Protein AF-A0A218ZB69-F1 (afdb_monomer_lite)

Sequence (460 aa):
MAMTISPAEQQTESPSGEPPEPMDVDQSSMSRVSSDCVSRDTAATQIHEEPPRRSVPDTFNLTKPTGLVDWSAVKIVPDKSSDENVPRPDPAFARYVDAYFTHFHHHWTVIHRPTFNEEENTLVVSSARMIGAWLLESFATYLFVAFALTDGLVRRARYTSGTASATAVGFFKPETAWIDEKSGYFLPMRLVRLGSRQRMASYLFKIDAYLSILRDQPAGLLPEELHFPIPRESRQKREPIYRSQKPISKLIDETVSSPKNETPLLIEDIQTGLCAVQSNIWKAGASSTCQMGLAVRRDTLKRQLGSLKARLDNMMNEFSEDVNSEQEKHLILRHYHGYEDPAQLGWQNAAVARVEGLFFATAMLYHLCSLQLSAELRTLTNLAKDRRLGPVEEASNAHQQAREERVTAMKVWGSSPAARWSLCHAADVLVAHQNIAGVPIILVPNRNLDQTTPDTDRPS

Secondary structure (DSSP, 8-state):
------------PPP--PPPPPP--------------------------PPPPPPPP-------------GGG----------S--PPPPHHHHHHHHHIIIIITTT-TTS-GGG--TTT-HHHHHHHHHHHHHHHS-HHHHHHHHHHHHHHHHS-TTHHHHHHHHHHTTTTSGGGGGTT--TT--HHHHHHHHHHHHHHHHHHHHHHHHHHHHHT---SS-GGG--SBPP--GGGSSS-THHHHSBHHHHHHHHHH-TT--S---HHHHHHHHHHHHHHHHHHHH----HHHHHHHHHHHHHHHHHHHHHHHHHHHHHHHHTT--SS--TTHHHH--S--TTSTTHHHHHHHHHHHHHHHHHHHHHHHHHHHHS-HHHHHHHHHHTT--HHHHT-HHHHHHHHHHHHHHHHHHHSHHHHHHHHHHHHHHHHHHHHHHS---------SS----------

Radius of gyration: 31.51 Å; chains: 1; bounding box: 96×96×98 Å

pLDDT: mean 71.57, std 20.07, range [32.72, 97.25]

Structure (mmCIF, N/CA/C/O backbone):
data_AF-A0A218ZB69-F1
#
_entry.id   AF-A0A218ZB69-F1
#
loop_
_atom_site.group_PDB
_atom_site.id
_atom_site.type_symbol
_atom_site.label_atom_id
_atom_site.label_alt_id
_atom_site.label_comp_id
_atom_site.label_asym_id
_atom_site.label_entity_id
_atom_site.label_seq_id
_atom_site.pdbx_PDB_ins_code
_atom_site.Cartn_x
_atom_site.Cartn_y
_atom_site.Cartn_z
_atom_site.occupancy
_atom_site.B_iso_or_equiv
_atom_site.auth_seq_id
_atom_site.auth_comp_id
_atom_site.auth_asym_id
_atom_site.auth_atom_id
_atom_site.pdbx_PDB_model_num
ATOM 1 N N . MET A 1 1 ? -30.271 35.062 -39.832 1.00 38.72 1 MET A N 1
ATOM 2 C CA . MET A 1 1 ? -30.765 36.089 -38.888 1.00 38.72 1 MET A CA 1
ATOM 3 C C . MET A 1 1 ? -30.195 35.733 -37.520 1.00 38.72 1 MET A C 1
ATOM 5 O O . MET A 1 1 ? -30.772 34.903 -36.846 1.00 38.72 1 MET A O 1
ATOM 9 N N . ALA A 1 2 ? -28.927 36.004 -37.210 1.00 35.91 2 ALA A N 1
ATOM 10 C CA . ALA A 1 2 ? -28.299 37.305 -36.963 1.00 35.91 2 ALA A CA 1
ATOM 11 C C . ALA A 1 2 ? -29.017 38.100 -35.860 1.00 35.91 2 ALA A C 1
ATOM 13 O O . ALA A 1 2 ? -29.986 38.785 -36.158 1.00 35.91 2 ALA A O 1
ATOM 14 N N . MET A 1 3 ? -28.511 38.011 -34.626 1.00 38.97 3 MET A N 1
ATOM 15 C CA . MET A 1 3 ? -28.378 39.158 -33.722 1.00 38.97 3 MET A CA 1
ATOM 16 C C . MET A 1 3 ? -27.323 38.861 -32.649 1.00 38.97 3 MET A C 1
ATOM 18 O O . MET A 1 3 ? -27.489 38.020 -31.772 1.00 38.97 3 MET A O 1
ATOM 22 N N . THR A 1 4 ? -26.208 39.558 -32.815 1.00 42.38 4 THR A N 1
ATOM 23 C CA . THR A 1 4 ? -25.046 39.705 -31.943 1.00 42.38 4 THR A CA 1
ATOM 24 C C . THR A 1 4 ? -25.385 40.700 -30.836 1.00 42.38 4 THR A C 1
ATOM 26 O O . THR A 1 4 ? -25.887 41.772 -31.164 1.00 42.38 4 THR A O 1
ATOM 29 N N . ILE A 1 5 ? -25.064 40.419 -29.569 1.00 46.06 5 ILE A N 1
ATOM 30 C CA . ILE A 1 5 ? -24.982 41.455 -28.524 1.00 46.06 5 ILE A CA 1
ATOM 31 C C . ILE A 1 5 ? -23.775 41.166 -27.625 1.00 46.06 5 ILE A C 1
ATOM 33 O O . ILE A 1 5 ? -23.728 40.160 -26.922 1.00 46.06 5 ILE A O 1
ATOM 37 N N . SER A 1 6 ? -22.808 42.080 -27.697 1.00 42.28 6 SER A N 1
ATOM 38 C CA . SER A 1 6 ? -21.753 42.333 -26.712 1.00 42.28 6 SER A CA 1
ATOM 39 C C . SER A 1 6 ? -22.290 43.322 -25.671 1.00 42.28 6 SER A C 1
ATOM 41 O O . SER A 1 6 ? -23.127 44.161 -26.016 1.00 42.28 6 SER A O 1
ATOM 43 N N . PRO A 1 7 ? -21.865 43.224 -24.408 1.00 54.69 7 PRO A N 1
ATOM 44 C CA . PRO A 1 7 ? -21.144 44.351 -23.793 1.00 54.69 7 PRO A CA 1
ATOM 45 C C . PRO A 1 7 ? -20.056 43.836 -22.823 1.00 54.69 7 PRO A C 1
ATOM 47 O O . PRO A 1 7 ? -20.015 42.654 -22.509 1.00 54.69 7 PRO A O 1
ATOM 50 N N . ALA A 1 8 ? -19.179 44.607 -22.196 1.00 40.25 8 ALA A N 1
ATOM 51 C CA . ALA A 1 8 ? -18.600 45.939 -22.331 1.00 40.25 8 ALA A CA 1
ATOM 52 C C . ALA A 1 8 ? -17.592 46.004 -21.165 1.00 40.25 8 ALA A C 1
ATOM 54 O O . ALA A 1 8 ? -17.857 45.468 -20.087 1.00 40.25 8 ALA A O 1
ATOM 55 N N . GLU A 1 9 ? -16.433 46.614 -21.386 1.00 43.47 9 GLU A N 1
ATOM 56 C CA . GLU A 1 9 ? -15.386 46.778 -20.379 1.00 43.47 9 GLU A CA 1
ATOM 57 C C . GLU A 1 9 ? -15.867 47.646 -19.205 1.00 43.47 9 GLU A C 1
ATOM 59 O O . GLU A 1 9 ? -16.435 48.719 -19.406 1.00 43.47 9 GLU A O 1
ATOM 64 N N . GLN A 1 10 ? -15.577 47.218 -17.974 1.00 41.06 10 GLN A N 1
ATOM 65 C CA . GLN A 1 10 ? -15.526 48.107 -16.815 1.00 41.06 10 GLN A CA 1
ATOM 66 C C . GLN A 1 10 ? -14.172 47.953 -16.129 1.00 41.06 10 GLN A C 1
ATOM 68 O O . GLN A 1 10 ? -13.850 46.924 -15.539 1.00 41.06 10 GLN A O 1
ATOM 73 N N . GLN A 1 11 ? -13.379 49.014 -16.266 1.00 42.00 11 GLN A N 1
ATOM 74 C CA . GLN A 1 11 ? -12.209 49.312 -15.459 1.00 42.00 11 GLN A CA 1
ATOM 75 C C . GLN A 1 11 ? -12.650 49.501 -14.003 1.00 42.00 11 GLN A C 1
ATOM 77 O O . GLN A 1 11 ? -13.516 50.326 -13.719 1.00 42.00 11 GLN A O 1
ATOM 82 N N . THR A 1 12 ? -12.032 48.765 -13.085 1.00 44.62 12 THR A N 1
ATOM 83 C CA . THR A 1 12 ? -12.071 49.061 -11.649 1.00 44.62 12 THR A CA 1
ATOM 84 C C . THR A 1 12 ? -10.664 49.387 -11.185 1.00 44.62 12 THR A C 1
ATOM 86 O O . THR A 1 12 ? -9.757 48.561 -11.277 1.00 44.62 12 THR A O 1
ATOM 89 N N . GLU A 1 13 ? -10.520 50.628 -10.733 1.00 40.78 13 GLU A N 1
ATOM 90 C CA . GLU A 1 13 ? -9.351 51.210 -10.090 1.00 40.78 13 GLU A CA 1
ATOM 91 C C . GLU A 1 13 ? -8.971 50.439 -8.817 1.00 40.78 13 GLU A C 1
ATOM 93 O O . GLU A 1 13 ? -9.818 50.105 -7.987 1.00 40.78 13 GLU A O 1
ATOM 98 N N . SER A 1 14 ? -7.674 50.185 -8.659 1.00 45.84 14 SER A N 1
ATOM 99 C CA . SER A 1 14 ? -7.069 49.638 -7.444 1.00 45.84 14 SER A CA 1
ATOM 100 C C . SER A 1 14 ? -6.715 50.772 -6.476 1.00 45.84 14 SER A C 1
ATOM 102 O O . SER A 1 14 ? -5.968 51.667 -6.877 1.00 45.84 14 SER A O 1
ATOM 104 N N . PRO A 1 15 ? -7.128 50.734 -5.197 1.00 55.94 15 PRO A N 1
ATOM 105 C CA . PRO A 1 15 ? -6.533 51.583 -4.179 1.00 55.94 15 PRO A CA 1
ATOM 106 C C . PRO A 1 15 ? -5.302 50.902 -3.566 1.00 55.94 15 PRO A C 1
ATOM 108 O O . PRO A 1 15 ? -5.350 49.776 -3.069 1.00 55.94 15 PRO A O 1
ATOM 111 N N . SER A 1 16 ? -4.187 51.625 -3.614 1.00 44.38 16 SER A N 1
ATOM 112 C CA . SER A 1 16 ? -2.939 51.364 -2.903 1.00 44.38 16 SER A CA 1
ATOM 113 C C . SER A 1 16 ? -3.164 51.375 -1.387 1.00 44.38 16 SER A C 1
ATOM 115 O O . SER A 1 16 ? -3.476 52.422 -0.821 1.00 44.38 16 SER A O 1
ATOM 117 N N . GLY A 1 17 ? -2.988 50.225 -0.737 1.00 44.44 17 GLY A N 1
ATOM 118 C CA . GLY A 1 17 ? -2.904 50.105 0.718 1.00 44.44 17 GLY A CA 1
ATOM 119 C C . GLY A 1 17 ? -1.467 49.815 1.139 1.00 44.44 17 GLY A C 1
ATOM 120 O O . GLY A 1 17 ? -0.901 48.800 0.734 1.00 44.44 17 GLY A O 1
ATOM 121 N N . GLU A 1 18 ? -0.886 50.723 1.922 1.00 52.28 18 GLU A N 1
ATOM 122 C CA . GLU A 1 18 ? 0.382 50.537 2.633 1.00 52.28 18 GLU A CA 1
ATOM 123 C C . GLU A 1 18 ? 0.318 49.335 3.597 1.00 52.28 18 GLU A C 1
ATOM 125 O O . GLU A 1 18 ? -0.737 49.064 4.181 1.00 52.28 18 GLU A O 1
ATOM 130 N N . PRO A 1 19 ? 1.433 48.611 3.801 1.00 58.62 19 PRO A N 1
ATOM 131 C CA . PRO A 1 19 ? 1.504 47.543 4.788 1.00 58.62 19 PRO A CA 1
ATOM 132 C C . PRO A 1 19 ? 1.688 48.115 6.208 1.00 58.62 19 PRO A C 1
ATOM 134 O O . PRO A 1 19 ? 2.506 49.015 6.393 1.00 58.62 19 PRO A O 1
ATOM 137 N N . PRO A 1 20 ? 0.989 47.588 7.230 1.00 55.47 20 PRO A N 1
ATOM 138 C CA . PRO A 1 20 ? 1.242 47.970 8.614 1.00 55.47 20 PRO A CA 1
ATOM 139 C C . PRO A 1 20 ? 2.560 47.370 9.126 1.00 55.47 20 PRO A C 1
ATOM 141 O O . PRO A 1 20 ? 2.877 46.205 8.869 1.00 55.47 20 PRO A O 1
ATOM 144 N N . GLU A 1 21 ? 3.307 48.190 9.866 1.00 57.59 21 GLU A N 1
ATOM 145 C CA . GLU A 1 21 ? 4.524 47.821 10.591 1.00 57.59 21 GLU A CA 1
ATOM 146 C C . GLU A 1 21 ? 4.298 46.637 11.553 1.00 57.59 21 GLU A C 1
ATOM 148 O O . GLU A 1 21 ? 3.224 46.506 12.153 1.00 57.59 21 GLU A O 1
ATOM 153 N N . PRO A 1 22 ? 5.309 45.770 11.741 1.00 54.88 22 PRO A N 1
ATOM 154 C CA . PRO A 1 22 ? 5.235 44.678 12.698 1.00 54.88 22 PRO A CA 1
ATOM 155 C C . PRO A 1 22 ? 5.346 45.214 14.132 1.00 54.88 22 PRO A C 1
ATOM 157 O O . PRO A 1 22 ? 6.339 45.831 14.505 1.00 54.88 22 PRO A O 1
ATOM 160 N N . MET A 1 23 ? 4.325 44.939 14.948 1.00 50.56 23 MET A N 1
ATOM 161 C CA . MET A 1 23 ? 4.384 45.144 16.395 1.00 50.56 23 MET A CA 1
ATOM 162 C C . MET A 1 23 ? 5.404 44.188 17.024 1.00 50.56 23 MET A C 1
ATOM 164 O O . MET A 1 23 ? 5.249 42.966 16.942 1.00 50.56 23 MET A O 1
ATOM 168 N N . ASP A 1 24 ? 6.403 44.760 17.692 1.00 41.84 24 ASP A N 1
ATOM 169 C CA . ASP A 1 24 ? 7.303 44.057 18.601 1.00 41.84 24 ASP A CA 1
ATOM 170 C C . ASP A 1 24 ? 6.506 43.460 19.769 1.00 41.84 24 ASP A C 1
ATOM 172 O O . ASP A 1 24 ? 5.901 44.167 20.578 1.00 41.84 24 ASP A O 1
ATOM 176 N N . VAL A 1 25 ? 6.491 42.128 19.845 1.00 52.09 25 VAL A N 1
ATOM 177 C CA . VAL A 1 25 ? 5.926 41.389 20.976 1.00 52.09 25 VAL A CA 1
ATOM 178 C C . VAL A 1 25 ? 7.023 41.184 22.012 1.00 52.09 25 VAL A C 1
ATOM 180 O O . VAL A 1 25 ? 7.959 40.407 21.822 1.00 52.09 25 VAL A O 1
ATOM 183 N N . ASP A 1 26 ? 6.855 41.895 23.119 1.00 38.09 26 ASP A N 1
ATOM 184 C CA . ASP A 1 26 ? 7.688 41.887 24.312 1.00 38.09 26 ASP A CA 1
ATOM 185 C C . ASP A 1 26 ? 7.743 40.474 24.937 1.00 38.09 26 ASP A C 1
ATOM 187 O O . ASP A 1 26 ? 6.754 39.948 25.458 1.00 38.09 26 ASP A O 1
ATOM 191 N N . GLN A 1 27 ? 8.906 39.818 24.861 1.00 42.91 27 GLN A N 1
ATOM 192 C CA . GLN A 1 27 ? 9.171 38.534 25.518 1.00 42.91 27 GLN A CA 1
ATOM 193 C C . GLN A 1 27 ? 9.649 38.773 26.952 1.00 42.91 27 GLN A C 1
ATOM 195 O O . GLN A 1 27 ? 10.833 38.670 27.265 1.00 42.91 27 GLN A O 1
ATOM 200 N N . SER A 1 28 ? 8.715 39.053 27.856 1.00 43.22 28 SER A N 1
ATOM 201 C CA . SER A 1 28 ? 8.983 39.025 29.293 1.00 43.22 28 SER A CA 1
ATOM 202 C C . SER A 1 28 ? 7.731 38.601 30.039 1.00 43.22 28 SER A C 1
ATOM 204 O O . SER A 1 28 ? 6.893 39.431 30.375 1.00 43.22 28 SER A O 1
ATOM 206 N N . SER A 1 29 ? 7.581 37.290 30.256 1.00 40.94 29 SER A N 1
ATOM 207 C CA . SER A 1 29 ? 6.883 36.685 31.404 1.00 40.94 29 SER A CA 1
ATOM 208 C C . SER A 1 29 ? 6.728 35.180 31.188 1.00 40.94 29 SER A C 1
ATOM 210 O O . SER A 1 29 ? 5.723 34.713 30.658 1.00 40.94 29 SER A O 1
ATOM 212 N N . MET A 1 30 ? 7.697 34.392 31.654 1.00 34.53 30 MET A N 1
ATOM 213 C CA . MET A 1 30 ? 7.387 33.042 32.120 1.00 34.53 30 MET A CA 1
ATOM 214 C C . MET A 1 30 ? 7.845 32.888 33.561 1.00 34.53 30 MET A C 1
ATOM 216 O O . MET A 1 30 ? 9.025 32.921 33.908 1.00 34.53 30 MET A O 1
ATOM 220 N N . SER A 1 31 ? 6.818 32.800 34.392 1.00 36.78 31 SER A N 1
ATOM 221 C CA . SER A 1 31 ? 6.812 32.539 35.810 1.00 36.78 31 SER A CA 1
ATOM 222 C C . SER A 1 31 ? 7.473 31.203 36.135 1.00 36.78 31 SER A C 1
ATOM 224 O O . SER A 1 31 ? 7.261 30.174 35.495 1.00 36.78 31 SER A O 1
ATOM 226 N N . ARG A 1 32 ? 8.265 31.254 37.205 1.00 39.97 32 ARG A N 1
ATOM 227 C CA . ARG A 1 32 ? 8.793 30.116 37.948 1.00 39.97 32 ARG A CA 1
ATOM 228 C C . ARG A 1 32 ? 7.636 29.225 38.401 1.00 39.97 32 ARG A C 1
ATOM 230 O O . ARG A 1 32 ? 6.775 29.681 39.150 1.00 39.97 32 ARG A O 1
ATOM 237 N N . VAL A 1 33 ? 7.660 27.958 38.003 1.00 36.88 33 VAL A N 1
ATOM 238 C CA . VAL A 1 33 ? 6.907 26.894 38.671 1.00 36.88 33 VAL A CA 1
ATOM 239 C C . VAL A 1 33 ? 7.919 26.008 39.383 1.00 36.88 33 VAL A C 1
ATOM 241 O O . VAL A 1 33 ? 8.770 25.379 38.755 1.00 36.88 33 VAL A O 1
ATOM 244 N N . SER A 1 34 ? 7.842 26.040 40.711 1.00 35.75 34 SER A N 1
ATOM 245 C CA . SER A 1 34 ? 8.575 25.181 41.632 1.00 35.75 34 SER A CA 1
ATOM 246 C C . SER A 1 34 ? 8.246 23.713 41.379 1.00 35.75 34 SER A C 1
ATOM 248 O O . SER A 1 34 ? 7.077 23.337 41.316 1.00 35.75 34 SER A O 1
ATOM 250 N N . SER A 1 35 ? 9.284 22.887 41.288 1.00 34.59 35 SER A N 1
ATOM 251 C CA . SER A 1 35 ? 9.185 21.434 41.373 1.00 34.59 35 SER A CA 1
ATOM 252 C C . SER A 1 35 ? 9.855 21.000 42.671 1.00 34.59 35 SER A C 1
ATOM 254 O O . SER A 1 35 ? 11.065 20.784 42.707 1.00 34.59 35 SER A O 1
ATOM 256 N N . ASP A 1 36 ? 9.059 20.890 43.732 1.00 32.94 36 ASP A N 1
ATOM 257 C CA . ASP A 1 36 ? 9.438 20.181 44.949 1.00 32.94 36 ASP A CA 1
ATOM 258 C C . ASP A 1 36 ? 9.309 18.677 44.692 1.00 32.94 36 ASP A C 1
ATOM 260 O O . ASP A 1 36 ? 8.205 18.140 44.599 1.00 32.94 36 ASP A O 1
ATOM 264 N N . CYS A 1 37 ? 10.445 17.987 44.586 1.00 34.97 37 CYS A N 1
ATOM 265 C CA . CYS A 1 37 ? 10.505 16.530 44.599 1.00 34.97 37 CYS A CA 1
ATOM 266 C C . CYS A 1 37 ? 11.442 16.076 45.721 1.00 34.97 37 CYS A C 1
ATOM 268 O O . CYS A 1 37 ? 12.662 16.152 45.628 1.00 34.97 37 CYS A O 1
ATOM 270 N N . VAL A 1 38 ? 10.779 15.630 46.783 1.00 37.88 38 VAL A N 1
ATOM 271 C CA . VAL A 1 38 ? 11.208 14.879 47.964 1.00 37.88 38 VAL A CA 1
ATOM 272 C C . VAL A 1 38 ? 12.491 14.055 47.785 1.00 37.88 38 VAL A C 1
ATOM 274 O O . VAL A 1 38 ? 12.549 13.108 47.000 1.00 37.88 38 VAL A O 1
ATOM 277 N N . SER A 1 39 ? 13.476 14.371 48.629 1.00 35.06 39 SER A N 1
ATOM 278 C CA . SER A 1 39 ? 14.657 13.564 48.931 1.00 35.06 39 SER A CA 1
ATOM 279 C C . SER A 1 39 ? 14.280 12.207 49.528 1.00 35.06 39 SER A C 1
ATOM 281 O O . SER A 1 39 ? 13.475 12.125 50.459 1.00 35.06 39 SER A O 1
ATOM 283 N N . ARG A 1 40 ? 14.928 11.139 49.058 1.00 36.69 40 ARG A N 1
ATOM 284 C CA . ARG A 1 40 ? 15.000 9.868 49.785 1.00 36.69 40 ARG A CA 1
ATOM 285 C C . ARG A 1 40 ? 16.428 9.345 49.732 1.00 36.69 40 ARG A C 1
ATOM 287 O O . ARG A 1 40 ? 16.902 8.907 48.688 1.00 36.69 40 ARG A O 1
ATOM 294 N N . ASP A 1 41 ? 17.085 9.447 50.877 1.00 32.88 41 ASP A N 1
ATOM 295 C CA . ASP A 1 41 ? 18.438 8.975 51.125 1.00 32.88 41 ASP A CA 1
ATOM 296 C C . ASP A 1 41 ? 18.490 7.474 51.449 1.00 32.88 41 ASP A C 1
ATOM 298 O O . ASP A 1 41 ? 17.604 6.918 52.100 1.00 32.88 41 ASP A O 1
ATOM 302 N N . THR A 1 42 ? 19.657 6.911 51.123 1.00 35.38 42 THR A N 1
ATOM 303 C CA . THR A 1 42 ? 20.343 5.735 51.701 1.00 35.38 42 THR A CA 1
ATOM 304 C C . THR A 1 42 ? 19.809 4.320 51.444 1.00 35.38 42 THR A C 1
ATOM 306 O O . THR A 1 42 ? 18.834 3.883 52.042 1.00 35.38 42 THR A O 1
ATOM 309 N N . ALA A 1 43 ? 20.601 3.527 50.711 1.00 32.72 43 ALA A N 1
ATOM 310 C CA . ALA A 1 43 ? 21.415 2.459 51.313 1.00 32.72 43 ALA A CA 1
ATOM 311 C C . ALA A 1 43 ? 22.421 1.902 50.286 1.00 32.72 43 ALA A C 1
ATOM 313 O O . ALA A 1 43 ? 22.050 1.379 49.238 1.00 32.72 43 ALA A O 1
ATOM 314 N N . ALA A 1 44 ? 23.708 2.031 50.607 1.00 35.81 44 ALA A N 1
ATOM 315 C CA . ALA A 1 44 ? 24.817 1.437 49.877 1.00 35.81 44 ALA A CA 1
ATOM 316 C C . ALA A 1 44 ? 24.981 -0.044 50.255 1.00 35.81 44 ALA A C 1
ATOM 318 O O . ALA A 1 44 ? 24.897 -0.411 51.426 1.00 35.81 44 ALA A O 1
ATOM 319 N N . THR A 1 45 ? 25.288 -0.898 49.281 1.00 36.06 45 THR A N 1
ATOM 320 C CA . THR A 1 45 ? 25.919 -2.201 49.526 1.00 36.06 45 THR A CA 1
ATOM 321 C C . THR A 1 45 ? 26.968 -2.416 48.443 1.00 36.06 45 THR A C 1
ATOM 323 O O . THR A 1 45 ? 26.649 -2.589 47.270 1.00 36.06 45 THR A O 1
ATOM 326 N N . GLN A 1 46 ? 28.231 -2.313 48.854 1.00 38.88 46 GLN A N 1
ATOM 327 C CA . GLN A 1 46 ? 29.409 -2.649 48.066 1.00 38.88 46 GLN A CA 1
ATOM 328 C C . GLN A 1 46 ? 29.562 -4.173 48.029 1.00 38.88 46 GLN A C 1
ATOM 330 O O . GLN A 1 46 ? 29.633 -4.801 49.082 1.00 38.88 46 GLN A O 1
ATOM 335 N N . ILE A 1 47 ? 29.673 -4.752 46.833 1.00 41.91 47 ILE A N 1
ATOM 336 C CA . ILE A 1 47 ? 30.318 -6.051 46.625 1.00 41.91 47 ILE A CA 1
ATOM 337 C C . ILE A 1 47 ? 31.357 -5.851 45.524 1.00 41.91 47 ILE A C 1
ATOM 339 O O . ILE A 1 47 ? 31.064 -5.347 44.441 1.00 41.91 47 ILE A O 1
ATOM 343 N N . HIS A 1 48 ? 32.589 -6.177 45.888 1.00 36.59 48 HIS A N 1
ATOM 344 C CA . HIS A 1 48 ? 33.824 -5.994 45.149 1.00 36.59 48 HIS A CA 1
ATOM 345 C C . HIS A 1 48 ? 34.231 -7.374 44.618 1.00 36.59 48 HIS A C 1
ATOM 347 O O . HIS A 1 48 ? 34.553 -8.243 45.420 1.00 36.59 48 HIS A O 1
ATOM 353 N N . GLU A 1 49 ? 34.236 -7.587 43.301 1.00 41.34 49 GLU A N 1
ATOM 354 C CA . GLU A 1 49 ? 34.912 -8.735 42.676 1.00 41.34 49 GLU A CA 1
ATOM 355 C C . GLU A 1 49 ? 35.688 -8.263 41.437 1.00 41.34 49 GLU A C 1
ATOM 357 O O . GLU A 1 49 ? 35.122 -7.758 40.467 1.00 41.34 49 GLU A O 1
ATOM 362 N N . GLU A 1 50 ? 37.018 -8.381 41.516 1.00 36.12 50 GLU A N 1
ATOM 363 C CA . GLU A 1 50 ? 37.975 -8.150 40.429 1.00 36.12 50 GLU A CA 1
ATOM 364 C C . GLU A 1 50 ? 37.966 -9.324 39.431 1.00 36.12 50 GLU A C 1
ATOM 366 O O . GLU A 1 50 ? 38.045 -10.479 39.856 1.00 36.12 50 GLU A O 1
ATOM 371 N N . PRO A 1 51 ? 38.000 -9.073 38.109 1.00 48.38 51 PRO A N 1
ATOM 372 C CA . PRO A 1 51 ? 38.354 -10.086 37.122 1.00 48.38 51 PRO A CA 1
ATOM 373 C C . PRO A 1 51 ? 39.871 -10.093 36.818 1.00 48.38 51 PRO A C 1
ATOM 375 O O . PRO A 1 51 ? 40.544 -9.062 36.922 1.00 48.38 51 PRO A O 1
ATOM 378 N N . PRO A 1 52 ? 40.437 -11.241 36.396 1.00 43.44 52 PRO A N 1
ATOM 379 C CA . PRO A 1 52 ? 41.877 -11.422 36.248 1.00 43.44 52 PRO A CA 1
ATOM 380 C C . PRO A 1 52 ? 42.462 -10.642 35.063 1.00 43.44 52 PRO A C 1
ATOM 382 O O . PRO A 1 52 ? 41.924 -10.620 33.952 1.00 43.44 52 PRO A O 1
ATOM 385 N N . ARG A 1 53 ? 43.629 -10.043 35.322 1.00 37.25 53 ARG A N 1
ATOM 386 C CA . ARG A 1 53 ? 44.475 -9.297 34.383 1.00 37.25 53 ARG A CA 1
ATOM 387 C C . ARG A 1 53 ? 44.843 -10.153 33.165 1.00 37.25 53 ARG A C 1
ATOM 389 O O . ARG A 1 53 ? 45.512 -11.174 33.299 1.00 37.25 53 ARG A O 1
ATOM 396 N N . ARG A 1 54 ? 44.457 -9.698 31.969 1.00 35.75 54 ARG A N 1
ATOM 397 C CA . ARG A 1 54 ? 44.994 -10.184 30.689 1.00 35.75 54 ARG A CA 1
ATOM 398 C C . ARG A 1 54 ? 46.297 -9.454 30.363 1.00 35.75 54 ARG A C 1
ATOM 400 O O . ARG A 1 54 ? 46.387 -8.239 30.519 1.00 35.75 54 ARG A O 1
ATOM 407 N N . SER A 1 55 ? 47.289 -10.223 29.929 1.00 42.38 55 SER A N 1
ATOM 408 C CA . SER A 1 55 ? 48.617 -9.779 29.516 1.00 42.38 55 SER A CA 1
ATOM 409 C C . SER A 1 55 ? 48.563 -8.869 28.287 1.00 42.38 55 SER A C 1
ATOM 411 O O . SER A 1 55 ? 47.881 -9.155 27.303 1.00 42.38 55 SER A O 1
ATOM 413 N N . VAL A 1 56 ? 49.305 -7.768 28.371 1.00 41.69 56 VAL A N 1
ATOM 414 C CA . VAL A 1 56 ? 49.521 -6.785 27.305 1.00 41.69 56 VAL A CA 1
ATOM 415 C C . VAL A 1 56 ? 50.499 -7.379 26.280 1.00 41.69 56 VAL A C 1
ATOM 417 O O . VAL A 1 56 ? 51.549 -7.862 26.703 1.00 41.69 56 VAL A O 1
ATOM 420 N N . PRO A 1 57 ? 50.208 -7.367 24.965 1.00 40.25 57 PRO A N 1
ATOM 421 C CA . PRO A 1 57 ? 51.207 -7.661 23.946 1.00 40.25 57 PRO A CA 1
ATOM 422 C C . PRO A 1 57 ? 52.132 -6.460 23.738 1.00 40.25 57 PRO A C 1
ATOM 424 O O . PRO A 1 57 ? 51.695 -5.309 23.775 1.00 40.25 57 PRO A O 1
ATOM 427 N N . ASP A 1 58 ? 53.399 -6.773 23.499 1.00 37.66 58 ASP A N 1
ATOM 428 C CA . ASP A 1 58 ? 54.530 -5.863 23.394 1.00 37.66 58 ASP A CA 1
ATOM 429 C C . ASP A 1 58 ? 54.281 -4.594 22.566 1.00 37.66 58 ASP A C 1
ATOM 431 O O . ASP A 1 58 ? 53.930 -4.607 21.385 1.00 37.66 58 ASP A O 1
ATOM 435 N N . THR A 1 59 ? 54.562 -3.470 23.217 1.00 35.03 59 THR A N 1
ATOM 436 C CA . THR A 1 59 ? 54.815 -2.160 22.621 1.00 35.03 59 THR A CA 1
ATOM 437 C C . THR A 1 59 ? 55.888 -2.253 21.532 1.00 35.03 59 THR A C 1
ATOM 439 O O . THR A 1 59 ? 57.067 -2.471 21.815 1.00 35.03 59 THR A O 1
ATOM 442 N N . PHE A 1 60 ? 55.485 -2.018 20.282 1.00 35.66 60 PHE A N 1
ATOM 443 C CA . PHE A 1 60 ? 56.389 -1.750 19.166 1.00 35.66 60 PHE A CA 1
ATOM 444 C C . PHE A 1 60 ? 57.118 -0.419 19.397 1.00 35.66 60 PHE A C 1
ATOM 446 O O . PHE A 1 60 ? 56.559 0.661 19.209 1.00 35.66 60 PHE A O 1
ATOM 453 N N . ASN A 1 61 ? 58.387 -0.498 19.792 1.00 36.78 61 ASN A N 1
ATOM 454 C CA . ASN A 1 61 ? 59.297 0.641 19.806 1.00 36.78 61 ASN A CA 1
ATOM 455 C C . ASN A 1 61 ? 59.829 0.889 18.389 1.00 36.78 61 ASN A C 1
ATOM 457 O O . ASN A 1 61 ? 60.708 0.171 17.916 1.00 36.78 61 ASN A O 1
ATOM 461 N N . LEU A 1 62 ? 59.323 1.926 17.723 1.00 38.81 62 LEU A N 1
ATOM 462 C CA . LEU A 1 62 ? 59.898 2.467 16.490 1.00 38.81 62 LEU A CA 1
ATOM 463 C C . LEU A 1 62 ? 60.756 3.686 16.831 1.00 38.81 62 LEU A C 1
ATOM 465 O O . LEU A 1 62 ? 60.275 4.814 16.919 1.00 38.81 62 LEU A O 1
ATOM 469 N N . THR A 1 63 ? 62.051 3.455 17.028 1.00 37.59 63 THR A N 1
ATOM 470 C CA . THR A 1 63 ? 63.057 4.516 17.077 1.00 37.59 63 THR A CA 1
ATOM 471 C C . THR A 1 63 ? 63.756 4.648 15.721 1.00 37.59 63 THR A C 1
ATOM 473 O O . THR A 1 63 ? 64.563 3.811 15.335 1.00 37.59 63 THR A O 1
ATOM 476 N N . LYS A 1 64 ? 63.500 5.804 15.089 1.00 40.28 64 LYS A N 1
ATOM 477 C CA . LYS A 1 64 ? 64.239 6.496 14.009 1.00 40.28 64 LYS A CA 1
ATOM 478 C C . LYS A 1 64 ? 63.827 6.262 12.540 1.00 40.28 64 LYS A C 1
ATOM 480 O O . LYS A 1 64 ? 63.299 5.209 12.201 1.00 40.28 64 LYS A O 1
ATOM 485 N N . PRO A 1 65 ? 64.039 7.285 11.675 1.00 55.12 65 PRO A N 1
ATOM 486 C CA . PRO A 1 65 ? 63.383 7.421 10.380 1.00 55.12 65 PRO A CA 1
ATOM 487 C C . PRO A 1 65 ? 64.359 7.199 9.221 1.00 55.12 65 PRO A C 1
ATOM 489 O O . PRO A 1 65 ? 65.267 8.005 9.034 1.00 55.12 65 PRO A O 1
ATOM 492 N N . THR A 1 66 ? 64.149 6.179 8.391 1.00 44.09 66 THR A N 1
ATOM 493 C CA . THR A 1 66 ? 64.816 6.117 7.082 1.00 44.09 66 THR A CA 1
ATOM 494 C C . THR A 1 66 ? 64.230 5.032 6.192 1.00 44.09 66 THR A C 1
ATOM 496 O O . THR A 1 66 ? 64.025 3.908 6.636 1.00 44.09 66 THR A O 1
ATOM 499 N N . GLY A 1 67 ? 64.087 5.351 4.905 1.00 40.09 67 GLY A N 1
ATOM 500 C CA . GLY A 1 67 ? 64.173 4.354 3.839 1.00 40.09 67 GLY A CA 1
ATOM 501 C C . GLY A 1 67 ? 62.920 4.219 2.990 1.00 40.09 67 GLY A C 1
ATOM 502 O O . GLY A 1 67 ? 61.982 3.521 3.349 1.00 40.09 67 GLY A O 1
ATOM 503 N N . LEU A 1 68 ? 62.960 4.876 1.834 1.00 45.31 68 LEU A N 1
ATOM 504 C CA . LEU A 1 68 ? 62.139 4.624 0.654 1.00 45.31 68 LEU A CA 1
ATOM 505 C C . LEU A 1 68 ? 61.921 3.110 0.442 1.00 45.31 68 LEU A C 1
ATOM 507 O O . LEU A 1 68 ? 62.886 2.365 0.282 1.00 45.31 68 LEU A O 1
ATOM 511 N N . VAL A 1 69 ? 60.660 2.669 0.465 1.00 53.72 69 VAL A N 1
ATOM 512 C CA . VAL A 1 69 ? 60.272 1.266 0.251 1.00 53.72 69 VAL A CA 1
ATOM 513 C C . VAL A 1 69 ? 60.516 0.896 -1.212 1.00 53.72 69 VAL A C 1
ATOM 515 O O . VAL A 1 69 ? 59.934 1.502 -2.113 1.00 53.72 69 VAL A O 1
ATOM 518 N N . ASP A 1 70 ? 61.370 -0.099 -1.446 1.00 53.53 70 ASP A N 1
ATOM 519 C CA . ASP A 1 70 ? 61.584 -0.686 -2.767 1.00 53.53 70 ASP A CA 1
ATOM 520 C C . ASP A 1 70 ? 60.419 -1.624 -3.124 1.00 53.53 70 ASP A C 1
ATOM 522 O O . ASP A 1 70 ? 60.359 -2.784 -2.711 1.00 53.53 70 ASP A O 1
ATOM 526 N N . TRP A 1 71 ? 59.471 -1.101 -3.901 1.00 61.72 71 TRP A N 1
ATOM 527 C CA . TRP A 1 71 ? 58.307 -1.846 -4.386 1.00 61.72 71 TRP A CA 1
ATOM 528 C C . TRP A 1 71 ? 58.653 -2.920 -5.425 1.00 61.72 71 TRP A C 1
ATOM 530 O O . TRP A 1 71 ? 57.815 -3.776 -5.701 1.00 61.72 71 TRP A O 1
ATOM 540 N N . SER A 1 72 ? 59.870 -2.926 -5.982 1.00 53.03 72 SER A N 1
ATOM 541 C CA . SER A 1 72 ? 60.276 -3.929 -6.976 1.00 53.03 72 SER A CA 1
ATOM 542 C C . SER A 1 72 ? 60.573 -5.305 -6.361 1.00 53.03 72 SER A C 1
ATOM 544 O O . SER A 1 72 ? 60.539 -6.316 -7.062 1.00 53.03 72 SER A O 1
ATOM 546 N N . ALA A 1 73 ? 60.779 -5.365 -5.040 1.00 47.31 73 ALA A N 1
ATOM 547 C CA . ALA A 1 73 ? 61.012 -6.601 -4.294 1.00 47.31 73 ALA A CA 1
ATOM 548 C C . ALA A 1 73 ? 59.728 -7.237 -3.716 1.00 47.31 73 ALA A C 1
ATOM 550 O O . ALA A 1 73 ? 59.771 -8.358 -3.200 1.00 47.31 73 ALA A O 1
ATOM 551 N N . VAL A 1 74 ? 58.573 -6.565 -3.812 1.00 46.16 74 VAL A N 1
ATOM 552 C CA . VAL A 1 74 ? 57.291 -7.099 -3.331 1.00 46.16 74 VAL A CA 1
ATOM 553 C C . VAL A 1 74 ? 56.753 -8.108 -4.347 1.00 46.16 74 VAL A C 1
ATOM 555 O O . VAL A 1 74 ? 56.017 -7.770 -5.272 1.00 46.16 74 VAL A O 1
ATOM 558 N N . LYS A 1 75 ? 57.101 -9.387 -4.173 1.00 48.41 75 LYS A N 1
ATOM 559 C CA . LYS A 1 75 ? 56.363 -10.478 -4.819 1.00 48.41 75 LYS A CA 1
ATOM 560 C C . LYS A 1 75 ? 54.999 -10.592 -4.150 1.00 48.41 75 LYS A C 1
ATOM 562 O O . LYS A 1 75 ? 54.898 -11.083 -3.029 1.00 48.41 75 LYS A O 1
ATOM 567 N N . ILE A 1 76 ? 53.957 -10.157 -4.855 1.00 46.28 76 ILE A N 1
ATOM 568 C CA . ILE A 1 76 ? 52.574 -10.494 -4.520 1.00 46.28 76 ILE A CA 1
ATOM 569 C C . ILE A 1 76 ? 52.467 -12.013 -4.659 1.00 46.28 76 ILE A C 1
ATOM 571 O O . ILE A 1 76 ? 52.449 -12.546 -5.767 1.00 46.28 76 ILE A O 1
ATOM 575 N N . VAL A 1 77 ? 52.489 -12.717 -3.531 1.00 43.59 77 VAL A N 1
ATOM 576 C CA . VAL A 1 77 ? 52.135 -14.132 -3.481 1.00 43.59 77 VAL A CA 1
ATOM 577 C C . VAL A 1 77 ? 50.611 -14.163 -3.588 1.00 43.59 77 VAL A C 1
ATOM 579 O O . VAL A 1 77 ? 49.962 -13.650 -2.679 1.00 43.59 77 VAL A O 1
ATOM 582 N N . PRO A 1 78 ? 50.018 -14.669 -4.686 1.00 45.12 78 PRO A N 1
ATOM 583 C CA . PRO A 1 78 ? 48.578 -14.866 -4.723 1.00 45.12 78 PRO A CA 1
ATOM 584 C C . PRO A 1 78 ? 48.215 -15.833 -3.597 1.00 45.12 78 PRO A C 1
ATOM 586 O O . PRO A 1 78 ? 48.875 -16.866 -3.435 1.00 45.12 78 PRO A O 1
ATOM 589 N N . ASP A 1 79 ? 47.206 -15.475 -2.803 1.00 38.72 79 ASP A N 1
ATOM 590 C CA . ASP A 1 79 ? 46.666 -16.372 -1.789 1.00 38.72 79 ASP A CA 1
ATOM 591 C C . ASP A 1 79 ? 46.378 -17.727 -2.444 1.00 38.72 79 ASP A C 1
ATOM 593 O O . ASP A 1 79 ? 45.708 -17.808 -3.476 1.00 38.72 79 ASP A O 1
ATOM 597 N N . LYS A 1 80 ? 46.941 -18.799 -1.874 1.00 41.69 80 LYS A N 1
ATOM 598 C CA . LYS A 1 80 ? 46.632 -20.166 -2.298 1.00 41.69 80 LYS A CA 1
ATOM 599 C C . LYS A 1 80 ? 45.125 -20.361 -2.138 1.00 41.69 80 LYS A C 1
ATOM 601 O O . LYS A 1 80 ? 44.635 -20.369 -1.008 1.00 41.69 80 LYS A O 1
ATOM 606 N N . SER A 1 81 ? 44.408 -20.527 -3.249 1.00 46.34 81 SER A N 1
ATOM 607 C CA . SER A 1 81 ? 42.992 -20.878 -3.232 1.00 46.34 81 SER A CA 1
ATOM 608 C C . SER A 1 81 ? 42.828 -22.207 -2.494 1.00 46.34 81 SER A C 1
ATOM 610 O O . SER A 1 81 ? 43.370 -23.244 -2.876 1.00 46.34 81 SER A O 1
ATOM 612 N N . SER A 1 82 ? 42.119 -22.166 -1.371 1.00 50.16 82 SER A N 1
ATOM 613 C CA . SER A 1 82 ? 41.677 -23.357 -0.648 1.00 50.16 82 SER A CA 1
ATOM 614 C C . SER A 1 82 ? 40.440 -23.906 -1.361 1.00 50.16 82 SER A C 1
ATOM 616 O O . SER A 1 82 ? 39.315 -23.733 -0.912 1.00 50.16 82 SER A O 1
ATOM 618 N N . ASP A 1 83 ? 40.659 -24.507 -2.530 1.00 52.03 83 ASP A N 1
ATOM 619 C CA . ASP A 1 83 ? 39.615 -24.736 -3.540 1.00 52.03 83 ASP A CA 1
ATOM 620 C C . ASP A 1 83 ? 38.986 -26.144 -3.526 1.00 52.03 83 ASP A C 1
ATOM 622 O O . ASP A 1 83 ? 38.363 -26.562 -4.494 1.00 52.03 83 ASP A O 1
ATOM 626 N N . GLU A 1 84 ? 39.119 -26.916 -2.442 1.00 49.72 84 GLU A N 1
ATOM 627 C CA . GLU A 1 84 ? 38.605 -28.302 -2.419 1.00 49.72 84 GLU A CA 1
ATOM 628 C C . GLU A 1 84 ? 37.268 -28.507 -1.688 1.00 49.72 84 GLU A C 1
ATOM 630 O O . GLU A 1 84 ? 36.782 -29.631 -1.629 1.00 49.72 84 GLU A O 1
ATOM 635 N N . ASN A 1 85 ? 36.615 -27.461 -1.167 1.00 54.06 85 ASN A N 1
ATOM 636 C CA . ASN A 1 85 ? 35.320 -27.618 -0.478 1.00 54.06 85 ASN A CA 1
ATOM 637 C C . ASN A 1 85 ? 34.291 -26.519 -0.781 1.00 54.06 85 ASN A C 1
ATOM 639 O O . ASN A 1 85 ? 33.402 -26.281 0.037 1.00 54.06 85 ASN A O 1
ATOM 643 N N . VAL A 1 86 ? 34.364 -25.844 -1.934 1.00 58.47 86 VAL A N 1
ATOM 644 C CA . VAL A 1 86 ? 33.255 -24.972 -2.354 1.00 58.47 86 VAL A CA 1
ATOM 645 C C . VAL A 1 86 ? 32.088 -25.875 -2.775 1.00 58.47 86 VAL A C 1
ATOM 647 O O . VAL A 1 86 ? 32.233 -26.637 -3.736 1.00 58.47 86 VAL A O 1
ATOM 650 N N . PRO A 1 87 ? 30.938 -25.855 -2.071 1.00 60.41 87 PRO A N 1
ATOM 651 C CA . PRO A 1 87 ? 29.793 -26.666 -2.452 1.00 60.41 87 PRO A CA 1
ATOM 652 C C . PRO A 1 87 ? 29.386 -26.303 -3.876 1.00 60.41 87 PRO A C 1
ATOM 654 O O . PRO A 1 87 ? 29.164 -25.129 -4.180 1.00 60.41 87 PRO A O 1
ATOM 657 N N . ARG A 1 88 ? 29.300 -27.309 -4.752 1.00 65.88 88 ARG A N 1
ATOM 658 C CA . ARG A 1 88 ? 28.826 -27.122 -6.126 1.00 65.88 88 ARG A CA 1
ATOM 659 C C . ARG A 1 88 ? 27.471 -26.397 -6.064 1.00 65.88 88 ARG A C 1
ATOM 661 O O . ARG A 1 88 ? 26.604 -26.869 -5.325 1.00 65.88 88 ARG A O 1
ATOM 668 N N . PRO A 1 89 ? 27.282 -25.266 -6.770 1.00 66.88 89 PRO A N 1
ATOM 669 C CA . PRO A 1 89 ? 26.036 -24.516 -6.694 1.00 66.88 89 PRO A CA 1
ATOM 670 C C . PRO A 1 89 ? 24.876 -25.423 -7.107 1.00 66.88 89 PRO A C 1
ATOM 672 O O . PRO A 1 89 ? 24.896 -26.014 -8.188 1.00 66.88 89 PRO A O 1
ATOM 675 N N . ASP A 1 90 ? 23.898 -25.576 -6.212 1.00 76.44 90 ASP A N 1
ATOM 676 C CA . ASP A 1 90 ? 22.708 -26.384 -6.459 1.00 76.44 90 ASP A CA 1
ATOM 677 C C . ASP A 1 90 ? 21.984 -25.826 -7.700 1.00 76.44 90 ASP A C 1
ATOM 679 O O . ASP A 1 90 ? 21.643 -24.637 -7.716 1.00 76.44 90 ASP A O 1
ATOM 683 N N . PRO A 1 91 ? 21.738 -26.631 -8.751 1.00 77.25 91 PRO A N 1
ATOM 684 C CA . PRO A 1 91 ? 21.018 -26.180 -9.941 1.00 77.25 91 PRO A CA 1
ATOM 685 C C . PRO A 1 91 ? 19.613 -25.634 -9.629 1.00 77.25 91 PRO A C 1
ATOM 687 O O . PRO A 1 91 ? 19.088 -24.823 -10.397 1.00 77.25 91 PRO A O 1
ATOM 690 N N . ALA A 1 92 ? 19.006 -25.999 -8.492 1.00 76.62 92 ALA A N 1
ATOM 691 C CA . ALA A 1 92 ? 17.766 -25.384 -8.022 1.00 76.62 92 ALA A CA 1
ATOM 692 C C . ALA A 1 92 ? 17.934 -23.885 -7.704 1.00 76.62 92 ALA A C 1
ATOM 694 O O . ALA A 1 92 ? 17.022 -23.092 -7.945 1.00 76.62 92 ALA A O 1
ATOM 695 N N . PHE A 1 93 ? 19.111 -23.453 -7.239 1.00 82.62 93 PHE A N 1
ATOM 696 C CA . PHE A 1 93 ? 19.360 -22.056 -6.874 1.00 82.62 93 PHE A CA 1
ATOM 697 C C . PHE A 1 93 ? 19.344 -21.116 -8.073 1.00 82.62 93 PHE A C 1
ATOM 699 O O . PHE A 1 93 ? 18.770 -20.030 -7.973 1.00 82.62 93 PHE A O 1
ATOM 706 N N . ALA A 1 94 ? 19.908 -21.537 -9.207 1.00 85.38 94 ALA A N 1
ATOM 707 C CA . ALA A 1 94 ? 19.859 -20.757 -10.441 1.00 85.38 94 ALA A CA 1
ATOM 708 C C . ALA A 1 94 ? 18.406 -20.551 -10.903 1.00 85.38 94 ALA A C 1
ATOM 710 O O . ALA A 1 94 ? 18.026 -19.446 -11.289 1.00 85.38 94 ALA A O 1
ATOM 711 N N . ARG A 1 95 ? 17.560 -21.585 -10.769 1.00 85.12 95 ARG A N 1
ATOM 712 C CA . ARG A 1 95 ? 16.125 -21.501 -11.085 1.00 85.12 95 ARG A CA 1
ATOM 713 C C . ARG A 1 95 ? 15.388 -20.523 -10.175 1.00 85.12 95 ARG A C 1
ATOM 715 O O . ARG A 1 95 ? 14.537 -19.784 -10.656 1.00 85.12 95 ARG A O 1
ATOM 722 N N . TYR A 1 96 ? 15.720 -20.474 -8.884 1.00 86.75 96 TYR A N 1
ATOM 723 C CA . TYR A 1 96 ? 15.117 -19.508 -7.964 1.00 86.75 96 TYR A CA 1
ATOM 724 C C . TYR A 1 96 ? 15.536 -18.073 -8.275 1.00 86.75 96 TYR A C 1
ATOM 726 O O . TYR A 1 96 ? 14.690 -17.186 -8.335 1.00 86.75 96 TYR A O 1
ATOM 734 N N . VAL A 1 97 ? 16.823 -17.826 -8.516 1.00 86.25 97 VAL A N 1
ATOM 735 C CA . VAL A 1 97 ? 17.290 -16.497 -8.939 1.00 86.25 97 VAL A CA 1
ATOM 736 C C . VAL A 1 97 ? 16.579 -16.068 -10.224 1.00 86.25 97 VAL A C 1
ATOM 738 O O . VAL A 1 97 ? 16.094 -14.938 -10.315 1.00 86.25 97 VAL A O 1
ATOM 741 N N . ASP A 1 98 ? 16.460 -16.971 -11.197 1.00 86.12 98 ASP A N 1
ATOM 742 C CA . ASP A 1 98 ? 15.774 -16.678 -12.450 1.00 86.12 98 ASP A CA 1
ATOM 743 C C . ASP A 1 98 ? 14.279 -16.407 -12.242 1.00 86.12 98 ASP A C 1
ATOM 745 O O . ASP A 1 98 ? 13.756 -15.427 -12.772 1.00 86.12 98 ASP A O 1
ATOM 749 N N . ALA A 1 99 ? 13.603 -17.179 -11.390 1.00 81.81 99 ALA A N 1
ATOM 750 C CA . ALA A 1 99 ? 12.216 -16.927 -11.016 1.00 81.81 99 ALA A CA 1
ATOM 751 C C . ALA A 1 99 ? 12.028 -15.598 -10.283 1.00 81.81 99 ALA A C 1
ATOM 753 O O . ALA A 1 99 ? 11.061 -14.892 -10.558 1.00 81.81 99 ALA A O 1
ATOM 754 N N . TYR A 1 100 ? 12.955 -15.201 -9.407 1.00 85.56 100 TYR A N 1
ATOM 755 C CA . TYR A 1 100 ? 12.938 -13.868 -8.808 1.00 85.56 100 TYR A CA 1
ATOM 756 C C . TYR A 1 100 ? 13.002 -12.795 -9.894 1.00 85.56 100 TYR A C 1
ATOM 758 O O . TYR A 1 100 ? 12.143 -11.917 -9.931 1.00 85.56 100 TYR A O 1
ATOM 766 N N . PHE A 1 101 ? 13.968 -12.870 -10.813 1.00 84.50 101 PHE A N 1
ATOM 767 C CA . PHE A 1 101 ? 14.109 -11.861 -11.864 1.00 84.50 101 PHE A CA 1
ATOM 768 C C . PHE A 1 101 ? 12.953 -11.847 -12.864 1.00 84.50 101 PHE A C 1
ATOM 770 O O . PHE A 1 101 ? 12.591 -10.781 -13.368 1.00 84.50 101 PHE A O 1
ATOM 777 N N . THR A 1 102 ? 12.365 -13.010 -13.117 1.00 78.31 102 THR A N 1
ATOM 778 C CA . THR A 1 102 ? 11.255 -13.184 -14.052 1.00 78.31 102 THR A CA 1
ATOM 779 C C . THR A 1 102 ? 9.939 -12.718 -13.435 1.00 78.31 102 THR A C 1
ATOM 781 O O . THR A 1 102 ? 9.224 -11.925 -14.045 1.00 78.31 102 THR A O 1
ATOM 784 N N . HIS A 1 103 ? 9.643 -13.138 -12.203 1.00 72.94 103 HIS A N 1
ATOM 785 C CA . HIS A 1 103 ? 8.310 -13.034 -11.602 1.00 72.94 103 HIS A CA 1
ATOM 786 C C . HIS A 1 103 ? 8.174 -11.998 -10.478 1.00 72.94 103 HIS A C 1
ATOM 788 O O . HIS A 1 103 ? 7.058 -11.599 -10.179 1.00 72.94 103 HIS A O 1
ATOM 794 N N . PHE A 1 104 ? 9.260 -11.545 -9.843 1.00 75.44 104 PHE A N 1
ATOM 795 C CA . PHE A 1 104 ? 9.160 -10.643 -8.682 1.00 75.44 104 PHE A CA 1
ATOM 796 C C . PHE A 1 104 ? 9.958 -9.355 -8.814 1.00 75.44 104 PHE A C 1
ATOM 798 O O . PHE A 1 104 ? 9.511 -8.298 -8.378 1.00 75.44 104 PHE A O 1
ATOM 805 N N . HIS A 1 105 ? 11.130 -9.405 -9.437 1.00 79.25 105 HIS A N 1
ATOM 806 C CA . HIS A 1 105 ? 12.021 -8.261 -9.595 1.00 79.25 105 HIS A CA 1
ATOM 807 C C . HIS A 1 105 ? 11.315 -7.067 -10.236 1.00 79.25 105 HIS A C 1
ATOM 809 O O . HIS A 1 105 ? 11.637 -5.922 -9.953 1.00 79.25 105 HIS A O 1
ATOM 815 N N . HIS A 1 106 ? 10.316 -7.303 -11.083 1.00 66.06 106 HIS A N 1
ATOM 816 C CA . HIS A 1 106 ? 9.549 -6.219 -11.673 1.00 66.06 106 HIS A CA 1
ATOM 817 C C . HIS A 1 106 ? 8.641 -5.472 -10.690 1.00 66.06 106 HIS A C 1
ATOM 819 O O . HIS A 1 106 ? 8.367 -4.302 -10.934 1.00 66.06 106 HIS A O 1
ATOM 825 N N . HIS A 1 107 ? 8.243 -6.103 -9.588 1.00 61.81 107 HIS A N 1
ATOM 826 C CA . HIS A 1 107 ? 7.586 -5.456 -8.454 1.00 61.81 107 HIS A CA 1
ATOM 827 C C . HIS A 1 107 ? 8.603 -4.873 -7.455 1.00 61.81 107 HIS A C 1
ATOM 829 O O . HIS A 1 107 ? 8.261 -3.998 -6.657 1.00 61.81 107 HIS A O 1
ATOM 835 N N . TRP A 1 108 ? 9.859 -5.336 -7.507 1.00 66.38 108 TRP A N 1
ATOM 836 C CA . TRP A 1 108 ? 10.916 -4.983 -6.562 1.00 66.38 108 TRP A CA 1
ATOM 837 C C . TRP A 1 108 ? 12.314 -4.946 -7.214 1.00 66.38 108 TRP A C 1
ATOM 839 O O . TRP A 1 108 ? 13.116 -5.872 -7.079 1.00 66.38 108 TRP A O 1
ATOM 849 N N . THR A 1 109 ? 12.653 -3.837 -7.869 1.00 60.00 109 THR A N 1
ATOM 850 C CA . THR A 1 109 ? 13.895 -3.613 -8.629 1.00 60.00 109 THR A CA 1
ATOM 851 C C . THR A 1 109 ? 15.075 -3.154 -7.758 1.00 60.00 109 THR A C 1
ATOM 853 O O . THR A 1 109 ? 15.944 -2.395 -8.187 1.00 60.00 109 THR A O 1
ATOM 856 N N . VAL A 1 110 ? 15.166 -3.595 -6.495 1.00 64.25 110 VAL A N 1
ATOM 857 C CA . VAL A 1 110 ? 16.337 -3.257 -5.646 1.00 64.25 110 VAL A CA 1
ATOM 858 C C . VAL A 1 110 ? 17.632 -3.741 -6.295 1.00 64.25 110 VAL A C 1
ATOM 860 O O . VAL A 1 110 ? 18.643 -3.036 -6.265 1.00 64.25 110 VAL A O 1
ATOM 863 N N . ILE A 1 111 ? 17.577 -4.915 -6.918 1.00 70.50 111 ILE A N 1
ATOM 864 C CA . ILE A 1 111 ? 18.718 -5.619 -7.484 1.00 70.50 111 ILE A CA 1
ATOM 865 C C . ILE A 1 111 ? 18.623 -5.555 -9.002 1.00 70.50 111 ILE A C 1
ATOM 867 O O . ILE A 1 111 ? 17.785 -6.230 -9.570 1.00 70.50 111 ILE A O 1
ATOM 871 N N . HIS A 1 112 ? 19.490 -4.818 -9.686 1.00 71.44 112 HIS A N 1
ATOM 872 C CA . HIS A 1 112 ? 19.482 -4.829 -11.150 1.00 71.44 112 HIS A CA 1
ATOM 873 C C . HIS A 1 112 ? 20.193 -6.094 -11.667 1.00 71.44 112 HIS A C 1
ATOM 875 O O . HIS A 1 112 ? 21.325 -6.366 -11.262 1.00 71.44 112 HIS A O 1
ATOM 881 N N . ARG A 1 113 ? 19.548 -6.862 -12.561 1.00 76.25 113 ARG A N 1
ATOM 882 C CA . ARG A 1 113 ? 20.037 -8.181 -13.026 1.00 76.25 113 ARG A CA 1
ATOM 883 C C . ARG A 1 113 ? 21.481 -8.143 -13.568 1.00 76.25 113 ARG A C 1
ATOM 885 O O . ARG A 1 113 ? 22.289 -8.923 -13.086 1.00 76.25 113 ARG A O 1
ATOM 892 N N . PRO A 1 114 ? 21.869 -7.198 -14.450 1.00 72.12 114 PRO A N 1
ATOM 893 C CA . PRO A 1 114 ? 23.267 -7.037 -14.880 1.00 72.12 114 PRO A CA 1
ATOM 894 C C . PRO A 1 114 ? 24.297 -6.739 -13.783 1.00 72.12 114 PRO A C 1
ATOM 896 O O . PRO A 1 114 ? 25.484 -6.939 -14.000 1.00 72.12 114 PRO A O 1
ATOM 899 N N . THR A 1 115 ? 23.873 -6.209 -12.635 1.00 65.94 115 THR A N 1
ATOM 900 C CA . THR A 1 115 ? 24.767 -5.912 -11.499 1.00 65.94 115 THR A CA 1
ATOM 901 C C . THR A 1 115 ? 24.674 -6.965 -10.398 1.00 65.94 115 THR A C 1
ATOM 903 O O . THR A 1 115 ? 25.280 -6.805 -9.342 1.00 65.94 115 THR A O 1
ATOM 906 N N . PHE A 1 116 ? 23.863 -8.004 -10.600 1.00 77.50 116 PHE A N 1
ATOM 907 C CA . PHE A 1 116 ? 23.691 -9.072 -9.636 1.00 77.50 116 PHE A CA 1
ATOM 908 C C . PHE A 1 116 ? 24.851 -10.052 -9.763 1.00 77.50 116 PHE A C 1
ATOM 910 O O . PHE A 1 116 ? 24.910 -10.840 -10.702 1.00 77.50 116 PHE A O 1
ATOM 917 N N . ASN A 1 117 ? 25.773 -9.971 -8.810 1.00 77.19 117 ASN A N 1
ATOM 918 C CA . ASN A 1 117 ? 26.843 -10.938 -8.648 1.00 77.19 117 ASN A CA 1
ATOM 919 C C . ASN A 1 117 ? 26.442 -11.946 -7.562 1.00 77.19 117 ASN A C 1
ATOM 921 O O . ASN A 1 117 ? 26.185 -11.553 -6.419 1.00 77.19 117 ASN A O 1
ATOM 925 N N . GLU A 1 118 ? 26.373 -13.231 -7.917 1.00 75.31 118 GLU A N 1
ATOM 926 C CA . GLU A 1 118 ? 26.001 -14.302 -6.986 1.00 75.31 118 GLU A CA 1
ATOM 927 C C . GLU A 1 118 ? 27.029 -14.513 -5.865 1.00 75.31 118 GLU A C 1
ATOM 929 O O . GLU A 1 118 ? 26.672 -15.021 -4.801 1.00 75.31 118 GLU A O 1
ATOM 934 N N . GLU A 1 119 ? 28.275 -14.083 -6.072 1.00 73.44 119 GLU A N 1
ATOM 935 C CA . GLU A 1 119 ? 29.395 -14.353 -5.167 1.00 73.44 119 GLU A CA 1
ATOM 936 C C . GLU A 1 119 ? 29.592 -13.264 -4.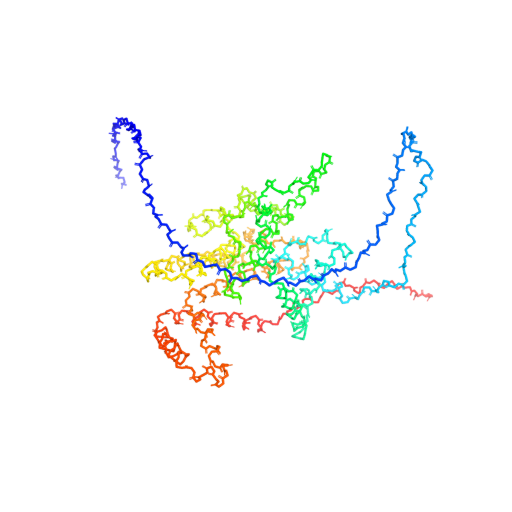095 1.00 73.44 119 GLU A C 1
ATOM 938 O O . GLU A 1 119 ? 30.039 -13.556 -2.988 1.00 73.44 119 GLU A O 1
ATOM 943 N N . GLU A 1 120 ? 29.215 -12.009 -4.366 1.00 63.53 120 GLU A N 1
ATOM 944 C CA . GLU A 1 120 ? 29.586 -10.865 -3.510 1.00 63.53 120 GLU A CA 1
ATOM 945 C C . GLU A 1 120 ? 28.558 -10.495 -2.428 1.00 63.53 120 GLU A C 1
ATOM 947 O O . GLU A 1 120 ? 28.918 -9.898 -1.415 1.00 63.53 120 GLU A O 1
ATOM 952 N N . ASN A 1 121 ? 27.271 -10.813 -2.607 1.00 63.06 121 ASN A N 1
ATOM 953 C CA . ASN A 1 121 ? 26.210 -10.340 -1.706 1.00 63.06 121 ASN A CA 1
ATOM 954 C C . ASN A 1 121 ? 25.321 -11.476 -1.198 1.00 63.06 121 ASN A C 1
ATOM 956 O O . ASN A 1 121 ? 24.142 -11.571 -1.546 1.00 63.06 121 ASN A O 1
ATOM 960 N N . THR A 1 122 ? 25.867 -12.303 -0.305 1.00 69.12 122 THR A N 1
ATOM 961 C CA . THR A 1 122 ? 25.195 -13.493 0.250 1.00 69.12 122 THR A CA 1
ATOM 962 C C . THR A 1 122 ? 23.780 -13.218 0.759 1.00 69.12 122 THR A C 1
ATOM 964 O O . THR A 1 122 ? 22.886 -14.010 0.480 1.00 69.12 122 THR A O 1
ATOM 967 N N . LEU A 1 123 ? 23.518 -12.090 1.430 1.00 67.44 123 LEU A N 1
ATOM 968 C CA . LEU A 1 123 ? 22.175 -11.758 1.931 1.00 67.44 123 LEU A CA 1
ATOM 969 C C . LEU A 1 123 ? 21.186 -11.419 0.808 1.00 67.44 123 LEU A C 1
ATOM 971 O O . LEU A 1 123 ? 20.041 -11.867 0.830 1.00 67.44 123 LEU A O 1
ATOM 975 N N . VAL A 1 124 ? 21.621 -10.626 -0.170 1.00 69.25 124 VAL A N 1
ATOM 976 C CA . VAL A 1 124 ? 20.793 -10.181 -1.300 1.00 69.25 124 VAL A CA 1
ATOM 977 C C . VAL A 1 124 ? 20.485 -11.364 -2.214 1.00 69.25 124 VAL A C 1
ATOM 979 O O . VAL A 1 124 ? 19.334 -11.578 -2.583 1.00 69.25 124 VAL A O 1
ATOM 982 N N . VAL A 1 125 ? 21.501 -12.179 -2.498 1.00 77.44 125 VAL A N 1
ATOM 983 C CA . VAL A 1 125 ? 21.395 -13.420 -3.268 1.00 77.44 125 VAL A CA 1
ATOM 984 C C . VAL A 1 125 ? 20.500 -14.424 -2.546 1.00 77.44 125 VAL A C 1
ATOM 986 O O . VAL A 1 125 ? 19.599 -14.986 -3.162 1.00 77.44 125 VAL A O 1
ATOM 989 N N . SER A 1 126 ? 20.665 -14.595 -1.231 1.00 73.88 126 SER A N 1
ATOM 990 C CA . SER A 1 126 ? 19.788 -15.464 -0.433 1.00 73.88 126 SER A CA 1
ATOM 991 C C . SER A 1 126 ? 18.348 -14.961 -0.417 1.00 73.88 126 SER A C 1
ATOM 993 O O . SER A 1 126 ? 17.431 -15.764 -0.527 1.00 73.88 126 SER A O 1
ATOM 995 N N . SER A 1 127 ? 18.132 -13.646 -0.343 1.00 75.31 127 SER A N 1
ATOM 996 C CA . SER A 1 127 ? 16.788 -13.053 -0.385 1.00 75.31 127 SER A CA 1
ATOM 997 C C . SER A 1 127 ? 16.131 -13.254 -1.751 1.00 75.31 127 SER A C 1
ATOM 999 O O . SER A 1 127 ? 14.973 -13.657 -1.816 1.00 75.31 127 SER A O 1
ATOM 1001 N N . ALA A 1 128 ? 16.872 -13.036 -2.842 1.00 80.25 128 ALA A N 1
ATOM 1002 C CA . ALA A 1 128 ? 16.395 -13.297 -4.197 1.00 80.25 128 ALA A CA 1
ATOM 1003 C C . ALA A 1 128 ? 16.061 -14.784 -4.390 1.00 80.25 128 ALA A C 1
ATOM 1005 O O . ALA A 1 128 ? 14.970 -15.105 -4.849 1.00 80.25 128 ALA A O 1
ATOM 1006 N N . ARG A 1 129 ? 16.940 -15.697 -3.953 1.00 81.50 129 ARG A N 1
ATOM 1007 C CA . ARG A 1 129 ? 16.697 -17.151 -3.979 1.00 81.50 129 ARG A CA 1
ATOM 1008 C C . ARG A 1 129 ? 15.475 -17.541 -3.151 1.00 81.50 129 ARG A C 1
ATOM 1010 O O . ARG A 1 129 ? 14.654 -18.319 -3.607 1.00 81.50 129 ARG A O 1
ATOM 1017 N N . MET A 1 130 ? 15.319 -16.976 -1.961 1.00 76.12 130 MET A N 1
ATOM 1018 C CA . MET A 1 130 ? 14.188 -17.240 -1.073 1.00 76.12 130 MET A CA 1
ATOM 1019 C C . MET A 1 130 ? 12.857 -16.803 -1.700 1.00 76.12 130 MET A C 1
ATOM 1021 O O . MET A 1 130 ? 11.886 -17.554 -1.679 1.00 76.12 130 MET A O 1
ATOM 1025 N N . ILE A 1 131 ? 12.816 -15.607 -2.290 1.00 76.12 131 ILE A N 1
ATOM 1026 C CA . ILE A 1 131 ? 11.629 -15.103 -2.989 1.00 76.12 131 ILE A CA 1
ATOM 1027 C C . ILE A 1 131 ? 11.363 -15.925 -4.256 1.00 76.12 131 ILE A C 1
ATOM 1029 O O . ILE A 1 131 ? 10.226 -16.290 -4.526 1.00 76.12 131 ILE A O 1
ATOM 1033 N N . GLY A 1 132 ? 12.402 -16.264 -5.015 1.00 79.31 132 GLY A N 1
ATOM 1034 C CA . GLY A 1 132 ? 12.290 -17.120 -6.191 1.00 79.31 132 GLY A CA 1
ATOM 1035 C C . GLY A 1 132 ? 11.771 -18.522 -5.881 1.00 79.31 132 GLY A C 1
ATOM 1036 O O . GLY A 1 132 ? 10.912 -19.030 -6.593 1.00 79.31 132 GLY A O 1
ATOM 1037 N N . ALA A 1 133 ? 12.237 -19.119 -4.784 1.00 76.56 133 ALA A N 1
ATOM 1038 C CA . ALA A 1 133 ? 11.728 -20.387 -4.274 1.00 76.56 133 ALA A CA 1
ATOM 1039 C C . ALA A 1 133 ? 10.260 -20.271 -3.848 1.00 76.56 133 ALA A C 1
ATOM 1041 O O . ALA A 1 133 ? 9.466 -21.152 -4.160 1.00 76.56 133 ALA A O 1
ATOM 1042 N N . TRP A 1 134 ? 9.873 -19.156 -3.213 1.00 72.12 134 TRP A N 1
ATOM 1043 C CA . TRP A 1 134 ? 8.473 -18.885 -2.867 1.00 72.12 134 TRP A CA 1
ATOM 1044 C C . TRP A 1 134 ? 7.562 -18.820 -4.103 1.00 72.12 134 TRP A C 1
ATOM 1046 O O . TRP A 1 134 ? 6.431 -19.291 -4.056 1.00 72.12 134 TRP A O 1
ATOM 1056 N N . LEU A 1 135 ? 8.049 -18.282 -5.221 1.00 72.81 135 LEU A N 1
ATOM 1057 C CA . LEU A 1 135 ? 7.275 -18.205 -6.463 1.00 72.81 135 LEU A CA 1
ATOM 1058 C C . LEU A 1 135 ? 7.163 -19.550 -7.194 1.00 72.81 135 LEU A C 1
ATOM 1060 O O . LEU A 1 135 ? 6.199 -19.753 -7.927 1.00 72.81 135 LEU A O 1
ATOM 1064 N N . LEU A 1 136 ? 8.148 -20.440 -7.033 1.00 76.12 136 LEU A N 1
ATOM 1065 C CA . LEU A 1 136 ? 8.230 -21.706 -7.769 1.00 76.12 136 LEU A CA 1
ATOM 1066 C C . LEU A 1 136 ? 7.688 -22.927 -7.009 1.00 76.12 136 LEU A C 1
ATOM 1068 O O . LEU A 1 136 ? 7.353 -23.914 -7.663 1.00 76.12 136 LEU A O 1
ATOM 1072 N N . GLU A 1 137 ? 7.601 -22.902 -5.674 1.00 70.62 137 GLU A N 1
ATOM 1073 C CA . GLU A 1 137 ? 7.275 -24.090 -4.869 1.00 70.62 137 GLU A CA 1
ATOM 1074 C C . GLU A 1 137 ? 6.069 -23.951 -3.916 1.00 70.62 137 GLU A C 1
ATOM 1076 O O . GLU A 1 137 ? 5.682 -22.874 -3.469 1.00 70.62 137 GLU A O 1
ATOM 1081 N N . SER A 1 138 ? 5.479 -25.113 -3.602 1.00 60.47 138 SER A N 1
ATOM 1082 C CA . SER A 1 138 ? 4.305 -25.346 -2.746 1.00 60.47 138 SER A CA 1
ATOM 1083 C C . SER A 1 138 ? 4.529 -25.004 -1.257 1.00 60.47 138 SER A C 1
ATOM 1085 O O . SER A 1 138 ? 5.656 -24.938 -0.773 1.00 60.47 138 SER A O 1
ATOM 1087 N N . PHE A 1 139 ? 3.420 -24.854 -0.516 1.00 45.09 139 PHE A N 1
ATOM 1088 C CA . PHE A 1 139 ? 3.227 -24.521 0.914 1.00 45.09 139 PHE A CA 1
ATOM 1089 C C . PHE A 1 139 ? 4.287 -24.998 1.941 1.00 45.09 139 PHE A C 1
ATOM 1091 O O . PHE A 1 139 ? 4.380 -24.424 3.025 1.00 45.09 139 PHE A O 1
ATOM 1098 N N . ALA A 1 140 ? 5.084 -26.030 1.657 1.00 42.59 140 ALA A N 1
ATOM 1099 C CA . ALA A 1 140 ? 6.147 -26.512 2.544 1.00 42.59 140 ALA A CA 1
ATOM 1100 C C . ALA A 1 140 ? 7.341 -25.537 2.626 1.00 42.59 140 ALA A C 1
ATOM 1102 O O . ALA A 1 140 ? 7.876 -25.298 3.711 1.00 42.59 140 ALA A O 1
ATOM 1103 N N . THR A 1 141 ? 7.700 -24.894 1.512 1.00 48.72 141 THR A N 1
ATOM 1104 C CA . THR A 1 141 ? 8.780 -23.893 1.438 1.00 48.72 141 THR A CA 1
ATOM 1105 C C . THR A 1 141 ? 8.348 -22.576 2.106 1.00 48.72 141 THR A C 1
ATOM 1107 O O . THR A 1 141 ? 9.159 -21.881 2.719 1.00 48.72 141 THR A O 1
ATOM 1110 N N . TYR A 1 142 ? 7.037 -22.293 2.117 1.00 45.00 142 TYR A N 1
ATOM 1111 C CA . TYR A 1 142 ? 6.417 -21.162 2.819 1.00 45.00 142 TYR A CA 1
ATOM 1112 C C . TYR A 1 142 ? 6.660 -21.197 4.332 1.00 45.00 142 TYR A C 1
ATOM 1114 O O . TYR A 1 142 ? 6.964 -20.163 4.917 1.00 45.00 142 TYR A O 1
ATOM 1122 N N . LEU A 1 143 ? 6.590 -22.370 4.975 1.00 45.34 143 LEU A N 1
ATOM 1123 C CA . LEU A 1 143 ? 6.866 -22.494 6.411 1.00 45.34 143 LEU A CA 1
ATOM 1124 C C . LEU A 1 143 ? 8.340 -22.238 6.725 1.00 45.34 143 LEU A C 1
ATOM 1126 O O . LEU A 1 143 ? 8.625 -21.520 7.673 1.00 45.34 143 LEU A O 1
ATOM 1130 N N . PHE A 1 144 ? 9.271 -22.746 5.915 1.00 43.25 144 PHE A N 1
ATOM 1131 C CA . PHE A 1 144 ? 10.704 -22.529 6.130 1.00 43.25 144 PHE A CA 1
ATOM 1132 C C . PHE A 1 144 ? 11.109 -21.061 5.910 1.00 43.25 144 PHE A C 1
ATOM 1134 O O . PHE A 1 144 ? 11.863 -20.497 6.698 1.00 43.25 144 PHE A O 1
ATOM 1141 N N . VAL A 1 145 ? 10.545 -20.408 4.889 1.00 46.81 145 VAL A N 1
ATOM 1142 C CA . VAL A 1 145 ? 10.788 -18.994 4.561 1.00 46.81 145 VAL A CA 1
ATOM 1143 C C . VAL A 1 145 ? 10.084 -18.044 5.529 1.00 46.81 145 VAL A C 1
ATOM 1145 O O . VAL A 1 145 ? 10.693 -17.078 5.986 1.00 46.81 145 VAL A O 1
ATOM 1148 N N . ALA A 1 146 ? 8.835 -18.320 5.908 1.00 44.53 146 ALA A N 1
ATOM 1149 C CA . ALA A 1 146 ? 8.138 -17.567 6.943 1.00 44.53 146 ALA A CA 1
ATOM 1150 C C . ALA A 1 146 ? 8.839 -17.732 8.291 1.00 44.53 146 ALA A C 1
ATOM 1152 O O . ALA A 1 146 ? 8.949 -16.747 9.011 1.00 44.53 146 ALA A O 1
ATOM 1153 N N . PHE A 1 147 ? 9.376 -18.912 8.621 1.00 45.12 147 PHE A N 1
ATOM 1154 C CA . PHE A 1 147 ? 10.200 -19.109 9.813 1.00 45.12 147 PHE A CA 1
ATOM 1155 C C . PHE A 1 147 ? 11.547 -18.388 9.684 1.00 45.12 147 PHE A C 1
ATOM 1157 O O . PHE A 1 147 ? 11.942 -17.728 10.622 1.00 45.12 147 PHE A O 1
ATOM 1164 N N . ALA A 1 148 ? 12.223 -18.372 8.534 1.00 46.72 148 ALA A N 1
ATOM 1165 C CA . ALA A 1 148 ? 13.473 -17.619 8.366 1.00 46.72 148 ALA A CA 1
ATOM 1166 C C . ALA A 1 148 ? 13.271 -16.089 8.413 1.00 46.72 148 ALA A C 1
ATOM 1168 O O . ALA A 1 148 ? 14.074 -15.369 9.008 1.00 46.72 148 ALA A O 1
ATOM 1169 N N . LEU A 1 149 ? 12.177 -15.580 7.838 1.00 47.50 149 LEU A N 1
ATOM 1170 C CA . LEU A 1 149 ? 11.802 -14.165 7.885 1.00 47.50 149 LEU A CA 1
ATOM 1171 C C . LEU A 1 149 ? 11.273 -13.768 9.257 1.00 47.50 149 LEU A C 1
ATOM 1173 O O . LEU A 1 149 ? 11.655 -12.722 9.768 1.00 47.50 149 LEU A O 1
ATOM 1177 N N . THR A 1 150 ? 10.425 -14.581 9.887 1.00 48.75 150 THR A N 1
ATOM 1178 C CA . THR A 1 150 ? 9.967 -14.289 11.245 1.00 48.75 150 THR A CA 1
ATOM 1179 C C . THR A 1 150 ? 11.109 -14.489 12.225 1.00 48.75 150 THR A C 1
ATOM 1181 O O . THR A 1 150 ? 11.488 -13.552 12.884 1.00 48.75 150 THR A O 1
ATOM 1184 N N . ASP A 1 151 ? 11.797 -15.608 12.276 1.00 42.88 151 ASP A N 1
ATOM 1185 C CA . ASP A 1 151 ? 12.863 -15.844 13.248 1.00 42.88 151 ASP A CA 1
ATOM 1186 C C . ASP A 1 151 ? 14.117 -14.963 13.006 1.00 42.88 151 ASP A C 1
ATOM 1188 O O . ASP A 1 151 ? 14.765 -14.534 13.960 1.00 42.88 151 ASP A O 1
ATOM 1192 N N . GLY A 1 152 ? 14.415 -14.580 11.756 1.00 42.22 152 GLY A N 1
ATOM 1193 C CA . GLY A 1 152 ? 15.512 -13.669 11.394 1.00 42.22 152 GLY A CA 1
ATOM 1194 C C . GLY A 1 152 ? 15.199 -12.171 11.542 1.00 42.22 152 GLY A C 1
ATOM 1195 O O . GLY A 1 152 ? 16.044 -11.420 12.041 1.00 42.22 152 GLY A O 1
ATOM 1196 N N . LEU A 1 153 ? 13.994 -11.716 11.160 1.00 42.78 153 LEU A N 1
ATOM 1197 C CA . LEU A 1 153 ? 13.567 -10.312 11.323 1.00 42.78 153 LEU A CA 1
ATOM 1198 C C . LEU A 1 153 ? 12.879 -10.048 12.674 1.00 42.78 153 LEU A C 1
ATOM 1200 O O . LEU A 1 153 ? 12.949 -8.928 13.158 1.00 42.78 153 LEU A O 1
ATOM 1204 N N . VAL A 1 154 ? 12.255 -11.043 13.317 1.00 44.91 154 VAL A N 1
ATOM 1205 C CA . VAL A 1 154 ? 11.556 -10.930 14.624 1.00 44.91 154 VAL A CA 1
ATOM 1206 C C . VAL A 1 154 ? 12.504 -11.133 15.803 1.00 44.91 154 VAL A C 1
ATOM 1208 O O . VAL A 1 154 ? 12.332 -10.441 16.803 1.00 44.91 154 VAL A O 1
ATOM 1211 N N . ARG A 1 155 ? 13.574 -11.949 15.713 1.00 41.19 155 ARG A N 1
ATOM 1212 C CA . ARG A 1 155 ? 14.618 -11.946 16.774 1.00 41.19 155 ARG A CA 1
ATOM 1213 C C . ARG A 1 155 ? 15.450 -10.675 16.811 1.00 41.19 155 ARG A C 1
ATOM 1215 O O . ARG A 1 155 ? 16.244 -10.464 17.727 1.00 41.19 155 ARG A O 1
ATOM 1222 N N . ARG A 1 156 ? 15.262 -9.787 15.843 1.00 41.47 156 ARG A N 1
ATOM 1223 C CA . ARG A 1 156 ? 15.729 -8.420 15.941 1.00 41.47 156 ARG A CA 1
ATOM 1224 C C . ARG A 1 156 ? 14.521 -7.508 16.035 1.00 41.47 156 ARG A C 1
ATOM 1226 O O . ARG A 1 156 ? 14.008 -7.032 15.032 1.00 41.47 156 ARG A O 1
ATOM 1233 N N . ALA A 1 157 ? 14.275 -7.039 17.248 1.00 40.31 157 ALA A N 1
ATOM 1234 C CA . ALA A 1 157 ? 13.822 -5.676 17.522 1.00 40.31 157 ALA A CA 1
ATOM 1235 C C . ALA A 1 157 ? 14.720 -4.576 16.869 1.00 40.31 157 ALA A C 1
ATOM 1237 O O . ALA A 1 157 ? 14.834 -3.473 17.388 1.00 40.31 157 ALA A O 1
ATOM 1238 N N . ARG A 1 158 ? 15.403 -4.867 15.743 1.00 48.44 158 ARG A N 1
ATOM 1239 C CA . ARG A 1 158 ? 16.299 -3.992 14.992 1.00 48.44 158 ARG A CA 1
ATOM 1240 C C . ARG A 1 158 ? 15.796 -3.616 13.599 1.00 48.44 158 ARG A C 1
ATOM 1242 O O . ARG A 1 158 ? 16.547 -2.943 12.915 1.00 48.44 158 ARG A O 1
ATOM 1249 N N . TYR A 1 159 ? 14.599 -4.005 13.143 1.00 49.94 159 TYR A N 1
ATOM 1250 C CA . TYR A 1 159 ? 14.072 -3.399 11.906 1.00 49.94 159 TYR A CA 1
ATOM 1251 C C . TYR A 1 159 ? 13.553 -1.983 12.176 1.00 49.94 159 TYR A C 1
ATOM 1253 O O . TYR A 1 159 ? 13.964 -1.063 11.484 1.00 49.94 159 TYR A O 1
ATOM 1261 N N . THR A 1 160 ? 12.810 -1.777 13.271 1.00 49.25 160 THR A N 1
ATOM 1262 C CA . THR A 1 160 ? 12.516 -0.432 13.802 1.00 49.25 160 THR A CA 1
ATOM 1263 C C . THR A 1 160 ? 13.793 0.305 14.202 1.00 49.25 160 THR A C 1
ATOM 1265 O O . THR A 1 160 ? 13.936 1.478 13.891 1.00 49.25 160 THR A O 1
ATOM 1268 N N . SER A 1 161 ? 14.776 -0.376 14.812 1.00 53.12 161 SER A N 1
ATOM 1269 C CA . SER A 1 161 ? 16.101 0.229 15.033 1.00 53.12 161 SER A CA 1
ATOM 1270 C C . SER A 1 161 ? 16.842 0.508 13.728 1.00 53.12 161 SER A C 1
ATOM 1272 O O . SER A 1 161 ? 17.697 1.376 13.719 1.00 53.12 161 SER A O 1
ATOM 1274 N N . GLY A 1 162 ? 16.572 -0.240 12.659 1.00 56.44 162 GLY A N 1
ATOM 1275 C CA . GLY A 1 162 ? 17.238 -0.161 11.365 1.00 56.44 162 GLY A CA 1
ATOM 1276 C C . GLY A 1 162 ? 16.723 1.026 10.570 1.00 56.44 162 GLY A C 1
ATOM 1277 O O . GLY A 1 162 ? 17.524 1.852 10.147 1.00 56.44 162 GLY A O 1
ATOM 1278 N N . THR A 1 163 ? 15.401 1.172 10.465 1.00 59.38 163 THR A N 1
ATOM 1279 C CA . THR A 1 163 ? 14.755 2.370 9.918 1.00 59.38 163 THR A CA 1
ATOM 1280 C C . THR A 1 163 ? 15.082 3.593 10.768 1.00 59.38 163 THR A C 1
ATOM 1282 O O . THR A 1 163 ? 15.576 4.570 10.220 1.00 59.38 163 THR A O 1
ATOM 1285 N N . ALA A 1 164 ? 14.977 3.510 12.100 1.00 60.44 164 ALA A N 1
ATOM 1286 C CA . ALA A 1 164 ? 15.385 4.600 12.989 1.00 60.44 164 ALA A CA 1
ATOM 1287 C C . ALA A 1 164 ? 16.882 4.937 12.868 1.00 60.44 164 ALA A C 1
ATOM 1289 O O . ALA A 1 164 ? 17.242 6.109 12.877 1.00 60.44 164 ALA A O 1
ATOM 1290 N N . SER A 1 165 ? 17.765 3.943 12.705 1.00 63.97 165 SER A N 1
ATOM 1291 C CA . SER A 1 165 ? 19.199 4.184 12.484 1.00 63.97 165 SER A CA 1
ATOM 1292 C C . SER A 1 165 ? 19.472 4.805 11.117 1.00 63.97 165 SER A C 1
ATOM 1294 O O . SER A 1 165 ? 20.285 5.717 11.019 1.00 63.97 165 SER A O 1
ATOM 1296 N N . ALA A 1 166 ? 18.762 4.371 10.072 1.00 66.25 166 ALA A N 1
ATOM 1297 C CA . ALA A 1 166 ? 18.859 4.954 8.743 1.00 66.25 166 ALA A CA 1
ATOM 1298 C C . ALA A 1 166 ? 18.405 6.418 8.782 1.00 66.25 166 ALA A C 1
ATOM 1300 O O . ALA A 1 166 ? 19.120 7.287 8.292 1.00 66.25 166 ALA A O 1
ATOM 1301 N N . THR A 1 167 ? 17.287 6.717 9.444 1.00 69.44 167 THR A N 1
ATOM 1302 C CA . THR A 1 167 ? 16.824 8.088 9.683 1.00 69.44 167 THR A CA 1
ATOM 1303 C C . THR A 1 167 ? 17.842 8.897 10.490 1.00 69.44 167 THR A C 1
ATOM 1305 O O . THR A 1 167 ? 18.175 10.012 10.094 1.00 69.44 167 THR A O 1
ATOM 1308 N N . ALA A 1 168 ? 18.407 8.335 11.563 1.00 67.69 168 ALA A N 1
ATOM 1309 C CA . ALA A 1 168 ? 19.391 9.011 12.413 1.00 67.69 168 ALA A CA 1
ATOM 1310 C C . ALA A 1 168 ? 20.688 9.366 11.666 1.00 67.69 168 ALA A C 1
ATOM 1312 O O . ALA A 1 168 ? 21.252 10.435 11.880 1.00 67.69 168 ALA A O 1
ATOM 1313 N N . VAL A 1 169 ? 21.134 8.508 10.745 1.00 75.69 169 VAL A N 1
ATOM 1314 C CA . VAL A 1 169 ? 22.291 8.763 9.864 1.00 75.69 169 VAL A CA 1
ATOM 1315 C C . VAL A 1 169 ? 21.904 9.667 8.676 1.00 75.69 169 VAL A C 1
ATOM 1317 O O . VAL A 1 169 ? 22.726 10.018 7.831 1.00 75.69 169 VAL A O 1
ATOM 1320 N N . GLY A 1 170 ? 20.637 10.079 8.592 1.00 78.88 170 GLY A N 1
ATOM 1321 C CA . GLY A 1 170 ? 20.113 10.901 7.512 1.00 78.88 170 GLY A CA 1
ATOM 1322 C C . GLY A 1 170 ? 20.076 10.164 6.179 1.00 78.88 170 GLY A C 1
ATOM 1323 O O . GLY A 1 170 ? 20.168 10.815 5.148 1.00 78.88 170 GLY A O 1
ATOM 1324 N N . PHE A 1 171 ? 19.953 8.833 6.162 1.00 82.12 171 PHE A N 1
ATOM 1325 C CA . PHE A 1 171 ? 20.017 7.988 4.965 1.00 82.12 171 PHE A CA 1
ATOM 1326 C C . PHE A 1 171 ? 19.120 8.485 3.825 1.00 82.12 171 PHE A C 1
ATOM 1328 O O . PHE A 1 171 ? 19.509 8.397 2.666 1.00 82.12 171 PHE A O 1
ATOM 1335 N N . PHE A 1 172 ? 17.955 9.048 4.139 1.00 84.31 172 PHE A N 1
ATOM 1336 C CA . PHE A 1 172 ? 16.960 9.508 3.165 1.00 84.31 172 PHE A CA 1
ATOM 1337 C C . PHE A 1 172 ? 17.215 10.917 2.604 1.00 84.31 172 PHE A C 1
ATOM 1339 O O . PHE A 1 172 ? 16.472 11.382 1.741 1.00 84.31 172 PHE A O 1
ATOM 1346 N N . LYS A 1 173 ? 18.280 11.582 3.064 1.00 85.25 173 LYS A N 1
ATOM 1347 C CA . LYS A 1 173 ? 18.735 12.888 2.587 1.00 85.25 173 LYS A CA 1
ATOM 1348 C C . LYS A 1 173 ? 19.770 12.719 1.465 1.00 85.25 173 LYS A C 1
ATOM 1350 O O . LYS A 1 173 ? 20.739 11.974 1.650 1.00 85.25 173 LYS A O 1
ATOM 1355 N N . PRO A 1 174 ? 19.615 13.386 0.308 1.00 82.50 174 PRO A N 1
ATOM 1356 C CA . PRO A 1 174 ? 20.607 13.354 -0.765 1.00 82.50 174 PRO A CA 1
ATOM 1357 C C . PRO A 1 174 ? 21.996 13.838 -0.338 1.00 82.50 174 PRO A C 1
ATOM 1359 O O . PRO A 1 174 ? 23.000 13.356 -0.858 1.00 82.50 174 PRO A O 1
ATOM 1362 N N . GLU A 1 175 ? 22.066 14.751 0.628 1.00 82.19 175 GLU A N 1
ATOM 1363 C CA . GLU A 1 175 ? 23.305 15.381 1.091 1.00 82.19 175 GLU A CA 1
ATOM 1364 C C . GLU A 1 175 ? 24.212 14.390 1.832 1.00 82.19 175 GLU A C 1
ATOM 1366 O O . GLU A 1 175 ? 25.434 14.477 1.762 1.00 82.19 175 GLU A O 1
ATOM 1371 N N . THR A 1 176 ? 23.625 13.393 2.496 1.00 79.69 176 THR A N 1
ATOM 1372 C CA . THR A 1 176 ? 24.357 12.358 3.243 1.00 79.69 176 THR A CA 1
ATOM 1373 C C . THR A 1 176 ? 24.687 11.142 2.369 1.00 79.69 176 THR A C 1
ATOM 1375 O O . THR A 1 176 ? 25.160 10.113 2.861 1.00 79.69 176 THR A O 1
ATOM 1378 N N . ALA A 1 177 ? 24.416 11.214 1.060 1.00 70.44 177 ALA A N 1
ATOM 1379 C CA . ALA A 1 177 ? 24.743 10.149 0.116 1.00 70.44 177 ALA A CA 1
ATOM 1380 C C . ALA A 1 177 ? 26.253 9.882 0.004 1.00 70.44 177 ALA A C 1
ATOM 1382 O O . ALA A 1 177 ? 26.643 8.771 -0.351 1.00 70.44 177 ALA A O 1
ATOM 1383 N N . TRP A 1 178 ? 27.081 10.873 0.353 1.00 71.06 178 TRP A N 1
ATOM 1384 C CA . TRP A 1 178 ? 28.486 10.944 -0.057 1.00 71.06 178 TRP A CA 1
ATOM 1385 C C . TRP A 1 178 ? 29.466 11.297 1.070 1.00 71.06 178 TRP A C 1
ATOM 1387 O O . TRP A 1 178 ? 30.536 11.823 0.789 1.00 71.06 178 TRP A O 1
ATOM 1397 N N . ILE A 1 179 ? 29.135 11.013 2.335 1.00 62.53 179 ILE A N 1
ATOM 1398 C CA . ILE A 1 179 ? 29.984 11.386 3.489 1.00 62.53 179 ILE A CA 1
ATOM 1399 C C . ILE A 1 179 ? 31.416 10.808 3.371 1.00 62.53 179 ILE A C 1
ATOM 1401 O O . ILE A 1 179 ? 32.366 11.444 3.815 1.00 62.53 179 ILE A O 1
ATOM 1405 N N . ASP A 1 180 ? 31.583 9.676 2.676 1.00 62.84 180 ASP A N 1
ATOM 1406 C CA . ASP A 1 180 ? 32.872 8.993 2.478 1.00 62.84 180 ASP A CA 1
ATOM 1407 C C . ASP A 1 180 ? 33.489 9.184 1.069 1.00 62.84 180 ASP A C 1
ATOM 1409 O O . ASP A 1 180 ? 34.384 8.430 0.663 1.00 62.84 180 ASP A O 1
ATOM 1413 N N . GLU A 1 181 ? 33.000 10.137 0.262 1.00 62.66 181 GLU A N 1
ATOM 1414 C CA . GLU A 1 181 ? 33.488 10.342 -1.110 1.00 62.66 181 GLU A CA 1
ATOM 1415 C C . GLU A 1 181 ? 34.907 10.947 -1.103 1.00 62.66 181 GLU A C 1
ATOM 1417 O O . GLU A 1 181 ? 35.119 12.130 -0.845 1.00 62.66 181 GLU A O 1
ATOM 1422 N N . LYS A 1 182 ? 35.913 10.111 -1.386 1.00 67.50 182 LYS A N 1
ATOM 1423 C CA . LYS A 1 182 ? 37.300 10.550 -1.608 1.00 67.50 182 LYS A CA 1
ATOM 1424 C C . LYS A 1 182 ? 37.420 11.276 -2.957 1.00 67.50 182 LYS A C 1
ATOM 1426 O O . LYS A 1 182 ? 36.749 10.913 -3.922 1.00 67.50 182 LYS A O 1
ATOM 1431 N N . SER A 1 183 ? 38.317 12.258 -3.057 1.00 60.31 183 SER A N 1
ATOM 1432 C CA . SER A 1 183 ? 38.642 12.899 -4.343 1.00 60.31 183 SER A CA 1
ATOM 1433 C C . SER A 1 183 ? 39.065 11.840 -5.375 1.00 60.31 183 SER A C 1
ATOM 1435 O O . SER A 1 183 ? 39.925 11.010 -5.078 1.00 60.31 183 SER A O 1
ATOM 1437 N N . GLY A 1 184 ? 38.438 11.839 -6.559 1.00 72.12 184 GLY A N 1
ATOM 1438 C CA . GLY A 1 184 ? 38.711 10.879 -7.641 1.00 72.12 184 GLY A CA 1
ATOM 1439 C C . GLY A 1 184 ? 37.662 9.778 -7.861 1.00 72.12 184 GLY A C 1
ATOM 1440 O O . GLY A 1 184 ? 37.911 8.861 -8.642 1.00 72.12 184 GLY A O 1
ATOM 1441 N N . TYR A 1 185 ? 36.491 9.836 -7.216 1.00 70.00 185 TYR A N 1
ATOM 1442 C CA . TYR A 1 185 ? 35.417 8.867 -7.469 1.00 70.00 185 TYR A CA 1
ATOM 1443 C C . TYR A 1 185 ? 34.920 8.907 -8.927 1.00 70.00 185 TYR A C 1
ATOM 1445 O O . TYR A 1 185 ? 34.596 9.957 -9.482 1.00 70.00 185 TYR A O 1
ATOM 1453 N N . PHE A 1 186 ? 34.827 7.729 -9.548 1.00 77.56 186 PHE A N 1
ATOM 1454 C CA . PHE A 1 186 ? 34.339 7.558 -10.915 1.00 77.56 186 PHE A CA 1
ATOM 1455 C C . PHE A 1 186 ? 32.851 7.938 -11.019 1.00 77.56 186 PHE A C 1
ATOM 1457 O O . PHE A 1 186 ? 31.992 7.290 -10.415 1.00 77.56 186 PHE A O 1
ATOM 1464 N N . LEU A 1 187 ? 32.533 8.976 -11.799 1.00 76.62 187 LEU A N 1
ATOM 1465 C CA . LEU A 1 187 ? 31.189 9.567 -11.880 1.00 76.62 187 LEU A CA 1
ATOM 1466 C C . LEU A 1 187 ? 30.064 8.552 -12.202 1.00 76.62 187 LEU A C 1
ATOM 1468 O O . LEU A 1 187 ? 29.021 8.609 -11.549 1.00 76.6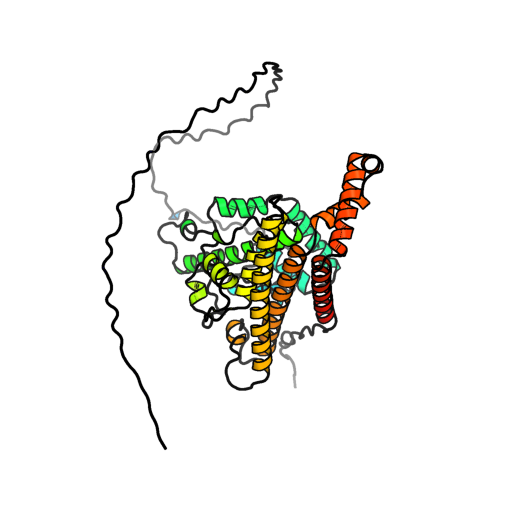2 187 LEU A O 1
ATOM 1472 N N . PRO A 1 188 ? 30.237 7.575 -13.115 1.00 76.38 188 PRO A N 1
ATOM 1473 C CA . PRO A 1 188 ? 29.221 6.542 -13.332 1.00 76.38 188 PRO A CA 1
ATOM 1474 C C . PRO A 1 188 ? 28.930 5.689 -12.091 1.00 76.38 188 PRO A C 1
ATOM 1476 O O . PRO A 1 188 ? 27.772 5.374 -11.825 1.00 76.38 188 PRO A O 1
ATOM 1479 N N . MET A 1 189 ? 29.945 5.374 -11.279 1.00 69.56 189 MET A N 1
ATOM 1480 C CA . MET A 1 189 ? 29.750 4.635 -10.026 1.00 69.56 189 MET A CA 1
ATOM 1481 C C . MET A 1 189 ? 28.905 5.442 -9.033 1.00 69.56 189 MET A C 1
ATOM 1483 O O . MET A 1 189 ? 28.052 4.888 -8.335 1.00 69.56 189 MET A O 1
ATOM 1487 N N . ARG A 1 190 ? 29.094 6.766 -9.007 1.00 74.50 190 ARG A N 1
ATOM 1488 C CA . ARG A 1 190 ? 28.280 7.683 -8.204 1.00 74.50 190 ARG A CA 1
ATOM 1489 C C . ARG A 1 190 ? 26.809 7.634 -8.622 1.00 74.50 190 ARG A C 1
ATOM 1491 O O . ARG A 1 190 ? 25.937 7.469 -7.776 1.00 74.50 190 ARG A O 1
ATOM 1498 N N . LEU A 1 191 ? 26.520 7.698 -9.920 1.00 77.88 191 LEU A N 1
ATOM 1499 C CA . LEU A 1 191 ? 25.142 7.619 -10.421 1.00 77.88 191 LEU A CA 1
ATOM 1500 C C . LEU A 1 191 ? 24.475 6.278 -10.081 1.00 77.88 191 LEU A C 1
ATOM 1502 O O . LEU A 1 191 ? 23.326 6.260 -9.638 1.00 77.88 191 LEU A O 1
ATOM 1506 N N . VAL A 1 192 ? 25.205 5.165 -10.209 1.00 71.94 192 VAL A N 1
ATOM 1507 C CA . VAL A 1 192 ? 24.701 3.829 -9.848 1.00 71.94 192 VAL A CA 1
ATOM 1508 C C . VAL A 1 192 ? 24.379 3.746 -8.355 1.00 71.94 192 VAL A C 1
ATOM 1510 O O . VAL A 1 192 ? 23.283 3.318 -7.988 1.00 71.94 192 VAL A O 1
ATOM 1513 N N . ARG A 1 193 ? 25.291 4.197 -7.482 1.00 74.12 193 ARG A N 1
ATOM 1514 C CA . ARG A 1 193 ? 25.077 4.197 -6.024 1.00 74.12 193 ARG A CA 1
ATOM 1515 C C . ARG A 1 193 ? 23.908 5.085 -5.611 1.00 74.12 193 ARG A C 1
ATOM 1517 O O . ARG A 1 193 ? 23.117 4.677 -4.761 1.00 74.12 193 ARG A O 1
ATOM 1524 N N . LEU A 1 194 ? 23.766 6.255 -6.236 1.00 81.00 194 LEU A N 1
ATOM 1525 C CA . LEU A 1 194 ? 22.635 7.148 -5.997 1.00 81.00 194 LEU A CA 1
ATOM 1526 C C . LEU A 1 194 ? 21.316 6.466 -6.353 1.00 81.00 194 LEU A C 1
ATOM 1528 O O . LEU A 1 194 ? 20.414 6.416 -5.522 1.00 81.00 194 LEU A O 1
ATOM 1532 N N . GLY A 1 195 ? 21.230 5.890 -7.555 1.00 78.06 195 GLY A N 1
ATOM 1533 C CA . GLY A 1 195 ? 20.038 5.177 -8.006 1.00 78.06 195 GLY A CA 1
ATOM 1534 C C . GLY A 1 195 ? 19.675 4.021 -7.074 1.00 78.06 195 GLY A C 1
ATOM 1535 O O . GLY A 1 195 ? 18.517 3.879 -6.688 1.00 78.06 195 GLY A O 1
ATOM 1536 N N . SER A 1 196 ? 20.661 3.232 -6.637 1.00 76.44 196 SER A N 1
ATOM 1537 C CA . SER A 1 196 ? 20.444 2.153 -5.664 1.00 76.44 196 SER A CA 1
ATOM 1538 C C . SER A 1 196 ? 19.911 2.664 -4.326 1.00 76.44 196 SER A C 1
ATOM 1540 O O . SER A 1 196 ? 18.992 2.068 -3.765 1.00 76.44 196 SER A O 1
ATOM 1542 N N . ARG A 1 197 ? 20.431 3.790 -3.827 1.00 80.38 197 ARG A N 1
ATOM 1543 C CA . ARG A 1 197 ? 19.968 4.404 -2.577 1.00 80.38 197 ARG A CA 1
ATOM 1544 C C . ARG A 1 197 ? 18.547 4.956 -2.693 1.00 80.38 197 ARG A C 1
ATOM 1546 O O . ARG A 1 197 ? 17.743 4.732 -1.795 1.00 80.38 197 ARG A O 1
ATOM 1553 N N . GLN A 1 198 ? 18.217 5.597 -3.813 1.00 83.62 198 GLN A N 1
ATOM 1554 C CA . GLN A 1 198 ? 16.864 6.074 -4.117 1.00 83.62 198 GLN A CA 1
ATOM 1555 C C . GLN A 1 198 ? 15.851 4.917 -4.158 1.00 83.62 198 GLN A C 1
ATOM 1557 O O . GLN A 1 198 ? 14.785 5.009 -3.547 1.00 83.62 198 GLN A O 1
ATOM 1562 N N . ARG A 1 199 ? 16.199 3.792 -4.806 1.00 81.19 199 ARG A N 1
ATOM 1563 C CA . ARG A 1 199 ? 15.350 2.584 -4.824 1.00 81.19 199 ARG A CA 1
ATOM 1564 C C . ARG A 1 199 ? 15.153 2.050 -3.420 1.00 81.19 199 ARG A C 1
ATOM 1566 O O . ARG A 1 199 ? 14.022 1.843 -2.993 1.00 81.19 199 ARG A O 1
ATOM 1573 N N . MET A 1 200 ? 16.252 1.882 -2.689 1.00 79.75 200 MET A N 1
ATOM 1574 C CA . MET A 1 200 ? 16.214 1.395 -1.317 1.00 79.75 200 MET A CA 1
ATOM 1575 C C . MET A 1 200 ? 15.311 2.266 -0.440 1.00 79.75 200 MET A C 1
ATOM 1577 O O . MET A 1 200 ? 14.494 1.726 0.293 1.00 79.75 200 MET A O 1
ATOM 1581 N N . ALA A 1 201 ? 15.394 3.594 -0.556 1.00 83.31 201 ALA A N 1
ATOM 1582 C CA . ALA A 1 201 ? 14.533 4.511 0.183 1.00 83.31 201 ALA A CA 1
ATOM 1583 C C . ALA A 1 201 ? 13.038 4.276 -0.097 1.00 83.31 201 ALA A C 1
ATOM 1585 O O . ALA A 1 201 ? 12.256 4.128 0.841 1.00 83.31 201 ALA A O 1
ATOM 1586 N N . SER A 1 202 ? 12.649 4.175 -1.374 1.00 86.75 202 SER A N 1
ATOM 1587 C CA . SER A 1 202 ? 11.258 3.904 -1.766 1.00 86.75 202 SER A CA 1
ATOM 1588 C C . SER A 1 202 ? 10.767 2.539 -1.267 1.00 86.75 202 SER A C 1
ATOM 1590 O O . SER A 1 202 ? 9.663 2.433 -0.730 1.00 86.75 202 SER A O 1
ATOM 1592 N N . TYR A 1 203 ? 11.592 1.495 -1.385 1.00 83.38 203 TYR A N 1
ATOM 1593 C CA . TYR A 1 203 ? 11.221 0.156 -0.930 1.00 83.38 203 TYR A CA 1
ATOM 1594 C C . TYR A 1 203 ? 11.145 0.050 0.587 1.00 83.38 203 TYR A C 1
ATOM 1596 O O . TYR A 1 203 ? 10.171 -0.500 1.089 1.00 83.38 203 TYR A O 1
ATOM 1604 N N . LEU A 1 204 ? 12.110 0.607 1.323 1.00 82.88 204 LEU A N 1
ATOM 1605 C CA . LEU A 1 204 ? 12.076 0.633 2.786 1.00 82.88 204 LEU A CA 1
ATOM 1606 C C . LEU A 1 204 ? 10.808 1.313 3.296 1.00 82.88 204 LEU A C 1
ATOM 1608 O O . LEU A 1 204 ? 10.172 0.785 4.201 1.00 82.88 204 LEU A O 1
ATOM 1612 N N . PHE A 1 205 ? 10.396 2.416 2.671 1.00 89.12 205 PHE A N 1
ATOM 1613 C CA . PHE A 1 205 ? 9.139 3.076 3.003 1.00 89.12 205 PHE A CA 1
ATOM 1614 C C . PHE A 1 205 ? 7.918 2.170 2.789 1.00 89.12 205 PHE A C 1
ATOM 1616 O O . PHE A 1 205 ? 7.085 2.028 3.684 1.00 89.12 205 PHE A O 1
ATOM 1623 N N . LYS A 1 206 ? 7.821 1.502 1.631 1.00 89.38 206 LYS A N 1
ATOM 1624 C CA . LYS A 1 206 ? 6.718 0.567 1.356 1.00 89.38 206 LYS A CA 1
ATOM 1625 C C . LYS A 1 206 ? 6.716 -0.609 2.336 1.00 89.38 206 LYS A C 1
ATOM 1627 O O . LYS A 1 206 ? 5.665 -0.948 2.870 1.00 89.38 206 LYS A O 1
ATOM 1632 N N . ILE A 1 207 ? 7.875 -1.219 2.594 1.00 84.81 207 ILE A N 1
ATOM 1633 C CA . ILE A 1 207 ? 8.025 -2.338 3.539 1.00 84.81 207 ILE A CA 1
ATOM 1634 C C . ILE A 1 207 ? 7.598 -1.919 4.938 1.00 84.81 207 ILE A C 1
ATOM 1636 O O . ILE A 1 207 ? 6.855 -2.650 5.582 1.00 84.81 207 ILE A O 1
ATOM 1640 N N . ASP A 1 208 ? 8.049 -0.757 5.401 1.00 84.50 208 ASP A N 1
ATOM 1641 C CA . ASP A 1 208 ? 7.707 -0.234 6.719 1.00 84.50 208 ASP A CA 1
ATOM 1642 C C . ASP A 1 208 ? 6.192 -0.001 6.849 1.00 84.50 208 ASP A C 1
ATOM 1644 O O . ASP A 1 208 ? 5.589 -0.414 7.840 1.00 84.50 208 ASP A O 1
ATOM 1648 N N . ALA A 1 209 ? 5.537 0.510 5.800 1.00 90.12 209 ALA A N 1
ATOM 1649 C CA . ALA A 1 209 ? 4.078 0.603 5.743 1.00 90.12 209 ALA A CA 1
ATOM 1650 C C . ALA A 1 209 ? 3.387 -0.778 5.771 1.00 90.12 209 ALA A C 1
ATOM 1652 O O . ALA A 1 209 ? 2.426 -0.969 6.517 1.00 90.12 209 ALA A O 1
ATOM 1653 N N . TYR A 1 210 ? 3.877 -1.772 5.020 1.00 88.06 210 TYR A N 1
ATOM 1654 C CA . TYR A 1 210 ? 3.335 -3.138 5.072 1.00 88.06 210 TYR A CA 1
ATOM 1655 C C . TYR A 1 210 ? 3.533 -3.789 6.446 1.00 88.06 210 TYR A C 1
ATOM 1657 O O . TYR A 1 210 ? 2.625 -4.441 6.961 1.00 88.06 210 TYR A O 1
ATOM 1665 N N . LEU A 1 211 ? 4.695 -3.604 7.074 1.00 84.62 211 LEU A N 1
ATOM 1666 C CA . LEU A 1 211 ? 4.965 -4.104 8.420 1.00 84.62 211 LEU A CA 1
ATOM 1667 C C . LEU A 1 211 ? 4.082 -3.410 9.457 1.00 84.62 211 LEU A C 1
ATOM 1669 O O . LEU A 1 211 ? 3.581 -4.086 10.354 1.00 84.62 211 LEU A O 1
ATOM 1673 N N . SER A 1 212 ? 3.834 -2.107 9.302 1.00 87.06 212 SER A N 1
ATOM 1674 C CA . SER A 1 212 ? 2.871 -1.361 10.114 1.00 87.06 212 SER A CA 1
ATOM 1675 C C . SER A 1 212 ? 1.481 -2.000 10.048 1.00 87.06 212 SER A C 1
ATOM 1677 O O . SER A 1 212 ? 0.878 -2.247 11.095 1.00 87.06 212 SER A O 1
ATOM 1679 N N . ILE A 1 213 ? 1.015 -2.369 8.846 1.00 88.31 213 ILE A N 1
ATOM 1680 C CA . ILE A 1 213 ? -0.260 -3.079 8.655 1.00 88.31 213 ILE A CA 1
ATOM 1681 C C . ILE A 1 213 ? -0.234 -4.435 9.373 1.00 88.31 213 ILE A C 1
ATOM 1683 O O . ILE A 1 213 ? -1.099 -4.719 10.199 1.00 88.31 213 ILE A O 1
ATOM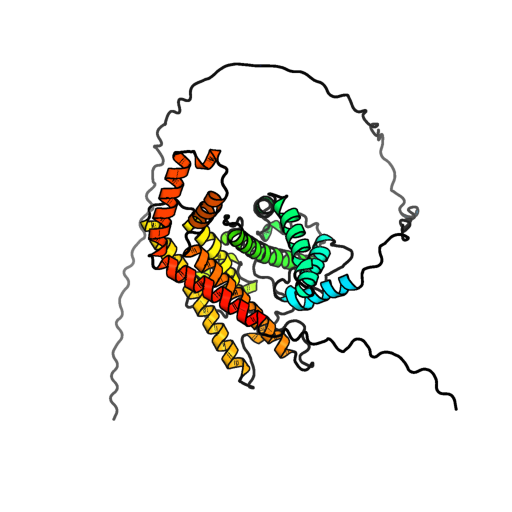 1687 N N . LEU A 1 214 ? 0.772 -5.265 9.084 1.00 84.75 214 LEU A N 1
ATOM 1688 C CA . LEU A 1 214 ? 0.854 -6.645 9.577 1.00 84.75 214 LEU A CA 1
ATOM 1689 C C . LEU A 1 214 ? 1.042 -6.745 11.095 1.00 84.75 214 LEU A C 1
ATOM 1691 O O . LEU A 1 214 ? 0.649 -7.742 11.701 1.00 84.75 214 LEU A O 1
ATOM 1695 N N . ARG A 1 215 ? 1.688 -5.752 11.711 1.00 83.75 215 ARG A N 1
ATOM 1696 C CA . ARG A 1 215 ? 2.030 -5.756 13.140 1.00 83.75 215 ARG A CA 1
ATOM 1697 C C . ARG A 1 215 ? 1.127 -4.872 13.992 1.00 83.75 215 ARG A C 1
ATOM 1699 O O . ARG A 1 215 ? 1.285 -4.901 15.209 1.00 83.75 215 ARG A O 1
ATOM 1706 N N . ASP A 1 216 ? 0.220 -4.105 13.384 1.00 85.50 216 ASP A N 1
ATOM 1707 C CA . ASP A 1 216 ? -0.541 -3.037 14.053 1.00 85.50 216 ASP A CA 1
ATOM 1708 C C . ASP A 1 216 ? 0.379 -2.077 14.842 1.00 85.50 216 ASP A C 1
ATOM 1710 O O . ASP A 1 216 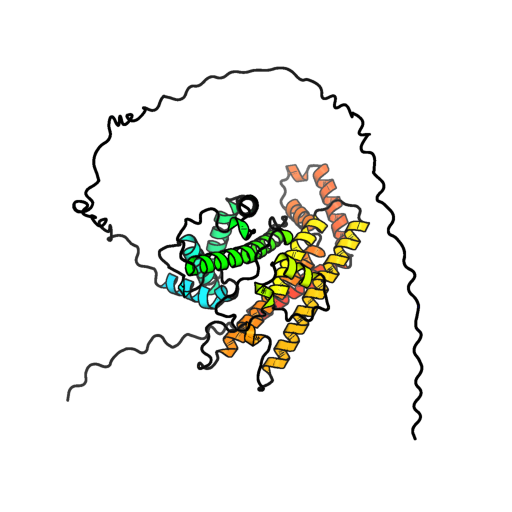? 0.105 -1.660 15.970 1.00 85.50 216 ASP A O 1
ATOM 1714 N N . GLN A 1 217 ? 1.520 -1.731 14.245 1.00 86.44 217 GLN A N 1
ATOM 1715 C CA . GLN A 1 217 ? 2.547 -0.858 14.824 1.00 86.44 217 GLN A CA 1
ATOM 1716 C C . GLN A 1 217 ? 2.703 0.420 13.994 1.00 86.44 217 GLN A C 1
ATOM 1718 O O . GLN A 1 217 ? 2.363 0.406 12.809 1.00 86.44 217 GLN A O 1
ATOM 1723 N N . PRO A 1 218 ? 3.199 1.530 14.572 1.00 86.81 218 PRO A N 1
ATOM 1724 C CA . PRO A 1 218 ? 3.451 2.728 13.784 1.00 86.81 218 PRO A CA 1
ATOM 1725 C C . PRO A 1 218 ? 4.520 2.440 12.731 1.00 86.81 218 PRO A C 1
ATOM 1727 O O . PRO A 1 218 ? 5.524 1.794 13.034 1.00 86.81 218 PRO A O 1
ATOM 1730 N N . ALA A 1 219 ? 4.315 2.957 11.521 1.00 88.75 219 ALA A N 1
ATOM 1731 C CA . ALA A 1 219 ? 5.389 3.079 10.544 1.00 88.75 219 ALA A CA 1
ATOM 1732 C C . ALA A 1 219 ? 6.496 3.964 11.143 1.00 88.75 219 ALA A C 1
ATOM 1734 O O . ALA A 1 219 ? 6.209 5.044 11.671 1.00 88.75 219 ALA A O 1
ATOM 1735 N N . GLY A 1 220 ? 7.736 3.478 11.114 1.00 86.62 220 GLY A N 1
ATOM 1736 C CA . GLY A 1 220 ? 8.903 4.218 11.578 1.00 86.62 220 GLY A CA 1
ATOM 1737 C C . GLY A 1 220 ? 9.370 5.281 10.585 1.00 86.62 220 GLY A C 1
ATOM 1738 O O . GLY A 1 220 ? 9.969 6.261 11.013 1.00 86.62 220 GLY A O 1
ATOM 1739 N N . LEU A 1 221 ? 9.088 5.101 9.291 1.00 89.25 221 LEU A N 1
ATOM 1740 C CA . LEU A 1 221 ? 9.429 6.045 8.232 1.00 89.25 221 LEU A CA 1
ATOM 1741 C C . LEU A 1 221 ? 8.243 6.939 7.898 1.00 89.25 221 LEU A C 1
ATOM 1743 O O . LEU A 1 221 ? 7.137 6.475 7.600 1.00 89.25 221 LEU A O 1
ATOM 1747 N N . LEU A 1 222 ? 8.497 8.240 7.913 1.00 91.12 222 LEU A N 1
ATOM 1748 C CA . LEU A 1 222 ? 7.506 9.242 7.567 1.00 91.12 222 LEU A CA 1
ATOM 1749 C C . LEU A 1 222 ? 7.660 9.676 6.100 1.00 91.12 222 LEU A C 1
ATOM 1751 O O . LEU A 1 222 ? 8.787 9.774 5.606 1.00 91.12 222 LEU A O 1
ATOM 1755 N N . PRO A 1 223 ? 6.555 9.962 5.384 1.00 92.81 223 PRO A N 1
ATOM 1756 C CA . PRO A 1 223 ? 6.618 10.466 4.012 1.00 92.81 223 PRO A CA 1
ATOM 1757 C C . PRO A 1 223 ? 7.530 11.688 3.863 1.00 92.81 223 PRO A C 1
ATOM 1759 O O . PRO A 1 223 ? 8.247 11.801 2.872 1.00 92.81 223 PRO A O 1
ATOM 1762 N N . GLU A 1 224 ? 7.540 12.572 4.861 1.00 93.56 224 GLU A N 1
ATOM 1763 C CA . GLU A 1 224 ? 8.305 13.818 4.880 1.00 93.56 224 GLU A CA 1
ATOM 1764 C C . GLU A 1 224 ? 9.825 13.587 4.885 1.00 93.56 224 GLU A C 1
ATOM 1766 O O . GLU A 1 224 ? 10.574 14.457 4.444 1.00 93.56 224 GLU A O 1
ATOM 1771 N N . GLU A 1 225 ? 10.283 12.413 5.329 1.00 90.31 225 GLU A N 1
ATOM 1772 C CA . GLU A 1 225 ? 11.703 12.045 5.385 1.00 90.31 225 GLU A CA 1
ATOM 1773 C C . GLU A 1 225 ? 12.248 11.611 4.014 1.00 90.31 225 GLU A C 1
ATOM 1775 O O . GLU A 1 225 ? 13.462 11.530 3.822 1.00 90.31 225 GLU A O 1
ATOM 1780 N N . LEU A 1 226 ? 11.377 11.346 3.033 1.00 91.81 226 LEU A N 1
ATOM 1781 C CA . LEU A 1 226 ? 11.745 10.828 1.714 1.00 91.81 226 LEU A CA 1
ATOM 1782 C C . LEU A 1 226 ? 12.132 11.953 0.744 1.00 91.81 226 LEU A C 1
ATOM 1784 O O . LEU A 1 226 ? 11.398 12.292 -0.188 1.00 91.81 226 LEU A O 1
ATOM 1788 N N . HIS A 1 227 ? 13.325 12.510 0.942 1.00 92.69 227 HIS A N 1
ATOM 1789 C CA . HIS A 1 227 ? 13.850 13.614 0.129 1.00 92.69 227 HIS A CA 1
ATOM 1790 C C . HIS A 1 227 ? 14.450 13.177 -1.216 1.00 92.69 227 HIS A C 1
ATOM 1792 O O . HIS A 1 227 ? 14.801 14.014 -2.048 1.00 92.69 227 HIS A O 1
ATOM 1798 N N . PHE A 1 228 ? 14.569 11.873 -1.460 1.00 89.38 228 PHE A N 1
ATOM 1799 C CA . PHE A 1 228 ? 15.006 11.365 -2.754 1.00 89.38 228 PHE A CA 1
ATOM 1800 C C . PHE A 1 228 ? 13.898 11.440 -3.804 1.00 89.38 228 PHE A C 1
ATOM 1802 O O . PHE A 1 228 ? 12.746 11.150 -3.482 1.00 89.38 228 PHE A O 1
ATOM 1809 N N . PRO A 1 229 ? 14.226 11.757 -5.068 1.00 89.75 229 PRO A N 1
ATOM 1810 C CA . PRO A 1 229 ? 13.315 11.523 -6.175 1.00 89.75 229 PRO A CA 1
ATOM 1811 C C . PRO A 1 229 ? 13.218 10.030 -6.495 1.00 89.75 229 PRO A C 1
ATOM 1813 O O . PRO A 1 229 ? 14.073 9.230 -6.094 1.00 89.75 229 PRO A O 1
ATOM 1816 N N . ILE A 1 230 ? 12.187 9.656 -7.252 1.00 83.94 230 ILE A N 1
ATOM 1817 C CA . ILE A 1 230 ? 12.048 8.283 -7.733 1.00 83.94 230 ILE A CA 1
ATOM 1818 C C . ILE A 1 230 ? 13.130 8.052 -8.806 1.00 83.94 230 ILE A C 1
ATOM 1820 O O . ILE A 1 230 ? 13.248 8.847 -9.746 1.00 83.94 230 ILE A O 1
ATOM 1824 N N . PRO A 1 231 ? 13.966 7.009 -8.653 1.00 71.38 231 PRO A N 1
ATOM 1825 C CA . PRO A 1 231 ? 15.126 6.788 -9.508 1.00 71.38 231 PRO A CA 1
ATOM 1826 C C . PRO A 1 231 ? 14.716 6.493 -10.941 1.00 71.38 231 PRO A C 1
ATOM 1828 O O . PRO A 1 231 ? 13.699 5.828 -11.163 1.00 71.38 231 PRO A O 1
ATOM 1831 N N . ARG A 1 232 ? 15.566 6.918 -11.896 1.00 69.38 232 ARG A N 1
ATOM 1832 C CA . ARG A 1 232 ? 15.389 6.550 -13.299 1.00 69.38 232 ARG A CA 1
ATOM 1833 C C . ARG A 1 232 ? 16.084 5.257 -13.708 1.00 69.38 232 ARG A C 1
ATOM 1835 O O . ARG A 1 232 ? 17.307 5.212 -13.740 1.00 69.38 232 ARG A O 1
ATOM 1842 N N . GLU A 1 233 ? 15.328 4.212 -14.026 1.00 62.62 233 GLU A N 1
ATOM 1843 C CA . GLU A 1 233 ? 15.844 2.924 -14.511 1.00 62.62 233 GLU A CA 1
ATOM 1844 C C . GLU A 1 233 ? 15.898 2.788 -16.046 1.00 62.62 233 GLU A C 1
ATOM 1846 O O . GLU A 1 233 ? 15.398 3.609 -16.809 1.00 62.62 233 GLU A O 1
ATOM 1851 N N . SER A 1 234 ? 16.504 1.701 -16.526 1.00 53.06 234 SER A N 1
ATOM 1852 C CA . SER A 1 234 ? 16.629 1.355 -17.949 1.00 53.06 234 SER A CA 1
ATOM 1853 C C . SER A 1 234 ? 15.283 1.144 -18.662 1.00 53.06 234 SER A C 1
ATOM 1855 O O . SER A 1 234 ? 15.194 1.411 -19.860 1.00 53.06 234 SER A O 1
ATOM 1857 N N . ARG A 1 235 ? 14.214 0.795 -17.928 1.00 57.38 235 ARG A N 1
ATOM 1858 C CA . ARG A 1 235 ? 12.819 0.748 -18.422 1.00 57.38 235 ARG A CA 1
ATOM 1859 C C . ARG A 1 235 ? 12.261 2.130 -18.826 1.00 57.38 235 ARG A C 1
ATOM 1861 O O . ARG A 1 235 ? 11.202 2.228 -19.433 1.00 57.38 235 ARG A O 1
ATOM 1868 N N . GLN A 1 236 ? 12.981 3.219 -18.533 1.00 56.12 236 GLN A N 1
ATOM 1869 C CA . GLN A 1 236 ? 12.389 4.544 -18.349 1.00 56.12 236 GLN A CA 1
ATOM 1870 C C . GLN A 1 236 ? 12.731 5.642 -19.352 1.00 56.12 236 GLN A C 1
ATOM 1872 O O . GLN A 1 236 ? 12.517 6.828 -19.068 1.00 56.12 236 GLN A O 1
ATOM 1877 N N . LYS A 1 237 ? 13.184 5.322 -20.566 1.00 61.72 237 LYS A N 1
ATOM 1878 C CA . LYS A 1 237 ? 13.220 6.379 -21.600 1.00 61.72 237 LYS A CA 1
ATOM 1879 C C . LYS A 1 237 ? 11.840 7.030 -21.806 1.00 61.72 237 LYS A C 1
ATOM 1881 O O . LYS A 1 237 ? 11.773 8.145 -22.310 1.00 61.72 237 LYS A O 1
ATOM 1886 N N . ARG A 1 238 ? 10.762 6.345 -21.400 1.00 69.31 238 ARG A N 1
ATOM 1887 C CA . ARG A 1 238 ? 9.370 6.770 -21.563 1.00 69.31 238 ARG A CA 1
ATOM 1888 C C . ARG A 1 238 ? 8.654 7.172 -20.268 1.00 69.31 238 ARG A C 1
ATOM 1890 O O . ARG A 1 238 ? 7.559 7.713 -20.379 1.00 69.31 238 ARG A O 1
ATOM 1897 N N . GLU A 1 239 ? 9.248 6.977 -19.082 1.00 77.19 239 GLU A N 1
ATOM 1898 C CA . GLU A 1 239 ? 8.583 7.369 -17.828 1.00 77.19 239 GLU A CA 1
ATOM 1899 C C . GLU A 1 239 ? 8.420 8.894 -17.715 1.00 77.19 239 GLU A C 1
ATOM 1901 O O . GLU A 1 239 ? 9.265 9.652 -18.219 1.00 77.19 239 GLU A O 1
ATOM 1906 N N . PRO A 1 240 ? 7.382 9.363 -16.994 1.00 82.19 240 PRO A N 1
ATOM 1907 C CA . PRO A 1 240 ? 7.172 10.782 -16.764 1.00 82.19 240 PRO A CA 1
ATOM 1908 C C . PRO A 1 240 ? 8.382 11.457 -16.103 1.00 82.19 240 PRO A C 1
ATOM 1910 O O . PRO A 1 240 ? 8.831 11.080 -15.020 1.00 82.19 240 PRO A O 1
ATOM 1913 N N . ILE A 1 241 ? 8.889 12.513 -16.744 1.00 83.81 241 ILE A N 1
ATOM 1914 C CA . ILE A 1 241 ? 10.127 13.203 -16.340 1.00 83.81 241 ILE A CA 1
ATOM 1915 C C . ILE A 1 241 ? 10.039 13.733 -14.898 1.00 83.81 241 ILE A C 1
ATOM 1917 O O . ILE A 1 241 ? 11.033 13.701 -14.165 1.00 83.81 241 ILE A O 1
ATOM 1921 N N . TYR A 1 242 ? 8.848 14.160 -14.468 1.00 84.81 242 TYR A N 1
ATOM 1922 C CA . TYR A 1 242 ? 8.619 14.758 -13.152 1.00 84.81 242 TYR A CA 1
ATOM 1923 C C . TYR A 1 242 ? 9.024 13.846 -11.979 1.00 84.81 242 TYR A C 1
ATOM 1925 O O . TYR A 1 242 ? 9.445 14.361 -10.942 1.00 84.81 242 TYR A O 1
ATOM 1933 N N . ARG A 1 243 ? 8.954 12.511 -12.131 1.00 85.69 243 ARG A N 1
ATOM 1934 C CA . ARG A 1 243 ? 9.278 11.540 -11.062 1.00 85.69 243 ARG A CA 1
ATOM 1935 C C . ARG A 1 243 ? 10.735 11.632 -10.610 1.00 85.69 243 ARG A C 1
ATOM 1937 O O . ARG A 1 243 ? 11.044 11.421 -9.443 1.00 85.69 243 ARG A O 1
ATOM 1944 N N . SER A 1 244 ? 11.611 12.014 -11.537 1.00 85.94 244 SER A N 1
ATOM 1945 C CA . SER A 1 244 ? 13.044 12.200 -11.290 1.00 85.94 244 SER A CA 1
ATOM 1946 C C . SER A 1 244 ? 13.414 13.588 -10.765 1.00 85.94 244 SER A C 1
ATOM 1948 O O . SER A 1 244 ? 14.526 13.790 -10.288 1.00 85.94 244 SER A O 1
ATOM 1950 N N . GLN A 1 245 ? 12.490 14.547 -10.866 1.00 88.31 245 GLN A N 1
ATOM 1951 C CA . GLN A 1 245 ? 12.716 15.951 -10.519 1.00 88.31 245 GLN A CA 1
ATOM 1952 C C . GLN A 1 245 ? 12.185 16.317 -9.134 1.00 88.31 245 GLN A C 1
ATOM 1954 O O . GLN A 1 245 ? 12.671 17.266 -8.524 1.00 88.31 245 GLN A O 1
ATOM 1959 N N . LYS A 1 246 ? 11.166 15.602 -8.649 1.00 91.69 246 LYS A N 1
ATOM 1960 C CA . LYS A 1 246 ? 10.513 15.886 -7.370 1.00 91.69 246 LYS A CA 1
ATOM 1961 C C . LYS A 1 246 ? 10.873 14.820 -6.334 1.00 91.69 246 LYS A C 1
ATOM 1963 O O . LYS A 1 246 ? 10.935 13.647 -6.697 1.00 91.69 246 LYS A O 1
ATOM 1968 N N . PRO A 1 247 ? 11.065 15.198 -5.058 1.00 93.25 247 PRO A N 1
ATOM 1969 C CA . PRO A 1 247 ? 11.222 14.223 -3.988 1.00 93.25 247 PRO A CA 1
ATOM 1970 C C . PRO A 1 247 ? 9.942 13.392 -3.832 1.00 93.25 247 PRO A C 1
ATOM 1972 O O . PRO A 1 247 ? 8.841 13.880 -4.105 1.00 93.25 247 PRO A O 1
ATOM 1975 N N . ILE A 1 248 ? 10.085 12.151 -3.362 1.00 93.06 248 ILE A N 1
ATOM 1976 C CA . ILE A 1 248 ? 8.968 11.226 -3.126 1.00 93.06 248 ILE A CA 1
ATOM 1977 C C . ILE A 1 248 ? 7.927 11.851 -2.190 1.00 93.06 248 ILE A C 1
ATOM 1979 O O . ILE A 1 248 ? 6.736 11.720 -2.459 1.00 93.06 248 ILE A O 1
ATOM 1983 N N . SER A 1 249 ? 8.351 12.584 -1.155 1.00 94.81 249 SER A N 1
ATOM 1984 C CA . SER A 1 249 ? 7.447 13.299 -0.241 1.00 94.81 249 SER A CA 1
ATOM 1985 C C . SER A 1 249 ? 6.460 14.212 -0.980 1.00 94.81 249 SER A C 1
ATOM 1987 O O . SER A 1 249 ? 5.248 14.093 -0.829 1.00 94.81 249 SER A O 1
ATOM 1989 N N . LYS A 1 250 ? 6.966 15.048 -1.891 1.00 94.25 250 LYS A N 1
ATOM 1990 C CA . LYS A 1 250 ? 6.144 15.956 -2.700 1.00 94.25 250 LYS A CA 1
ATOM 1991 C C . LYS A 1 250 ? 5.228 15.206 -3.670 1.00 94.25 250 LYS A C 1
ATOM 1993 O O . LYS A 1 250 ? 4.101 15.633 -3.900 1.00 94.25 250 LYS A O 1
ATOM 1998 N N . LEU A 1 251 ? 5.697 14.093 -4.240 1.00 92.94 251 LEU A N 1
ATOM 1999 C CA . LEU A 1 251 ? 4.872 13.244 -5.110 1.00 92.94 251 LEU A CA 1
ATOM 2000 C C . LEU A 1 251 ? 3.710 12.606 -4.347 1.00 92.94 251 LEU A C 1
ATOM 2002 O O . LEU A 1 251 ? 2.604 12.518 -4.883 1.00 92.94 251 LEU A O 1
ATOM 2006 N N . ILE A 1 252 ? 3.953 12.182 -3.105 1.00 94.44 252 ILE A N 1
ATOM 2007 C CA . ILE A 1 252 ? 2.928 11.666 -2.196 1.00 94.44 252 ILE A CA 1
ATOM 2008 C C . ILE A 1 252 ? 1.898 12.758 -1.907 1.00 94.44 252 ILE A C 1
ATOM 2010 O O . ILE A 1 252 ? 0.707 12.519 -2.099 1.00 94.44 252 ILE A O 1
ATOM 2014 N N . ASP A 1 253 ? 2.339 13.954 -1.515 1.00 93.25 253 ASP A N 1
ATOM 2015 C CA . ASP A 1 253 ? 1.440 15.063 -1.182 1.00 93.25 253 ASP A CA 1
ATOM 2016 C C . ASP A 1 253 ? 0.538 15.433 -2.361 1.00 93.25 253 ASP A C 1
ATOM 2018 O O . ASP A 1 253 ? -0.680 15.556 -2.208 1.00 93.25 253 ASP A O 1
ATOM 2022 N N . GLU A 1 254 ? 1.122 15.542 -3.555 1.00 92.56 254 GLU A N 1
ATOM 2023 C CA . GLU A 1 254 ? 0.404 15.802 -4.802 1.00 92.56 254 GLU A CA 1
ATOM 2024 C C . GLU A 1 254 ? -0.592 14.674 -5.126 1.00 92.56 254 GLU A C 1
ATOM 2026 O O . GLU A 1 254 ? -1.726 14.940 -5.524 1.00 92.56 254 GLU A O 1
ATOM 2031 N N . THR A 1 255 ? -0.196 13.417 -4.917 1.00 93.12 255 THR A N 1
ATOM 2032 C CA . THR A 1 255 ? -1.018 12.227 -5.186 1.00 93.12 255 THR A CA 1
ATOM 2033 C C . THR A 1 255 ? -2.206 12.100 -4.240 1.00 93.12 255 THR A C 1
ATOM 2035 O O . THR A 1 255 ? -3.304 11.762 -4.681 1.00 93.12 255 THR A O 1
ATOM 2038 N N . VAL A 1 256 ? -2.001 12.370 -2.952 1.00 93.06 256 VAL A N 1
ATOM 2039 C CA . VAL A 1 256 ? -3.017 12.197 -1.908 1.00 93.06 256 VAL A CA 1
ATOM 2040 C C . VAL A 1 256 ? -3.945 13.413 -1.816 1.00 93.06 256 VAL A C 1
ATOM 2042 O O . VAL A 1 256 ? -5.138 13.251 -1.552 1.00 93.06 256 VAL A O 1
ATOM 2045 N N . SER A 1 257 ? -3.424 14.625 -2.032 1.00 89.06 257 SER A N 1
ATOM 2046 C CA . SER A 1 257 ? -4.167 15.868 -1.775 1.00 89.06 257 SER A CA 1
ATOM 2047 C C . SER A 1 257 ? -4.919 16.406 -2.990 1.00 89.06 257 SER A C 1
ATOM 2049 O O . SER A 1 257 ? -5.942 17.067 -2.814 1.00 89.06 257 SER A O 1
ATOM 2051 N N . SER A 1 258 ? -4.442 16.152 -4.214 1.00 80.44 258 SER A N 1
ATOM 2052 C CA . SER A 1 258 ? -5.003 16.774 -5.418 1.00 80.44 258 SER A CA 1
ATOM 2053 C C . SER A 1 258 ? -5.739 15.770 -6.313 1.00 80.44 258 SER A C 1
ATOM 2055 O O . SER A 1 258 ? -5.109 14.941 -6.977 1.00 80.44 258 SER A O 1
ATOM 2057 N N . PRO A 1 259 ? -7.079 15.862 -6.410 1.00 67.19 259 PRO A N 1
ATOM 2058 C CA . PRO A 1 259 ? -7.859 15.019 -7.311 1.00 67.19 259 PRO A CA 1
ATOM 2059 C C . PRO A 1 259 ? -7.751 15.442 -8.786 1.00 67.19 259 PRO A C 1
ATOM 2061 O O . PRO A 1 259 ? -8.196 14.697 -9.650 1.00 67.19 259 PRO A O 1
ATOM 2064 N N . LYS A 1 260 ? -7.188 16.623 -9.090 1.00 68.50 260 LYS A N 1
ATOM 2065 C CA . LYS A 1 260 ? -7.186 17.228 -10.438 1.00 68.50 260 LYS A CA 1
ATOM 2066 C C . LYS A 1 260 ? -5.798 17.359 -11.068 1.00 68.50 260 LYS A C 1
ATOM 2068 O O . LYS A 1 260 ? -5.624 18.146 -11.990 1.00 68.50 260 LYS A O 1
ATOM 2073 N N . ASN A 1 261 ? -4.794 16.648 -10.563 1.00 65.69 261 ASN A N 1
ATOM 2074 C CA . ASN A 1 261 ? -3.468 16.746 -11.163 1.00 65.69 261 ASN A CA 1
ATOM 2075 C C . ASN A 1 261 ? -3.487 16.211 -12.599 1.00 65.69 261 ASN A C 1
ATOM 2077 O O . ASN A 1 261 ? -3.740 15.033 -12.820 1.00 65.69 261 ASN A O 1
ATOM 2081 N N . GLU A 1 262 ? -3.147 17.081 -13.549 1.00 68.12 262 GLU A N 1
ATOM 2082 C CA . GLU A 1 262 ? -2.962 16.764 -14.973 1.00 68.12 262 GLU A CA 1
ATOM 2083 C C . GLU A 1 262 ? -1.700 15.918 -15.230 1.00 68.12 262 GLU A C 1
ATOM 2085 O O . GLU A 1 262 ? -1.431 15.489 -16.351 1.00 68.12 262 GLU A O 1
ATOM 2090 N N . THR A 1 263 ? -0.885 15.680 -14.197 1.00 79.38 263 THR A N 1
ATOM 2091 C CA . THR A 1 263 ? 0.340 14.890 -14.314 1.00 79.38 263 THR A CA 1
ATOM 2092 C C . THR A 1 263 ? 0.002 13.409 -14.496 1.00 79.38 263 THR A C 1
ATOM 2094 O O . THR A 1 263 ? -0.707 12.860 -13.650 1.00 79.38 263 THR A O 1
ATOM 2097 N N . PRO A 1 264 ? 0.542 12.737 -15.529 1.00 83.00 264 PRO A N 1
ATOM 2098 C CA . PRO A 1 264 ? 0.261 11.329 -15.785 1.00 83.00 264 PRO A CA 1
ATOM 2099 C C . PRO A 1 264 ? 0.863 10.468 -14.678 1.00 83.00 264 PRO A C 1
ATOM 2101 O O . PRO A 1 264 ? 2.082 10.390 -14.570 1.00 83.00 264 PRO A O 1
ATOM 2104 N N . LEU A 1 265 ? 0.017 9.838 -13.868 1.00 88.69 265 LEU A N 1
ATOM 2105 C CA . LEU A 1 265 ? 0.438 9.030 -12.724 1.00 88.69 265 LEU A CA 1
ATOM 2106 C C . LEU A 1 265 ? 0.672 7.578 -13.110 1.00 88.69 265 LEU A C 1
ATOM 2108 O O . LEU A 1 265 ? 0.014 7.042 -14.000 1.00 88.69 265 LEU A O 1
ATOM 2112 N N . LEU A 1 266 ? 1.588 6.937 -12.391 1.00 91.25 266 LEU A N 1
ATOM 2113 C CA . LEU A 1 266 ? 1.798 5.497 -12.472 1.00 91.25 266 LEU A CA 1
ATOM 2114 C C . LEU A 1 266 ? 1.087 4.776 -11.320 1.00 91.25 266 LEU A C 1
ATOM 2116 O O . LEU A 1 266 ? 0.809 5.363 -10.270 1.00 91.25 266 LEU A O 1
ATOM 2120 N N . ILE A 1 267 ? 0.821 3.480 -11.498 1.00 93.44 267 ILE A N 1
ATOM 2121 C CA . ILE A 1 267 ? 0.159 2.633 -10.492 1.00 93.44 267 ILE A CA 1
ATOM 2122 C C . ILE A 1 267 ? 0.958 2.649 -9.179 1.00 93.44 267 ILE A C 1
ATOM 2124 O O . ILE A 1 267 ? 0.402 2.730 -8.084 1.00 93.44 267 ILE A O 1
ATOM 2128 N N . GLU A 1 268 ? 2.286 2.668 -9.273 1.00 92.19 268 GLU A N 1
ATOM 2129 C CA . GLU A 1 268 ? 3.191 2.739 -8.132 1.00 92.19 268 GLU A CA 1
ATOM 2130 C C . GLU A 1 268 ? 3.107 4.062 -7.372 1.00 92.19 268 GLU A C 1
ATOM 2132 O O . GLU A 1 268 ? 3.391 4.077 -6.172 1.00 92.19 268 GLU A O 1
ATOM 2137 N N . ASP A 1 269 ? 2.730 5.160 -8.033 1.00 92.94 269 ASP A N 1
ATOM 2138 C CA . ASP A 1 269 ? 2.529 6.450 -7.369 1.00 92.94 269 ASP A CA 1
ATOM 2139 C C . ASP A 1 269 ? 1.280 6.369 -6.474 1.00 92.94 269 ASP A C 1
ATOM 2141 O O . ASP A 1 269 ? 1.325 6.772 -5.310 1.00 92.94 269 ASP A O 1
ATOM 2145 N N . ILE A 1 270 ? 0.201 5.735 -6.961 1.00 95.38 270 ILE A N 1
ATOM 2146 C CA . ILE A 1 270 ? -1.002 5.435 -6.163 1.00 95.38 270 ILE A CA 1
ATOM 2147 C C . ILE A 1 270 ? -0.652 4.508 -4.996 1.00 95.38 270 ILE A C 1
ATOM 2149 O O . ILE A 1 270 ? -1.016 4.795 -3.856 1.00 95.38 270 ILE A O 1
ATOM 2153 N N . GLN A 1 271 ? 0.097 3.432 -5.251 1.00 95.19 271 GLN A N 1
ATOM 2154 C CA . GLN A 1 271 ? 0.537 2.504 -4.208 1.00 95.19 271 GLN A CA 1
ATOM 2155 C C . GLN A 1 271 ? 1.361 3.214 -3.122 1.00 95.19 271 GLN A C 1
ATOM 2157 O O . GLN A 1 271 ? 1.150 2.989 -1.933 1.00 95.19 271 GLN A O 1
ATOM 2162 N N . THR A 1 272 ? 2.274 4.104 -3.515 1.00 94.62 272 THR A N 1
ATOM 2163 C CA . THR A 1 272 ? 3.093 4.887 -2.575 1.00 94.62 272 THR A CA 1
ATOM 2164 C C . THR A 1 272 ? 2.228 5.865 -1.774 1.00 94.62 272 THR A C 1
ATOM 2166 O O . THR A 1 272 ? 2.424 6.007 -0.567 1.00 94.62 272 THR A O 1
ATOM 2169 N N . GLY A 1 273 ? 1.217 6.472 -2.403 1.00 96.00 273 GLY A N 1
ATOM 2170 C CA . GLY A 1 273 ? 0.202 7.268 -1.714 1.00 96.00 273 GLY A CA 1
ATOM 2171 C C . GLY A 1 273 ? -0.586 6.462 -0.676 1.00 96.00 273 GLY A C 1
ATOM 2172 O O . GLY A 1 273 ? -0.760 6.923 0.450 1.00 96.00 273 GLY A O 1
ATOM 2173 N N . LEU A 1 274 ? -0.998 5.231 -1.002 1.00 96.88 274 LEU A N 1
ATOM 2174 C CA . LEU A 1 274 ? -1.663 4.331 -0.050 1.00 96.88 274 LEU A CA 1
ATOM 2175 C C . LEU A 1 274 ? -0.754 3.998 1.147 1.00 96.88 274 LEU A C 1
ATOM 2177 O O . LEU A 1 274 ? -1.214 4.059 2.288 1.00 96.88 274 LEU A O 1
ATOM 2181 N N . CYS A 1 275 ? 0.536 3.721 0.910 1.00 95.94 275 CYS A N 1
ATOM 2182 C CA . CYS A 1 275 ? 1.526 3.524 1.977 1.00 95.94 275 CYS A CA 1
ATOM 2183 C C . CYS A 1 275 ? 1.674 4.762 2.879 1.00 95.94 275 CYS A C 1
ATOM 2185 O O . CYS A 1 275 ? 1.827 4.625 4.090 1.00 95.94 275 CYS A O 1
ATOM 2187 N N . ALA A 1 276 ? 1.589 5.973 2.327 1.00 95.62 276 ALA A N 1
ATOM 2188 C CA . ALA A 1 276 ? 1.644 7.199 3.122 1.00 95.62 276 ALA A CA 1
ATOM 2189 C C . ALA A 1 276 ? 0.393 7.404 3.985 1.00 95.62 276 ALA A C 1
ATOM 2191 O O . ALA A 1 276 ? 0.494 7.729 5.172 1.00 95.62 276 ALA A O 1
ATOM 2192 N N . VAL A 1 277 ? -0.793 7.163 3.416 1.00 96.00 277 VAL A N 1
ATOM 2193 C CA . VAL A 1 277 ? -2.068 7.257 4.143 1.00 96.00 277 VAL A CA 1
ATOM 2194 C C . VAL A 1 277 ? -2.106 6.268 5.313 1.00 96.00 277 VAL A C 1
ATOM 2196 O O . VAL A 1 277 ? -2.629 6.600 6.377 1.00 96.00 277 VAL A O 1
ATOM 2199 N N . GLN A 1 278 ? -1.485 5.096 5.166 1.00 94.62 278 GLN A N 1
ATOM 2200 C CA . GLN A 1 278 ? -1.425 4.066 6.202 1.00 94.62 278 GLN A CA 1
ATOM 2201 C C . GLN A 1 278 ? -0.840 4.557 7.539 1.00 94.62 278 GLN A C 1
ATOM 2203 O O . GLN A 1 278 ? -1.409 4.283 8.598 1.00 94.62 278 GLN A O 1
ATOM 2208 N N . SER A 1 279 ? 0.242 5.344 7.522 1.00 90.19 279 SER A N 1
ATOM 2209 C CA . SER A 1 279 ? 0.815 5.913 8.757 1.00 90.19 279 SER A CA 1
ATOM 2210 C C . SER A 1 279 ? -0.207 6.784 9.504 1.00 90.19 279 SER A C 1
ATOM 2212 O O . SER A 1 279 ? -0.336 6.729 10.731 1.00 90.19 279 SER A O 1
ATOM 2214 N N . ASN A 1 280 ? -1.017 7.538 8.757 1.00 92.62 280 ASN A N 1
ATOM 2215 C CA . ASN A 1 280 ? -2.061 8.388 9.321 1.00 92.62 280 ASN A CA 1
ATOM 2216 C C . ASN A 1 280 ? -3.267 7.588 9.833 1.00 92.62 280 ASN A C 1
ATOM 2218 O O . ASN A 1 280 ? -3.856 7.977 10.845 1.00 92.62 280 ASN A O 1
ATOM 2222 N N . ILE A 1 281 ? -3.608 6.464 9.192 1.00 93.44 281 ILE A N 1
ATOM 2223 C CA . ILE A 1 281 ? -4.630 5.522 9.678 1.00 93.44 281 ILE A CA 1
ATOM 2224 C C . ILE A 1 281 ? -4.228 4.978 11.047 1.00 93.44 281 ILE A C 1
ATOM 2226 O O . ILE A 1 281 ? -5.014 5.067 11.993 1.00 93.44 281 ILE A O 1
ATOM 2230 N N . TRP A 1 282 ? -2.987 4.504 11.191 1.00 90.44 282 TRP A N 1
ATOM 2231 C CA . TRP A 1 282 ? -2.505 3.998 12.474 1.00 90.44 282 TRP A CA 1
ATOM 2232 C C . TRP A 1 282 ? -2.537 5.085 13.559 1.00 90.44 282 TRP A C 1
ATOM 2234 O O . TRP A 1 282 ? -3.068 4.857 14.647 1.00 90.44 282 TRP A O 1
ATOM 2244 N N . LYS A 1 283 ? -2.060 6.304 13.259 1.00 89.38 283 LYS A N 1
ATOM 2245 C CA . LYS A 1 283 ? -2.114 7.449 14.193 1.00 89.38 283 LYS A CA 1
ATOM 2246 C C . LYS A 1 283 ? -3.550 7.793 14.606 1.00 89.38 283 LYS A C 1
ATOM 2248 O O . LYS A 1 283 ? -3.794 8.119 15.767 1.00 89.38 283 LYS A O 1
ATOM 2253 N N . ALA A 1 284 ? -4.507 7.708 13.680 1.00 88.81 284 ALA A N 1
ATOM 2254 C CA . ALA A 1 284 ? -5.922 7.933 13.969 1.00 88.81 284 ALA A CA 1
ATOM 2255 C C . ALA A 1 284 ? -6.528 6.833 14.859 1.00 88.81 284 ALA A C 1
ATOM 2257 O O . ALA A 1 284 ? -7.383 7.141 15.683 1.00 88.81 284 ALA A O 1
ATOM 2258 N N . GLY A 1 285 ? -6.078 5.581 14.727 1.00 84.50 285 GLY A N 1
ATOM 2259 C CA . GLY A 1 285 ? -6.476 4.475 15.605 1.00 84.50 285 GLY A CA 1
ATOM 2260 C C . GLY A 1 285 ? -5.771 4.470 16.967 1.00 84.50 285 GLY A C 1
ATOM 2261 O O . GLY A 1 285 ? -6.307 3.938 17.937 1.00 84.50 285 GLY A O 1
ATOM 2262 N N . ALA A 1 286 ? -4.578 5.067 17.059 1.00 82.06 286 ALA A N 1
ATOM 2263 C CA . ALA A 1 286 ? -3.779 5.108 18.283 1.00 82.06 286 ALA A CA 1
ATOM 2264 C C . ALA A 1 286 ? -4.124 6.235 19.251 1.00 82.06 286 ALA A C 1
ATOM 2266 O O . ALA A 1 286 ? -3.854 6.129 20.445 1.00 82.06 286 ALA A O 1
ATOM 2267 N N . SER A 1 287 ? -4.686 7.315 18.732 1.00 75.44 287 SER A N 1
ATOM 2268 C CA . SER A 1 287 ? -4.917 8.534 19.485 1.00 75.44 287 SER A CA 1
ATOM 2269 C C . SER A 1 287 ? -6.126 8.407 20.421 1.00 75.44 287 SER A C 1
ATOM 2271 O O . SER A 1 287 ? -7.228 8.096 19.981 1.00 75.44 287 SER A O 1
ATOM 2273 N N . SER A 1 288 ? -5.934 8.716 21.708 1.00 62.50 288 SER A N 1
ATOM 2274 C CA . SER A 1 288 ? -6.999 8.822 22.724 1.00 62.50 288 SER A CA 1
ATOM 2275 C C . SER A 1 288 ? -7.754 10.163 22.687 1.00 62.50 288 SER A C 1
ATOM 2277 O O . SER A 1 288 ? -8.453 10.518 23.634 1.00 62.50 288 SER A O 1
ATOM 2279 N N . THR A 1 289 ? -7.584 10.950 21.620 1.00 62.72 289 THR A N 1
ATOM 2280 C CA . THR A 1 289 ? -8.145 12.301 21.499 1.00 62.72 289 THR A CA 1
ATOM 2281 C C . THR A 1 289 ? -9.679 12.303 21.459 1.00 62.72 289 THR A C 1
ATOM 2283 O O . THR A 1 289 ? -10.316 11.316 21.101 1.00 62.72 289 THR A O 1
ATOM 2286 N N . CYS A 1 290 ? -10.270 13.455 21.808 1.00 65.00 290 CYS A N 1
ATOM 2287 C CA . CYS A 1 290 ? -11.699 13.759 21.706 1.00 65.00 290 CYS A CA 1
ATOM 2288 C C . CYS A 1 290 ? -12.359 13.150 20.450 1.00 65.00 290 CYS A C 1
ATOM 2290 O O . CYS A 1 290 ? -11.887 13.345 19.324 1.00 65.00 290 CYS A O 1
ATOM 2292 N N . GLN A 1 291 ? -13.487 12.455 20.655 1.00 73.00 291 GLN A N 1
ATOM 2293 C CA . GLN A 1 291 ? -14.189 11.666 19.633 1.00 73.00 291 GLN A CA 1
ATOM 2294 C C . GLN A 1 291 ? -14.519 12.462 18.359 1.00 73.00 291 GLN A C 1
ATOM 2296 O O . GLN A 1 291 ? -14.442 11.919 17.257 1.00 73.00 291 GLN A O 1
ATOM 2301 N N . MET A 1 292 ? -14.829 13.758 18.488 1.00 72.50 292 MET A N 1
ATOM 2302 C CA . MET A 1 292 ? -15.180 14.611 17.347 1.00 72.50 292 MET A CA 1
ATOM 2303 C C . MET A 1 292 ? -13.995 14.834 16.394 1.00 72.50 292 MET A C 1
ATOM 2305 O O . MET A 1 292 ? -14.154 14.739 15.178 1.00 72.50 292 MET A O 1
ATOM 2309 N N . GLY A 1 293 ? -12.788 15.047 16.928 1.00 84.06 293 GLY A N 1
ATOM 2310 C CA . GLY A 1 293 ? -11.579 15.192 16.109 1.00 84.06 293 GLY A CA 1
ATOM 2311 C C . GLY A 1 293 ? -11.194 13.893 15.396 1.00 84.06 293 GLY A C 1
ATOM 2312 O O . GLY A 1 293 ? -10.735 13.917 14.252 1.00 84.06 293 GLY A O 1
ATOM 2313 N N . LEU A 1 294 ? -11.437 12.746 16.040 1.00 84.88 294 LEU A N 1
ATOM 2314 C CA . LEU A 1 294 ? -11.197 11.430 15.445 1.00 84.88 294 LEU A CA 1
ATOM 2315 C C . LEU A 1 294 ? -12.141 11.145 14.272 1.00 84.88 294 LEU A C 1
ATOM 2317 O O . LEU A 1 294 ? -11.687 10.628 13.252 1.00 84.88 294 LEU A O 1
ATOM 2321 N N . ALA A 1 295 ? -13.424 11.504 14.381 1.00 87.38 295 ALA A N 1
ATOM 2322 C CA . ALA A 1 295 ? -14.395 11.323 13.300 1.00 87.38 295 ALA A CA 1
ATOM 2323 C C . ALA A 1 295 ? -13.994 12.112 12.040 1.00 87.38 295 ALA A C 1
ATOM 2325 O O . ALA A 1 295 ? -13.841 11.524 10.970 1.00 87.38 295 ALA A O 1
ATOM 2326 N N . VAL A 1 296 ? -13.693 13.408 12.188 1.00 90.88 296 VAL A N 1
ATOM 2327 C CA . VAL A 1 296 ? -13.265 14.276 11.072 1.00 90.88 296 VAL A CA 1
ATOM 2328 C C . VAL A 1 296 ? -11.977 13.766 10.417 1.00 90.88 296 VAL A C 1
ATOM 2330 O O . VAL A 1 296 ? -11.854 13.750 9.187 1.00 90.88 296 VAL A O 1
ATOM 2333 N N . ARG A 1 297 ? -11.009 13.307 11.224 1.00 91.88 297 ARG A N 1
ATOM 2334 C CA . ARG A 1 297 ? -9.763 12.726 10.708 1.00 91.88 297 ARG A CA 1
ATOM 2335 C C . ARG A 1 297 ? -10.030 11.438 9.929 1.00 91.88 297 ARG A C 1
ATOM 2337 O O . ARG A 1 297 ? -9.522 11.295 8.820 1.00 91.88 297 ARG A O 1
ATOM 2344 N N . ARG A 1 298 ? -10.848 10.528 10.465 1.00 92.44 298 ARG A N 1
ATOM 2345 C CA . ARG A 1 298 ? -11.221 9.281 9.779 1.00 92.44 298 ARG A CA 1
ATOM 2346 C C . ARG A 1 298 ? -11.939 9.551 8.464 1.00 92.44 298 ARG A C 1
ATOM 2348 O O . ARG A 1 298 ? -11.612 8.916 7.469 1.00 92.44 298 ARG A O 1
ATOM 2355 N N . ASP A 1 299 ? -12.858 10.507 8.423 1.00 93.44 299 ASP A N 1
ATOM 2356 C CA . ASP A 1 299 ? -13.575 10.838 7.189 1.00 93.44 299 ASP A CA 1
ATOM 2357 C C . ASP A 1 299 ? -12.671 11.509 6.149 1.00 93.44 299 ASP A C 1
ATOM 2359 O O . ASP A 1 299 ? -12.830 11.299 4.947 1.00 93.44 299 ASP A O 1
ATOM 2363 N N . THR A 1 300 ? -11.657 12.256 6.588 1.00 94.88 300 THR A N 1
ATOM 2364 C CA . THR A 1 300 ? -10.608 12.767 5.694 1.00 94.88 300 THR A CA 1
ATOM 2365 C C . THR A 1 300 ? -9.776 11.630 5.101 1.00 94.88 300 THR A C 1
ATOM 2367 O O . THR A 1 300 ? -9.600 11.587 3.886 1.00 94.88 300 THR A O 1
ATOM 2370 N N . LEU A 1 301 ? -9.353 10.661 5.919 1.00 95.62 301 LEU A N 1
ATOM 2371 C CA . LEU A 1 301 ? -8.622 9.477 5.451 1.00 95.62 301 LEU A CA 1
ATOM 2372 C C . LEU A 1 301 ? -9.463 8.621 4.495 1.00 95.62 301 LEU A C 1
ATOM 2374 O O . LEU A 1 301 ? -8.962 8.190 3.461 1.00 95.62 301 LEU A O 1
ATOM 2378 N N . LYS A 1 302 ? -10.759 8.432 4.777 1.00 95.69 302 LYS A N 1
ATOM 2379 C CA . LYS A 1 302 ? -11.683 7.738 3.863 1.00 95.69 302 LYS A CA 1
ATOM 2380 C C . LYS A 1 302 ? -11.773 8.437 2.510 1.00 95.69 302 LYS A C 1
ATOM 2382 O O . LYS A 1 302 ? -11.722 7.767 1.485 1.00 95.69 302 LYS A O 1
ATOM 2387 N N . ARG A 1 303 ? -11.883 9.773 2.489 1.00 95.44 303 ARG A N 1
ATOM 2388 C CA . ARG A 1 303 ? -11.900 10.550 1.237 1.00 95.44 303 ARG A CA 1
ATOM 2389 C C . ARG A 1 303 ? -10.589 10.413 0.464 1.00 95.44 303 ARG A C 1
ATOM 2391 O O . ARG A 1 303 ? -10.633 10.238 -0.749 1.00 95.44 303 ARG A O 1
ATOM 2398 N N . GLN A 1 304 ? -9.447 10.438 1.152 1.00 96.06 304 GLN A N 1
ATOM 2399 C CA . GLN A 1 304 ? -8.136 10.215 0.532 1.00 96.06 304 GLN A CA 1
ATOM 2400 C C . GLN A 1 304 ? -8.033 8.812 -0.085 1.00 96.06 304 GLN A C 1
ATOM 2402 O O . GLN A 1 304 ? -7.694 8.690 -1.260 1.00 96.06 304 GLN A O 1
ATOM 2407 N N . LEU A 1 305 ? -8.402 7.762 0.659 1.00 96.75 305 LEU A N 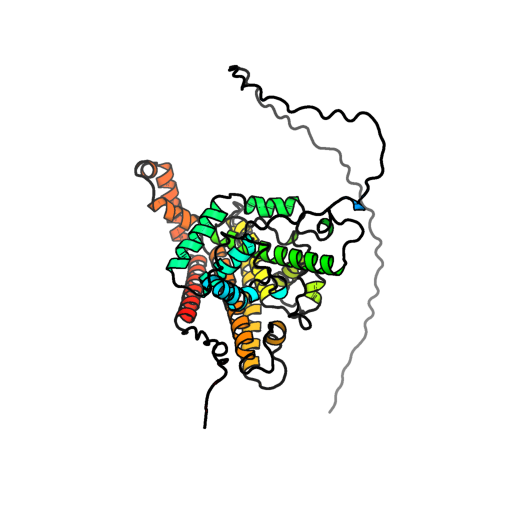1
ATOM 2408 C CA . LEU A 1 305 ? -8.443 6.388 0.146 1.00 96.75 305 LEU A CA 1
ATOM 2409 C C . LEU A 1 305 ? -9.397 6.251 -1.050 1.00 96.75 305 LEU A C 1
ATOM 2411 O O . LEU A 1 305 ? -9.036 5.642 -2.053 1.00 96.75 305 LEU A O 1
ATOM 2415 N N . GLY A 1 306 ? -10.593 6.841 -0.968 1.00 96.00 306 GLY A N 1
ATOM 2416 C CA . GLY A 1 306 ? -11.577 6.830 -2.052 1.00 96.00 306 GLY A CA 1
ATOM 2417 C C . GLY A 1 306 ? -11.077 7.531 -3.317 1.00 96.00 306 GLY A C 1
ATOM 2418 O O . GLY A 1 306 ? -11.251 7.005 -4.410 1.00 96.00 306 GLY A O 1
ATOM 2419 N N . SER A 1 307 ? -10.393 8.670 -3.175 1.00 95.44 307 SER A N 1
ATOM 2420 C CA . SER A 1 307 ? -9.765 9.390 -4.293 1.00 95.44 307 SER A CA 1
ATOM 2421 C C . SER A 1 307 ? -8.678 8.551 -4.978 1.00 95.44 307 SER A C 1
ATOM 2423 O O . SER A 1 307 ? -8.653 8.436 -6.204 1.00 95.44 307 SER A O 1
ATOM 2425 N N . LEU A 1 308 ? -7.809 7.904 -4.190 1.00 95.94 308 LEU A N 1
ATOM 2426 C CA . LEU A 1 308 ? -6.763 7.019 -4.711 1.00 95.94 308 LEU A CA 1
ATOM 2427 C C . LEU A 1 308 ? -7.351 5.796 -5.426 1.00 95.94 308 LEU A C 1
ATOM 2429 O O . LEU A 1 308 ? -6.865 5.428 -6.494 1.00 95.94 308 LEU A O 1
ATOM 2433 N N . LYS A 1 309 ? -8.417 5.201 -4.878 1.00 96.31 309 LYS A N 1
ATOM 2434 C CA . LYS A 1 309 ? -9.123 4.076 -5.503 1.00 96.31 309 LYS A CA 1
ATOM 2435 C C . LYS A 1 309 ? -9.805 4.476 -6.806 1.00 96.31 309 LYS A C 1
ATOM 2437 O O . LYS A 1 309 ? -9.624 3.784 -7.795 1.00 96.31 309 LYS A O 1
ATOM 2442 N N . ALA A 1 310 ? -10.511 5.606 -6.833 1.00 95.12 310 ALA A N 1
ATOM 2443 C CA . ALA A 1 310 ? -11.146 6.105 -8.051 1.00 95.12 310 ALA A CA 1
ATOM 2444 C C . ALA A 1 310 ? -10.119 6.341 -9.170 1.00 95.12 310 ALA A C 1
ATOM 2446 O O . ALA A 1 310 ? -10.359 5.993 -10.319 1.00 95.12 310 ALA A O 1
ATOM 2447 N N . ARG A 1 311 ? -8.935 6.866 -8.829 1.00 93.75 311 ARG A N 1
ATOM 2448 C CA . ARG A 1 311 ? -7.826 7.008 -9.782 1.00 93.75 311 ARG A CA 1
ATOM 2449 C C . ARG A 1 311 ? -7.307 5.661 -10.283 1.00 93.75 311 ARG A C 1
ATOM 2451 O O . ARG A 1 311 ? -7.055 5.531 -11.474 1.00 93.75 311 ARG A O 1
ATOM 2458 N N . LEU A 1 312 ? -7.172 4.671 -9.399 1.00 95.25 312 LEU A N 1
ATOM 2459 C CA . LEU A 1 312 ? -6.773 3.315 -9.785 1.00 95.25 312 LEU A CA 1
ATOM 2460 C C . LEU A 1 312 ? -7.798 2.678 -10.735 1.00 95.25 312 LEU A C 1
ATOM 2462 O O . LEU A 1 312 ? -7.408 2.077 -11.729 1.00 95.25 312 LEU A O 1
ATOM 2466 N N . ASP A 1 313 ? -9.089 2.849 -10.451 1.00 94.56 313 ASP A N 1
ATOM 2467 C CA . ASP A 1 313 ? -10.180 2.312 -11.269 1.00 94.56 313 ASP A CA 1
ATOM 2468 C C . ASP A 1 313 ? -10.237 2.975 -12.642 1.00 94.56 313 ASP A C 1
ATOM 2470 O O . ASP A 1 313 ? -10.376 2.284 -13.646 1.00 94.56 313 ASP A O 1
ATOM 2474 N N . ASN A 1 314 ? -10.052 4.295 -12.707 1.00 92.56 314 ASN A N 1
ATOM 2475 C CA . ASN A 1 314 ? -9.957 5.007 -13.979 1.00 92.56 314 ASN A CA 1
ATOM 2476 C C . ASN A 1 314 ? -8.790 4.477 -14.822 1.00 92.56 314 ASN A C 1
ATOM 2478 O O . ASN A 1 314 ? -8.991 4.147 -15.985 1.00 92.56 314 ASN A O 1
ATOM 2482 N N . MET A 1 315 ? -7.606 4.301 -14.220 1.00 92.62 315 MET A N 1
ATOM 2483 C CA . MET A 1 315 ? -6.454 3.715 -14.916 1.00 92.62 315 MET A CA 1
ATOM 2484 C C . MET A 1 315 ? -6.723 2.276 -15.383 1.00 92.62 315 MET A C 1
ATOM 2486 O O . MET A 1 315 ? -6.265 1.890 -16.454 1.00 92.62 315 MET A O 1
ATOM 2490 N N . MET A 1 316 ? -7.447 1.472 -14.600 1.00 92.44 316 MET A N 1
ATOM 2491 C CA . MET A 1 316 ? -7.809 0.099 -14.976 1.00 92.44 316 MET A CA 1
ATOM 2492 C C . MET A 1 316 ? -8.815 0.065 -16.136 1.00 92.44 316 MET A C 1
ATOM 2494 O O . MET A 1 316 ? -8.709 -0.779 -17.027 1.00 92.44 316 MET A O 1
ATOM 2498 N N . ASN A 1 317 ? -9.777 0.991 -16.146 1.00 90.81 317 ASN A N 1
ATOM 2499 C CA . ASN A 1 317 ? -10.745 1.128 -17.232 1.00 90.81 317 ASN A CA 1
ATOM 2500 C C . ASN A 1 317 ? -10.049 1.566 -18.528 1.00 90.81 317 ASN A C 1
ATOM 2502 O O . ASN A 1 317 ? -10.217 0.907 -19.549 1.00 90.81 317 ASN A O 1
ATOM 2506 N N . GLU A 1 318 ? -9.194 2.594 -18.460 1.00 88.38 318 GLU A N 1
ATOM 2507 C CA . GLU A 1 318 ? -8.356 3.039 -19.585 1.00 88.38 318 GLU A CA 1
ATOM 2508 C C . GLU A 1 318 ? -7.485 1.892 -20.117 1.00 88.38 318 GLU A C 1
ATOM 2510 O O . GLU A 1 318 ? -7.404 1.667 -21.321 1.00 88.38 318 GLU A O 1
ATOM 2515 N N . PHE A 1 319 ? -6.883 1.106 -19.218 1.00 87.50 319 PHE A N 1
ATOM 2516 C CA . PHE A 1 319 ? -6.098 -0.070 -19.588 1.00 87.50 319 PHE A CA 1
ATOM 2517 C C . PHE A 1 319 ? -6.930 -1.130 -20.329 1.00 87.50 319 PHE A C 1
ATOM 2519 O O . PHE A 1 319 ? -6.462 -1.696 -21.315 1.00 87.50 319 PHE A O 1
ATOM 2526 N N . SER A 1 320 ? -8.160 -1.388 -19.882 1.00 85.88 320 SER A N 1
ATOM 2527 C CA . SER A 1 320 ? -9.043 -2.400 -20.477 1.00 85.88 320 SER A CA 1
ATOM 2528 C C . SER A 1 320 ? -9.576 -1.986 -21.854 1.00 85.88 320 SER A C 1
ATOM 2530 O O . SER A 1 320 ? -9.740 -2.833 -22.732 1.00 85.88 320 SER A O 1
ATOM 2532 N N . GLU A 1 321 ? -9.835 -0.693 -22.061 1.00 80.75 321 GLU A N 1
ATOM 2533 C CA . GLU A 1 321 ? -10.220 -0.144 -23.368 1.00 80.75 321 GLU A CA 1
ATOM 2534 C C . GLU A 1 321 ? -9.049 -0.198 -24.358 1.00 80.75 321 GLU A C 1
ATOM 2536 O O . GLU A 1 321 ? -9.219 -0.650 -25.494 1.00 80.75 321 GLU A O 1
ATOM 2541 N N . ASP A 1 322 ? -7.848 0.168 -23.899 1.00 67.44 322 ASP A N 1
ATOM 2542 C CA . ASP A 1 322 ? -6.630 0.203 -24.708 1.00 67.44 322 ASP A CA 1
ATOM 2543 C C . ASP A 1 322 ? -6.258 -1.175 -25.276 1.00 67.44 322 ASP A C 1
ATOM 2545 O O . ASP A 1 322 ? -5.826 -1.252 -26.423 1.00 67.44 322 ASP A O 1
ATOM 2549 N N . VAL A 1 323 ? -6.409 -2.268 -24.514 1.00 64.38 323 VAL A N 1
ATOM 2550 C CA . VAL A 1 323 ? -6.036 -3.632 -24.959 1.00 64.38 323 VAL A CA 1
ATOM 2551 C C . VAL A 1 323 ? -6.814 -4.083 -26.207 1.00 64.38 323 VAL A C 1
ATOM 2553 O O . VAL A 1 323 ? -6.313 -4.903 -26.973 1.00 64.38 323 VAL A O 1
ATOM 2556 N N . ASN A 1 324 ? -7.999 -3.520 -26.461 1.00 63.38 324 ASN A N 1
ATOM 2557 C CA . ASN A 1 324 ? -8.860 -3.908 -27.583 1.00 63.38 324 ASN A CA 1
ATOM 2558 C C . ASN A 1 324 ? -8.627 -3.095 -28.871 1.00 63.38 324 ASN A C 1
ATOM 2560 O O . ASN A 1 324 ? -9.210 -3.423 -29.905 1.00 63.38 324 ASN A O 1
ATOM 2564 N N . SER A 1 325 ? -7.809 -2.038 -28.832 1.00 57.41 325 SER A N 1
ATOM 2565 C CA . SER A 1 325 ? -7.560 -1.162 -29.982 1.00 57.41 325 SER A CA 1
ATOM 2566 C C . SER A 1 325 ? -6.191 -1.446 -30.610 1.00 57.41 325 SER A C 1
ATOM 2568 O O . SER A 1 325 ? -5.155 -1.267 -29.978 1.00 57.41 325 SER A O 1
ATOM 2570 N N . GLU A 1 326 ? -6.166 -1.853 -31.884 1.00 59.88 326 GLU A N 1
ATOM 2571 C CA . GLU A 1 326 ? -4.924 -2.107 -32.643 1.00 59.88 326 GLU A CA 1
ATOM 2572 C C . GLU A 1 326 ? -4.151 -0.825 -33.024 1.00 59.88 326 GLU A C 1
ATOM 2574 O O . GLU A 1 326 ? -3.065 -0.892 -33.605 1.00 59.88 326 GLU A O 1
ATOM 2579 N N . GLN A 1 327 ? -4.678 0.364 -32.718 1.00 48.97 327 GLN A N 1
ATOM 2580 C CA . GLN A 1 327 ? -4.038 1.631 -33.067 1.00 48.97 327 GLN A CA 1
ATOM 2581 C C . GLN A 1 327 ? -3.124 2.142 -31.952 1.00 48.97 327 GLN A C 1
ATOM 2583 O O . GLN A 1 327 ? -3.566 2.501 -30.869 1.00 48.97 327 GLN A O 1
ATOM 2588 N N . GLU A 1 328 ? -1.828 2.179 -32.276 1.00 46.72 328 GLU A N 1
ATOM 2589 C CA . GLU A 1 328 ? -0.740 2.926 -31.636 1.00 46.72 328 GLU A CA 1
ATOM 2590 C C . GLU A 1 328 ? -1.052 3.604 -30.284 1.00 46.72 328 GLU A C 1
ATOM 2592 O O . GLU A 1 328 ? -1.548 4.730 -30.234 1.00 46.72 328 GLU A O 1
ATOM 2597 N N . LYS A 1 329 ? -0.497 2.987 -29.228 1.00 49.38 329 LYS A N 1
ATOM 2598 C CA . LYS A 1 329 ? -0.157 3.526 -27.893 1.00 49.38 329 LYS A CA 1
ATOM 2599 C C . LYS A 1 329 ? -1.146 3.155 -26.793 1.00 49.38 329 LYS A C 1
ATOM 2601 O O . LYS A 1 329 ? -1.821 4.018 -26.254 1.00 49.38 329 LYS A O 1
ATOM 2606 N N . HIS A 1 330 ? -1.029 1.923 -26.307 1.00 58.12 330 HIS A N 1
ATOM 2607 C CA . HIS A 1 330 ? -1.340 1.614 -24.913 1.00 58.12 330 HIS A CA 1
ATOM 2608 C C . HIS A 1 330 ? -0.541 2.562 -23.987 1.00 58.12 330 HIS A C 1
ATOM 2610 O O . HIS A 1 330 ? 0.658 2.357 -23.733 1.00 58.12 330 HIS A O 1
ATOM 2616 N N . LEU A 1 331 ? -1.162 3.656 -23.534 1.00 67.56 331 LEU A N 1
ATOM 2617 C CA . LEU A 1 331 ? -0.472 4.760 -22.850 1.00 67.56 331 LEU A CA 1
ATOM 2618 C C . LEU A 1 331 ? 0.071 4.344 -21.486 1.00 67.56 331 LEU A C 1
ATOM 2620 O O . LEU A 1 331 ? 1.021 4.960 -20.993 1.00 67.56 331 LEU A O 1
ATOM 2624 N N . ILE A 1 332 ? -0.521 3.306 -20.901 1.00 76.12 332 ILE A N 1
ATOM 2625 C CA . ILE A 1 332 ? -0.093 2.714 -19.639 1.00 76.12 332 ILE A CA 1
ATOM 2626 C C . ILE A 1 332 ? 1.023 1.700 -19.908 1.00 76.12 332 ILE A C 1
ATOM 2628 O O . ILE A 1 332 ? 2.120 1.869 -19.379 1.00 76.12 332 ILE A O 1
ATOM 2632 N N . LEU A 1 333 ? 0.818 0.722 -20.804 1.00 79.50 333 LEU A N 1
ATOM 2633 C CA . LEU A 1 333 ? 1.815 -0.328 -21.095 1.00 79.50 333 LEU A CA 1
ATOM 2634 C C . LEU A 1 333 ? 3.176 0.227 -21.527 1.00 79.50 333 LEU A C 1
ATOM 2636 O O . LEU A 1 333 ? 4.201 -0.373 -21.201 1.00 79.50 333 LEU A O 1
ATOM 2640 N N . ARG A 1 334 ? 3.216 1.405 -22.172 1.00 80.19 334 ARG A N 1
ATOM 2641 C CA . ARG A 1 334 ? 4.479 2.055 -22.573 1.00 80.19 334 ARG A CA 1
ATOM 2642 C C . ARG A 1 334 ? 5.454 2.303 -21.416 1.00 80.19 334 ARG A C 1
ATOM 2644 O O . ARG A 1 334 ? 6.649 2.455 -21.669 1.00 80.19 334 ARG A O 1
ATOM 2651 N N . HIS A 1 335 ? 4.943 2.386 -20.188 1.00 81.25 335 HIS A N 1
ATOM 2652 C CA . HIS A 1 335 ? 5.725 2.610 -18.970 1.00 81.25 335 HIS A CA 1
ATOM 2653 C C . HIS A 1 335 ? 6.123 1.308 -18.275 1.00 81.25 335 HIS A C 1
ATOM 2655 O O . HIS A 1 335 ? 7.018 1.314 -17.438 1.00 81.25 335 HIS A O 1
ATOM 2661 N N . TYR A 1 336 ? 5.487 0.195 -18.642 1.00 83.06 336 TYR A N 1
ATOM 2662 C CA . TYR A 1 336 ? 5.651 -1.104 -17.990 1.00 83.06 336 TYR A CA 1
ATOM 2663 C C . TYR A 1 336 ? 6.403 -2.131 -18.840 1.00 83.06 336 TYR A C 1
ATOM 2665 O O . TYR A 1 336 ? 6.575 -3.270 -18.400 1.00 83.06 336 TYR A O 1
ATOM 2673 N N . HIS A 1 337 ? 6.915 -1.730 -20.009 1.00 78.62 337 HIS A N 1
ATOM 2674 C CA . HIS A 1 337 ? 7.889 -2.539 -20.739 1.00 78.62 337 HIS A CA 1
ATOM 2675 C C . HIS A 1 337 ? 9.127 -2.769 -19.865 1.00 78.62 337 HIS A C 1
ATOM 2677 O O . HIS A 1 337 ? 9.740 -1.839 -19.336 1.00 78.62 337 HIS A O 1
ATOM 2683 N N . GLY A 1 338 ? 9.474 -4.034 -19.691 1.00 75.12 338 GLY A N 1
ATOM 2684 C CA . GLY A 1 338 ? 10.681 -4.478 -19.031 1.00 75.12 338 GLY A CA 1
ATOM 2685 C C . GLY A 1 338 ? 11.827 -4.620 -20.023 1.00 75.12 338 GLY A C 1
ATOM 2686 O O . GLY A 1 338 ? 12.280 -3.649 -20.625 1.00 75.12 338 GLY A O 1
ATOM 2687 N N . TYR A 1 339 ? 12.327 -5.848 -20.123 1.00 73.50 339 TYR A N 1
ATOM 2688 C CA . TYR A 1 339 ? 13.407 -6.238 -21.032 1.00 73.50 339 TYR A CA 1
ATOM 2689 C C . TYR A 1 339 ? 12.894 -7.157 -22.144 1.00 73.50 339 TYR A C 1
ATOM 2691 O O . TYR A 1 339 ? 13.686 -7.850 -22.776 1.00 73.50 339 TYR A O 1
ATOM 2699 N N . GLU A 1 340 ? 11.575 -7.232 -22.329 1.00 78.75 340 GLU A N 1
ATOM 2700 C CA . GLU A 1 340 ? 10.981 -8.083 -23.346 1.00 78.75 340 GLU A CA 1
ATOM 2701 C C . GLU A 1 340 ? 11.362 -7.554 -24.734 1.00 78.75 340 GLU A C 1
ATOM 2703 O O . GLU A 1 340 ? 11.297 -6.349 -24.991 1.00 78.75 340 GLU A O 1
ATOM 2708 N N . ASP A 1 341 ? 11.783 -8.455 -25.618 1.00 78.94 341 ASP A N 1
ATOM 2709 C CA . ASP A 1 341 ? 12.116 -8.119 -26.997 1.00 78.94 341 ASP A CA 1
ATOM 2710 C C . ASP A 1 341 ? 10.816 -7.924 -27.796 1.00 78.94 341 ASP A C 1
ATOM 2712 O O . ASP A 1 341 ? 10.045 -8.881 -27.927 1.00 78.94 341 ASP A O 1
ATOM 2716 N N . PRO A 1 342 ? 10.555 -6.726 -28.357 1.00 79.00 342 PRO A N 1
ATOM 2717 C CA . PRO A 1 342 ? 9.371 -6.489 -29.176 1.00 79.00 342 PRO A CA 1
ATOM 2718 C C . PRO A 1 342 ? 9.266 -7.412 -30.399 1.00 79.00 342 PRO A C 1
ATOM 2720 O O . PRO A 1 342 ? 8.180 -7.543 -30.962 1.00 79.00 342 PRO A O 1
ATOM 2723 N N . ALA A 1 343 ? 10.369 -8.043 -30.821 1.00 82.50 343 ALA A N 1
ATOM 2724 C CA . ALA A 1 343 ? 10.380 -9.017 -31.907 1.00 82.50 343 ALA A CA 1
ATOM 2725 C C . ALA A 1 343 ? 9.851 -10.407 -31.498 1.00 82.50 343 ALA A C 1
ATOM 2727 O O . ALA A 1 343 ? 9.512 -11.207 -32.371 1.00 82.50 343 ALA A O 1
ATOM 2728 N N . GLN A 1 344 ? 9.757 -10.721 -30.200 1.00 80.56 344 GLN A N 1
ATOM 2729 C CA . GLN A 1 344 ? 9.280 -12.022 -29.722 1.00 80.56 344 GLN A CA 1
ATOM 2730 C C . GLN A 1 344 ? 7.756 -12.064 -29.588 1.00 80.56 344 GLN A C 1
ATOM 2732 O O . GLN A 1 344 ? 7.149 -11.241 -28.910 1.00 80.56 344 GLN A O 1
ATOM 2737 N N . LEU A 1 345 ? 7.112 -13.077 -30.170 1.00 80.50 345 LEU A N 1
ATOM 2738 C CA . LEU A 1 345 ? 5.667 -13.268 -30.019 1.00 80.50 345 LEU A CA 1
ATOM 2739 C C . LEU A 1 345 ? 5.279 -13.403 -28.536 1.00 80.50 345 LEU A C 1
ATOM 2741 O O . LEU A 1 345 ? 5.865 -14.192 -27.799 1.00 80.50 345 LEU A O 1
ATOM 2745 N N . GLY A 1 346 ? 4.270 -12.640 -28.108 1.00 79.81 346 GLY A N 1
ATOM 2746 C CA . GLY A 1 346 ? 3.747 -12.686 -26.739 1.00 79.81 346 GLY A CA 1
ATOM 2747 C C . GLY A 1 346 ? 4.438 -11.761 -25.732 1.00 79.81 346 GLY A C 1
ATOM 2748 O O . GLY A 1 346 ? 4.060 -11.783 -24.562 1.00 79.81 346 GLY A O 1
ATOM 2749 N N . TRP A 1 347 ? 5.381 -10.903 -26.148 1.00 79.56 347 TRP A N 1
ATOM 2750 C CA . TRP A 1 347 ? 6.000 -9.912 -25.252 1.00 79.56 347 TRP A CA 1
ATOM 2751 C C . TRP A 1 347 ? 4.959 -9.015 -24.550 1.00 79.56 347 TRP A C 1
ATOM 2753 O O . TRP A 1 347 ? 5.124 -8.653 -23.383 1.00 79.56 347 TRP A O 1
ATOM 2763 N N . GLN A 1 348 ? 3.853 -8.699 -25.236 1.00 82.25 348 GLN A N 1
ATOM 2764 C CA . GLN A 1 348 ? 2.743 -7.906 -24.697 1.00 82.25 348 GLN A CA 1
ATOM 2765 C C . GLN A 1 348 ? 2.083 -8.590 -23.502 1.00 82.25 348 GLN A C 1
ATOM 2767 O O . GLN A 1 348 ? 1.796 -7.921 -22.515 1.00 82.25 348 GLN A O 1
ATOM 2772 N N . ASN A 1 349 ? 1.927 -9.916 -23.541 1.00 84.19 349 ASN A N 1
ATOM 2773 C CA . ASN A 1 349 ? 1.301 -10.677 -22.460 1.00 84.19 349 ASN A CA 1
ATOM 2774 C C . ASN A 1 349 ? 2.093 -10.534 -21.154 1.00 84.19 349 ASN A C 1
ATOM 2776 O O . ASN A 1 349 ? 1.504 -10.419 -20.085 1.00 84.19 349 ASN A O 1
ATOM 2780 N N . ALA A 1 350 ? 3.427 -10.480 -21.229 1.00 81.88 350 ALA A N 1
ATOM 2781 C CA . ALA A 1 350 ? 4.274 -10.281 -20.053 1.00 81.88 350 ALA A CA 1
ATOM 2782 C C . ALA A 1 350 ? 4.157 -8.861 -19.466 1.00 81.88 350 ALA A C 1
ATOM 2784 O O . ALA A 1 350 ? 4.227 -8.685 -18.247 1.00 81.88 350 ALA A O 1
ATOM 2785 N N . ALA A 1 351 ? 3.969 -7.845 -20.314 1.00 83.19 351 ALA A N 1
ATOM 2786 C CA . ALA A 1 351 ? 3.722 -6.474 -19.870 1.00 83.19 351 ALA A CA 1
ATOM 2787 C C . ALA A 1 351 ? 2.304 -6.313 -19.290 1.00 83.19 351 ALA A C 1
ATOM 2789 O O . ALA A 1 351 ? 2.148 -5.714 -18.228 1.00 83.19 351 ALA A O 1
ATOM 2790 N N . VAL A 1 352 ? 1.294 -6.906 -19.936 1.00 86.56 352 VAL A N 1
ATOM 2791 C CA . VAL A 1 352 ? -0.101 -6.960 -19.467 1.00 86.56 352 VAL A CA 1
ATOM 2792 C C . VAL A 1 352 ? -0.180 -7.633 -18.101 1.00 86.56 352 VAL A C 1
ATOM 2794 O O . VAL A 1 352 ? -0.617 -6.996 -17.148 1.00 86.56 352 VAL A O 1
ATOM 2797 N N . ALA A 1 353 ? 0.361 -8.847 -17.959 1.00 85.31 353 ALA A N 1
ATOM 2798 C CA . ALA A 1 353 ? 0.345 -9.586 -16.696 1.00 85.31 353 ALA A CA 1
ATOM 2799 C C . ALA A 1 353 ? 1.002 -8.805 -15.545 1.00 85.31 353 ALA A C 1
ATOM 2801 O O . ALA A 1 353 ? 0.573 -8.870 -14.394 1.00 85.31 353 ALA A O 1
ATOM 2802 N N . ARG A 1 354 ? 2.042 -8.022 -15.845 1.00 86.19 354 ARG A N 1
ATOM 2803 C CA . ARG A 1 354 ? 2.716 -7.168 -14.862 1.00 86.19 354 ARG A CA 1
ATOM 2804 C C . ARG A 1 354 ? 1.858 -5.996 -14.420 1.00 86.19 354 ARG A C 1
ATOM 2806 O O . ARG A 1 354 ? 1.815 -5.701 -13.227 1.00 86.19 354 ARG A O 1
ATOM 2813 N N . VAL A 1 355 ? 1.204 -5.328 -15.366 1.00 89.06 355 VAL A N 1
ATOM 2814 C CA . VAL A 1 355 ? 0.272 -4.234 -15.079 1.00 89.06 355 VAL A CA 1
ATOM 2815 C C . VAL A 1 355 ? -0.914 -4.750 -14.269 1.00 89.06 355 VAL A C 1
ATOM 2817 O O . VAL A 1 355 ? -1.227 -4.177 -13.228 1.00 89.06 355 VAL A O 1
ATOM 2820 N N . GLU A 1 356 ? -1.500 -5.881 -14.661 1.00 90.00 356 GLU A N 1
ATOM 2821 C CA . GLU A 1 356 ? -2.566 -6.551 -13.909 1.00 90.00 356 GLU A CA 1
ATOM 2822 C C . GLU A 1 356 ? -2.117 -6.933 -12.493 1.00 90.00 356 GLU A C 1
ATOM 2824 O O . GLU A 1 356 ? -2.825 -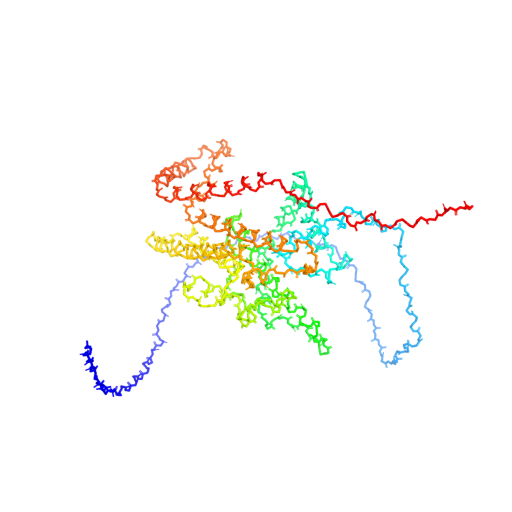6.660 -11.522 1.00 90.00 356 GLU A O 1
ATOM 2829 N N . GLY A 1 357 ? -0.907 -7.480 -12.343 1.00 87.94 357 GLY A N 1
ATOM 2830 C CA . GLY A 1 357 ? -0.322 -7.783 -11.037 1.00 87.94 357 GLY A CA 1
ATOM 2831 C C . GLY A 1 357 ? -0.143 -6.540 -10.159 1.00 87.94 357 GLY A C 1
ATOM 2832 O O . GLY A 1 357 ? -0.417 -6.580 -8.957 1.00 87.94 357 GLY A O 1
ATOM 2833 N N . LEU A 1 358 ? 0.263 -5.408 -10.745 1.00 90.31 358 LEU A N 1
ATOM 2834 C CA . LEU A 1 358 ? 0.371 -4.129 -10.036 1.00 90.31 358 LEU A CA 1
ATOM 2835 C C . LEU A 1 358 ? -0.999 -3.571 -9.633 1.00 90.31 358 LEU A C 1
ATOM 2837 O O . LEU A 1 358 ? -1.141 -3.097 -8.501 1.00 90.31 358 LEU A O 1
ATOM 2841 N N . PHE A 1 359 ? -2.004 -3.650 -10.508 1.00 92.88 359 PHE A N 1
ATOM 2842 C CA . PHE A 1 359 ? -3.378 -3.278 -10.175 1.00 92.88 359 PHE A CA 1
ATOM 2843 C C . PHE A 1 359 ? -3.913 -4.122 -9.023 1.00 92.88 359 PHE A C 1
ATOM 2845 O O . PHE A 1 359 ? -4.401 -3.566 -8.039 1.00 92.88 359 PHE A O 1
ATOM 2852 N N . PHE A 1 360 ? -3.752 -5.445 -9.101 1.00 92.19 360 PHE A N 1
ATOM 2853 C CA . PHE A 1 360 ? -4.168 -6.365 -8.050 1.00 92.19 360 PHE A CA 1
ATOM 2854 C C . PHE A 1 360 ? -3.495 -6.031 -6.713 1.00 92.19 360 PHE A C 1
ATOM 2856 O O . PHE A 1 360 ? -4.179 -5.816 -5.712 1.00 92.19 360 PHE A O 1
ATOM 2863 N N . ALA A 1 361 ? -2.163 -5.910 -6.689 1.00 90.12 361 ALA A N 1
ATOM 2864 C CA . ALA A 1 361 ? -1.423 -5.604 -5.465 1.00 90.12 361 ALA A CA 1
ATOM 2865 C C . ALA A 1 361 ? -1.838 -4.252 -4.857 1.00 90.12 361 ALA A C 1
ATOM 2867 O O . ALA A 1 361 ? -1.972 -4.122 -3.638 1.00 90.12 361 ALA A O 1
ATOM 2868 N N . THR A 1 362 ? -2.074 -3.244 -5.699 1.00 95.50 362 THR A N 1
ATOM 2869 C CA . THR A 1 362 ? -2.487 -1.904 -5.256 1.00 95.50 362 THR A CA 1
ATOM 2870 C C . THR A 1 362 ? -3.928 -1.900 -4.741 1.00 95.50 362 THR A C 1
ATOM 2872 O O . THR A 1 362 ? -4.207 -1.279 -3.714 1.00 95.50 362 THR A O 1
ATOM 2875 N N . ALA A 1 363 ? -4.830 -2.647 -5.382 1.00 95.75 363 ALA A N 1
ATOM 2876 C CA . ALA A 1 363 ? -6.198 -2.841 -4.910 1.00 95.75 363 ALA A CA 1
ATOM 2877 C C . ALA A 1 363 ? -6.229 -3.575 -3.560 1.00 95.75 363 ALA A C 1
ATOM 2879 O O . ALA A 1 363 ? -6.925 -3.139 -2.643 1.00 95.75 363 ALA A O 1
ATOM 2880 N N . MET A 1 364 ? -5.424 -4.631 -3.389 1.00 93.88 364 MET A N 1
ATOM 2881 C CA . MET A 1 364 ? -5.299 -5.335 -2.106 1.00 93.88 364 MET A CA 1
ATOM 2882 C C . MET A 1 364 ? -4.813 -4.404 -0.998 1.00 93.88 364 MET A C 1
ATOM 2884 O O . MET A 1 364 ? -5.409 -4.371 0.078 1.00 93.88 364 MET A O 1
ATOM 2888 N N . LEU A 1 365 ? -3.789 -3.586 -1.265 1.00 95.38 365 LEU A N 1
ATOM 2889 C CA . LEU A 1 365 ? -3.322 -2.589 -0.303 1.00 95.38 365 LEU A CA 1
ATOM 2890 C C . LEU A 1 365 ? -4.433 -1.591 0.068 1.00 95.38 365 LEU A C 1
ATOM 2892 O O . LEU A 1 365 ? -4.619 -1.303 1.249 1.00 95.38 365 LEU A O 1
ATOM 2896 N N . TYR A 1 366 ? -5.214 -1.109 -0.903 1.00 97.25 366 TYR A N 1
ATOM 2897 C CA . TYR A 1 366 ? -6.366 -0.242 -0.636 1.00 97.25 366 TYR A CA 1
ATOM 2898 C C . TYR A 1 366 ? -7.391 -0.904 0.298 1.00 97.25 366 TYR A C 1
ATOM 2900 O O . TYR A 1 366 ? -7.832 -0.277 1.267 1.00 97.25 366 TYR A O 1
ATOM 2908 N N . HIS A 1 367 ? -7.757 -2.163 0.040 1.00 95.94 367 HIS A N 1
ATOM 2909 C CA . HIS A 1 367 ? -8.714 -2.886 0.876 1.00 95.94 367 HIS A CA 1
ATOM 2910 C C . HIS A 1 367 ? -8.176 -3.118 2.289 1.00 95.94 367 HIS A C 1
ATOM 2912 O O . HIS A 1 367 ? -8.916 -2.932 3.254 1.00 95.94 367 HIS A O 1
ATOM 2918 N N . LEU A 1 368 ? -6.887 -3.441 2.431 1.00 94.12 368 LEU A N 1
ATOM 2919 C CA . LEU A 1 368 ? -6.237 -3.597 3.734 1.00 94.12 368 LEU A CA 1
ATOM 2920 C C . LEU A 1 368 ? -6.226 -2.285 4.529 1.00 94.12 368 LEU A C 1
ATOM 2922 O O . LEU A 1 368 ? -6.647 -2.279 5.686 1.00 94.12 368 LEU A O 1
ATOM 2926 N N . CYS A 1 369 ? -5.832 -1.166 3.913 1.00 95.19 369 CYS A N 1
ATOM 2927 C CA . CYS A 1 369 ? -5.887 0.153 4.551 1.00 95.19 369 CYS A CA 1
ATOM 2928 C C . CYS A 1 369 ? -7.325 0.513 4.966 1.00 95.19 369 CYS A C 1
ATOM 2930 O O . CYS A 1 369 ? -7.571 0.971 6.083 1.00 95.19 369 CYS A O 1
ATOM 2932 N N . SER A 1 370 ? -8.302 0.264 4.089 1.00 96.25 370 SER A N 1
ATOM 2933 C CA . SER A 1 370 ? -9.717 0.548 4.360 1.00 96.25 370 SER A CA 1
ATOM 2934 C C . SER A 1 370 ? -10.276 -0.320 5.490 1.00 96.25 370 SER A C 1
ATOM 2936 O O . SER A 1 370 ? -11.039 0.164 6.332 1.00 96.25 370 SER A O 1
ATOM 2938 N N . LEU A 1 371 ? -9.856 -1.586 5.564 1.00 93.44 371 LEU A N 1
ATOM 2939 C CA . LEU A 1 371 ? -10.185 -2.488 6.661 1.00 93.44 371 LEU A CA 1
ATOM 2940 C C . LEU A 1 371 ? -9.595 -1.975 7.972 1.00 93.44 371 LEU A C 1
ATOM 2942 O O . LEU A 1 371 ? -10.323 -1.885 8.949 1.00 93.44 371 LEU A O 1
ATOM 2946 N N . GLN A 1 372 ? -8.330 -1.558 8.002 1.00 92.00 372 GLN A N 1
ATOM 2947 C CA . GLN A 1 372 ? -7.724 -1.014 9.223 1.00 92.00 372 GLN A CA 1
ATOM 2948 C C . GLN A 1 372 ? -8.356 0.297 9.693 1.00 92.00 372 GLN A C 1
ATOM 2950 O O . GLN A 1 372 ? -8.435 0.549 10.892 1.00 92.00 372 GLN A O 1
ATOM 2955 N N . LEU A 1 373 ? -8.847 1.121 8.768 1.00 93.69 373 LEU A N 1
ATOM 2956 C CA . LEU A 1 373 ? -9.538 2.363 9.104 1.00 93.69 373 LEU A CA 1
ATOM 2957 C C . LEU A 1 373 ? -10.953 2.136 9.665 1.00 93.69 373 LEU A C 1
ATOM 2959 O O . LEU A 1 373 ? -11.444 2.957 10.443 1.00 93.69 373 LEU A O 1
ATOM 2963 N N . SER A 1 374 ? -11.625 1.060 9.244 1.00 92.69 374 SER A N 1
ATOM 2964 C CA . SER A 1 374 ? -13.024 0.758 9.595 1.00 92.69 374 SER A CA 1
ATOM 2965 C C . SER A 1 374 ? -13.182 -0.302 10.693 1.00 92.69 374 SER A C 1
ATOM 2967 O O . SER A 1 374 ? -14.191 -0.308 11.405 1.00 92.69 374 SER A O 1
ATOM 2969 N N . ALA A 1 375 ? -12.195 -1.182 10.855 1.00 89.69 375 ALA A N 1
ATOM 2970 C CA . ALA A 1 375 ? -12.190 -2.238 11.852 1.00 89.69 375 ALA A CA 1
ATOM 2971 C C . ALA A 1 375 ? -11.665 -1.744 13.203 1.00 89.69 375 ALA A C 1
ATOM 2973 O O . ALA A 1 375 ? -10.636 -1.078 13.292 1.00 89.69 375 ALA A O 1
ATOM 2974 N N . GLU A 1 376 ? -12.309 -2.184 14.283 1.00 85.75 376 GLU A N 1
ATOM 2975 C CA . GLU A 1 376 ? -11.792 -2.051 15.649 1.00 85.75 376 GLU A CA 1
ATOM 2976 C C . GLU A 1 376 ? -10.743 -3.148 15.927 1.00 85.75 376 GLU A C 1
ATOM 2978 O O . GLU A 1 376 ? -10.916 -4.008 16.797 1.00 85.75 376 GLU A O 1
ATOM 2983 N N . LEU A 1 377 ? -9.654 -3.158 15.141 1.00 85.88 377 LEU A N 1
ATOM 2984 C CA . LEU A 1 377 ? -8.672 -4.254 15.094 1.00 85.88 377 LEU A CA 1
ATOM 2985 C C . LEU A 1 377 ? -8.042 -4.548 16.461 1.00 85.88 377 LEU A C 1
ATOM 2987 O O . LEU A 1 377 ? -7.820 -5.708 16.810 1.00 85.88 377 LEU A O 1
ATOM 2991 N N . ARG A 1 378 ? -7.806 -3.516 17.273 1.00 85.25 378 ARG A N 1
ATOM 2992 C CA . ARG A 1 378 ? -7.255 -3.661 18.628 1.00 85.25 378 ARG A CA 1
ATOM 2993 C C . ARG A 1 378 ? -8.234 -4.324 19.577 1.00 85.25 378 ARG A C 1
ATOM 2995 O O . ARG A 1 378 ? -7.853 -5.231 20.311 1.00 85.25 378 ARG A O 1
ATOM 3002 N N . THR A 1 379 ? -9.498 -3.914 19.531 1.00 86.31 379 THR A N 1
ATOM 3003 C CA . THR A 1 379 ? -10.569 -4.518 20.330 1.00 86.31 379 THR A CA 1
ATOM 3004 C C . THR A 1 379 ? -10.753 -5.982 19.943 1.00 86.31 379 THR A C 1
ATOM 3006 O O . THR A 1 379 ? -10.775 -6.843 20.819 1.00 86.31 379 THR A O 1
ATOM 3009 N N . LEU A 1 380 ? -10.775 -6.280 18.640 1.00 87.62 380 LEU A N 1
ATOM 3010 C CA . LEU A 1 380 ? -10.808 -7.642 18.103 1.00 87.62 380 LEU A CA 1
ATOM 3011 C C . LEU A 1 380 ? -9.611 -8.482 18.563 1.00 87.62 380 LEU A C 1
ATOM 3013 O O . LEU A 1 380 ? -9.783 -9.607 19.030 1.00 87.62 380 LEU A O 1
ATOM 3017 N N . THR A 1 381 ? -8.403 -7.928 18.477 1.00 88.00 381 THR A N 1
ATOM 3018 C CA . THR A 1 381 ? -7.167 -8.606 18.888 1.00 88.00 381 THR A CA 1
ATOM 3019 C C . THR A 1 381 ? -7.155 -8.881 20.389 1.00 88.00 381 THR A C 1
ATOM 3021 O O . THR A 1 381 ? -6.784 -9.975 20.811 1.00 88.00 381 THR A O 1
ATOM 3024 N N . ASN A 1 382 ? -7.597 -7.925 21.207 1.00 88.69 382 ASN A N 1
ATOM 3025 C CA . ASN A 1 382 ? -7.693 -8.101 22.654 1.00 88.69 382 ASN A CA 1
ATOM 3026 C C . ASN A 1 382 ? -8.748 -9.151 23.015 1.00 88.69 382 ASN A C 1
ATOM 3028 O O . ASN A 1 382 ? -8.447 -10.058 23.778 1.00 88.69 382 ASN A O 1
ATOM 3032 N N . LEU A 1 383 ? -9.925 -9.127 22.383 1.00 89.56 383 LEU A N 1
ATOM 3033 C CA . LEU A 1 383 ? -10.941 -10.171 22.564 1.00 89.56 383 LEU A CA 1
ATOM 3034 C C . LEU A 1 383 ? -10.446 -11.562 22.142 1.00 89.56 383 LEU A C 1
ATOM 3036 O O . LEU A 1 383 ? -10.816 -12.564 22.751 1.00 89.56 383 LEU A O 1
ATOM 3040 N N . ALA A 1 384 ? -9.611 -11.648 21.104 1.00 88.62 384 ALA A N 1
ATOM 3041 C CA . ALA A 1 384 ? -8.995 -12.907 20.697 1.00 88.62 384 ALA A CA 1
ATOM 3042 C C . ALA A 1 384 ? -7.969 -13.412 21.727 1.00 88.62 384 ALA A C 1
ATOM 3044 O O . ALA A 1 384 ? -7.882 -14.620 21.950 1.00 88.62 384 ALA A O 1
ATOM 3045 N N . LYS A 1 385 ? -7.221 -12.504 22.370 1.00 88.81 385 LYS A N 1
ATOM 3046 C CA . LYS A 1 385 ? -6.303 -12.827 23.474 1.00 88.81 385 LYS A CA 1
ATOM 3047 C C . LYS A 1 385 ? -7.054 -13.257 24.730 1.00 88.81 385 LYS A C 1
ATOM 3049 O O . LYS A 1 385 ? -6.638 -14.228 25.348 1.00 88.81 385 LYS A O 1
ATOM 3054 N N . ASP A 1 386 ? -8.186 -12.622 25.035 1.00 87.38 386 ASP A N 1
ATOM 3055 C CA . ASP A 1 386 ? -9.034 -12.965 26.186 1.00 87.38 386 ASP A CA 1
ATOM 3056 C C . ASP A 1 386 ? -9.503 -14.429 26.154 1.00 87.38 386 ASP A C 1
ATOM 3058 O O . ASP A 1 386 ? -9.731 -15.031 27.193 1.00 87.38 386 ASP A O 1
ATOM 3062 N N . ARG A 1 387 ? -9.621 -15.036 24.962 1.00 83.19 387 ARG A N 1
ATOM 3063 C CA . ARG A 1 387 ? -9.977 -16.460 24.803 1.00 83.19 387 ARG A CA 1
ATOM 3064 C C . ARG A 1 387 ? -8.847 -17.436 25.147 1.00 83.19 387 ARG A C 1
ATOM 3066 O O . ARG A 1 387 ? -9.076 -18.640 25.112 1.00 83.19 387 ARG A O 1
ATOM 3073 N N . ARG A 1 388 ? -7.623 -16.948 25.356 1.00 84.62 388 ARG A N 1
ATOM 3074 C CA . ARG A 1 388 ? -6.412 -17.766 25.539 1.00 84.62 388 ARG A CA 1
ATOM 3075 C C . ARG A 1 388 ? -5.790 -17.613 26.929 1.00 84.62 388 ARG A C 1
ATOM 3077 O O . ARG A 1 388 ? -4.649 -18.031 27.111 1.00 84.62 388 ARG A O 1
ATOM 3084 N N . LEU A 1 389 ? -6.484 -16.972 27.864 1.00 83.31 389 LEU A N 1
ATOM 3085 C CA . LEU A 1 389 ? -5.942 -16.673 29.186 1.00 83.31 389 LEU A CA 1
ATOM 3086 C C . LEU A 1 389 ? -5.953 -17.894 30.101 1.00 83.31 389 LEU A C 1
ATOM 3088 O O . LEU A 1 389 ? -6.713 -18.841 29.901 1.00 83.31 389 LEU A O 1
ATOM 3092 N N . GLY A 1 390 ? -5.066 -17.876 31.096 1.00 85.69 390 GLY A N 1
ATOM 3093 C CA . GLY A 1 390 ? -5.025 -18.917 32.118 1.00 85.69 390 GLY A CA 1
ATOM 3094 C C . GLY A 1 390 ? -6.147 -18.755 33.157 1.00 85.69 390 GLY A C 1
ATOM 3095 O O . GLY A 1 390 ? -6.641 -17.644 33.355 1.00 85.69 390 GLY A O 1
ATOM 3096 N N . PRO A 1 391 ? -6.484 -19.815 33.920 1.00 81.56 391 PRO A N 1
ATOM 3097 C CA . PRO A 1 391 ? -7.568 -19.781 34.914 1.00 81.56 391 PRO A CA 1
ATOM 3098 C C . PRO A 1 391 ? -7.413 -18.678 35.975 1.00 81.56 391 PRO A C 1
ATOM 3100 O O . PRO A 1 391 ? -8.393 -18.159 36.499 1.00 81.56 391 PRO A O 1
ATOM 3103 N N . VAL A 1 392 ? -6.167 -18.314 36.298 1.00 81.50 392 VAL A N 1
ATOM 3104 C CA . VAL A 1 392 ? -5.836 -17.282 37.296 1.00 81.50 392 VAL A CA 1
ATOM 3105 C C . VAL A 1 392 ? -6.115 -15.872 36.770 1.00 81.50 392 VAL A C 1
ATOM 3107 O O . VAL A 1 392 ? -6.595 -15.019 37.511 1.00 81.50 392 VAL A O 1
ATOM 3110 N N . GLU A 1 393 ? -5.833 -15.619 35.492 1.00 79.56 393 GLU A N 1
ATOM 3111 C CA . GLU A 1 393 ? -6.074 -14.321 34.852 1.00 79.56 393 GLU A CA 1
ATOM 3112 C C . GLU A 1 393 ? -7.566 -14.119 34.577 1.00 79.56 393 GLU A C 1
ATOM 3114 O O . GLU A 1 393 ? -8.083 -13.018 34.761 1.00 79.56 393 GLU A O 1
ATOM 3119 N N . GLU A 1 394 ? -8.271 -15.195 34.216 1.00 80.00 394 GLU A N 1
ATOM 3120 C CA . GLU A 1 394 ? -9.727 -15.199 34.052 1.00 80.00 394 GLU A CA 1
ATOM 3121 C C . GLU A 1 394 ? -10.471 -14.902 35.360 1.00 80.00 394 GLU A C 1
ATOM 3123 O O . GLU A 1 394 ? -11.493 -14.221 35.335 1.00 80.00 394 GLU A O 1
ATOM 3128 N N . ALA A 1 395 ? -9.944 -15.355 36.504 1.00 82.12 395 ALA A N 1
ATOM 3129 C CA . ALA A 1 395 ? -10.532 -15.108 37.822 1.00 82.12 395 ALA A CA 1
ATOM 3130 C C . ALA A 1 395 ? -10.343 -13.663 38.330 1.00 82.12 395 ALA A C 1
ATOM 3132 O O . ALA A 1 395 ? -10.877 -13.297 39.378 1.00 82.12 395 ALA A O 1
ATOM 3133 N N . SER A 1 396 ? -9.578 -12.825 37.622 1.00 92.00 396 SER A N 1
ATOM 3134 C CA . SER A 1 396 ? -9.387 -11.425 37.997 1.00 92.00 396 SER A CA 1
ATOM 3135 C C . SER A 1 396 ? -10.616 -10.584 37.645 1.00 92.00 396 SER A C 1
ATOM 3137 O O . SER A 1 396 ? -10.937 -10.397 36.470 1.00 92.00 396 SER A O 1
ATOM 3139 N N . ASN A 1 397 ? -11.252 -9.977 38.653 1.00 92.38 397 ASN A N 1
ATOM 3140 C CA . ASN A 1 397 ? -12.395 -9.069 38.468 1.00 92.38 397 ASN A CA 1
ATOM 3141 C C . ASN A 1 397 ? -12.097 -7.933 37.472 1.00 92.38 397 ASN A C 1
ATOM 3143 O O . ASN A 1 397 ? -12.944 -7.579 36.655 1.00 92.38 397 ASN A O 1
ATOM 3147 N N . ALA A 1 398 ? -10.876 -7.386 37.504 1.00 89.88 398 ALA A N 1
ATOM 3148 C CA . ALA A 1 398 ? -10.459 -6.328 36.585 1.00 89.88 398 ALA A CA 1
ATOM 3149 C C . ALA A 1 398 ? -10.399 -6.825 35.132 1.00 89.88 398 ALA A C 1
ATOM 3151 O O . ALA A 1 398 ? -10.774 -6.106 34.205 1.00 89.88 398 ALA A O 1
ATOM 3152 N N . HIS A 1 399 ? -9.952 -8.068 34.929 1.00 90.00 399 HIS A N 1
ATOM 3153 C CA . HIS A 1 399 ? -9.931 -8.678 33.608 1.00 90.00 399 HIS A CA 1
ATOM 3154 C C . HIS A 1 399 ? -11.353 -8.934 33.094 1.00 90.00 399 HIS A C 1
ATOM 3156 O O . HIS A 1 399 ? -11.665 -8.582 31.954 1.00 90.00 399 HIS A O 1
ATOM 3162 N N . GLN A 1 400 ? -12.219 -9.490 33.945 1.00 89.31 400 GLN A N 1
ATOM 3163 C CA . GLN A 1 400 ? -13.613 -9.757 33.607 1.00 89.31 400 GLN A CA 1
ATOM 3164 C C . GLN A 1 400 ? -14.349 -8.477 33.195 1.00 89.31 400 GLN A C 1
ATOM 3166 O O . GLN A 1 400 ? -14.944 -8.442 32.117 1.00 89.31 400 GLN A O 1
ATOM 3171 N N . GLN A 1 401 ? -14.239 -7.407 33.987 1.00 93.62 401 GLN A N 1
ATOM 3172 C CA . GLN A 1 401 ? -14.857 -6.123 33.661 1.00 93.62 401 GLN A CA 1
ATOM 3173 C C . GLN A 1 401 ? -14.347 -5.582 32.316 1.00 93.62 401 GLN A C 1
ATOM 3175 O O . GLN A 1 401 ? -15.136 -5.234 31.438 1.00 93.62 401 GLN A O 1
ATOM 3180 N N . ALA A 1 402 ? -13.027 -5.581 32.101 1.00 90.69 402 ALA A N 1
ATOM 3181 C CA . ALA A 1 402 ? -12.447 -5.090 30.855 1.00 90.69 402 ALA A CA 1
ATOM 3182 C C . ALA A 1 402 ? -12.891 -5.927 29.636 1.00 90.69 402 ALA A C 1
ATOM 3184 O O . ALA A 1 402 ? -13.069 -5.395 28.537 1.00 90.69 402 ALA A O 1
ATOM 3185 N N . ARG A 1 403 ? -13.080 -7.241 29.809 1.00 91.62 403 ARG A N 1
ATOM 3186 C CA . ARG A 1 403 ? -13.624 -8.131 28.775 1.00 91.62 403 ARG A CA 1
ATOM 3187 C C . ARG A 1 403 ? -15.088 -7.807 28.475 1.00 91.62 403 ARG A C 1
ATOM 3189 O O . ARG A 1 403 ? -15.453 -7.730 27.304 1.00 91.62 403 ARG A O 1
ATOM 3196 N N . GLU A 1 404 ? -15.921 -7.599 29.491 1.00 94.00 404 GLU A N 1
ATOM 3197 C CA . GLU A 1 404 ? -17.336 -7.231 29.332 1.00 94.00 404 GLU A CA 1
ATOM 3198 C C . GLU A 1 404 ? -17.501 -5.883 28.614 1.00 94.00 404 GLU A C 1
ATOM 3200 O O . GLU A 1 404 ? -18.318 -5.761 27.693 1.00 94.00 404 GLU A O 1
ATOM 3205 N N . GLU A 1 405 ? -16.665 -4.899 28.952 1.00 93.62 405 GLU A N 1
ATOM 3206 C CA . GLU A 1 405 ? -16.589 -3.609 28.260 1.00 93.62 405 GLU A CA 1
ATOM 3207 C C . GLU A 1 405 ? -16.221 -3.790 26.781 1.00 93.62 405 GLU A C 1
ATOM 3209 O O . GLU A 1 405 ? -16.921 -3.280 25.901 1.00 93.62 405 GLU A O 1
ATOM 3214 N N . ARG A 1 406 ? -15.184 -4.588 26.476 1.00 93.44 406 ARG A N 1
ATOM 3215 C CA . ARG A 1 406 ? -14.788 -4.896 25.089 1.00 93.44 406 ARG A CA 1
ATOM 3216 C C . ARG A 1 406 ? -15.889 -5.616 24.313 1.00 93.44 406 ARG A C 1
ATOM 3218 O O . ARG A 1 406 ? -16.130 -5.281 23.156 1.00 93.44 406 ARG A O 1
ATOM 3225 N N . VAL A 1 407 ? -16.574 -6.585 24.922 1.00 93.94 407 VAL A N 1
ATOM 3226 C CA . VAL A 1 407 ? -17.699 -7.298 24.291 1.00 93.94 407 VAL A CA 1
ATOM 3227 C C . VAL A 1 407 ? -18.850 -6.338 23.994 1.00 93.94 407 VAL A C 1
ATOM 3229 O O . VAL A 1 407 ? -19.438 -6.398 22.913 1.00 93.94 407 VAL A O 1
ATOM 3232 N N . THR A 1 408 ? -19.161 -5.434 24.921 1.00 95.44 408 THR A N 1
ATOM 3233 C CA . THR A 1 408 ? -20.214 -4.427 24.740 1.00 95.44 408 THR A CA 1
ATOM 3234 C C . THR A 1 408 ? -19.852 -3.454 23.621 1.00 95.44 408 THR A C 1
ATOM 3236 O O . THR A 1 408 ? -20.647 -3.262 22.699 1.00 95.44 408 THR A O 1
ATOM 3239 N N . ALA A 1 409 ? -18.625 -2.925 23.624 1.00 91.69 409 ALA A N 1
ATOM 3240 C CA . ALA A 1 409 ? -18.107 -2.082 22.549 1.00 91.69 409 ALA A CA 1
ATOM 3241 C C . ALA A 1 409 ? -18.156 -2.797 21.189 1.00 91.69 409 ALA A C 1
ATOM 3243 O O . ALA A 1 409 ? -18.560 -2.209 20.188 1.00 91.69 409 ALA A O 1
ATOM 3244 N N . MET A 1 410 ? -17.831 -4.091 21.155 1.00 93.50 410 MET A N 1
ATOM 3245 C CA . MET A 1 410 ? -17.863 -4.898 19.938 1.00 93.50 410 MET A CA 1
ATOM 3246 C C . MET A 1 410 ? -19.284 -5.112 19.398 1.00 93.50 410 MET A C 1
ATOM 3248 O O . MET A 1 410 ? -19.485 -5.090 18.185 1.00 93.50 410 MET A O 1
ATOM 3252 N N . LYS A 1 411 ? -20.291 -5.271 20.268 1.00 94.75 411 LYS A N 1
ATOM 3253 C CA . LYS A 1 411 ? -21.708 -5.331 19.855 1.00 94.75 411 LYS A CA 1
ATOM 3254 C C . LYS A 1 411 ? -22.173 -4.009 19.239 1.00 94.75 411 LYS A C 1
ATOM 3256 O O . LYS A 1 411 ? -22.863 -4.013 18.216 1.00 94.75 411 LYS A O 1
ATOM 3261 N N . VAL A 1 412 ? -21.763 -2.885 19.833 1.00 94.75 412 VAL A N 1
ATOM 3262 C CA . VAL A 1 412 ? -22.041 -1.541 19.302 1.00 94.75 412 VAL A CA 1
ATOM 3263 C C . VAL A 1 412 ? -21.365 -1.356 17.942 1.00 94.75 412 VAL A C 1
ATOM 3265 O O . VAL A 1 412 ? -22.032 -0.988 16.975 1.00 94.75 412 VAL A O 1
ATOM 3268 N N . TRP A 1 413 ? -20.073 -1.688 17.830 1.00 93.75 413 TRP A N 1
ATOM 3269 C CA . TRP A 1 413 ? -19.346 -1.639 16.560 1.00 93.75 413 TRP A CA 1
ATOM 3270 C C . TRP A 1 413 ? -19.996 -2.532 15.502 1.00 93.75 413 TRP A C 1
ATOM 3272 O O . TRP A 1 413 ? -20.230 -2.060 14.394 1.00 93.75 413 TRP A O 1
ATOM 3282 N N . GLY A 1 414 ? -20.368 -3.770 15.839 1.00 94.69 414 GLY A N 1
ATOM 3283 C CA . GLY A 1 414 ? -20.986 -4.723 14.910 1.00 94.69 414 GLY A CA 1
ATOM 3284 C C . GLY A 1 414 ? -22.309 -4.238 14.306 1.00 94.69 414 GLY A C 1
ATOM 3285 O O . GLY A 1 414 ? -22.654 -4.614 13.190 1.00 94.69 414 GLY A O 1
ATOM 3286 N N . SER A 1 415 ? -23.020 -3.353 15.008 1.00 95.38 415 SER A N 1
ATOM 3287 C CA . SER A 1 415 ? -24.255 -2.723 14.518 1.00 95.38 415 SER A CA 1
ATOM 3288 C C . SER A 1 415 ? -23.994 -1.463 13.676 1.00 95.38 415 SER A C 1
ATOM 3290 O O . SER A 1 415 ? -24.879 -0.976 12.964 1.00 95.38 415 SER A O 1
ATOM 3292 N N . SER A 1 416 ? -22.774 -0.925 13.737 1.00 94.56 416 SER A N 1
ATOM 3293 C CA . SER A 1 416 ? -22.383 0.299 13.044 1.00 94.56 416 SER A CA 1
ATOM 3294 C C . SER A 1 416 ? -22.207 0.085 11.532 1.00 94.56 416 SER A C 1
ATOM 3296 O O . SER A 1 416 ? -21.919 -1.024 11.072 1.00 94.56 416 SER A O 1
ATOM 3298 N N . PRO A 1 417 ? -22.303 1.155 10.722 1.00 94.12 417 PRO A N 1
ATOM 3299 C CA . PRO A 1 417 ? -21.906 1.096 9.321 1.00 94.12 417 PRO A CA 1
ATOM 3300 C C . PRO A 1 417 ? -20.449 0.653 9.143 1.00 94.12 417 PRO A C 1
ATOM 3302 O O . PRO A 1 417 ? -20.165 -0.091 8.212 1.00 94.12 417 PRO A O 1
ATOM 3305 N N . ALA A 1 418 ? -19.535 1.068 10.028 1.00 91.75 418 ALA A N 1
ATOM 3306 C CA . ALA A 1 418 ? -18.106 0.771 9.908 1.00 91.75 418 ALA A CA 1
ATOM 3307 C C . ALA A 1 418 ? -17.814 -0.739 9.908 1.00 91.75 418 ALA A C 1
ATOM 3309 O O . ALA A 1 418 ? -17.003 -1.192 9.105 1.00 91.75 418 ALA A O 1
ATOM 3310 N N . ALA A 1 419 ? -18.533 -1.523 10.719 1.00 94.44 419 ALA A N 1
ATOM 3311 C CA . ALA A 1 419 ? -18.422 -2.981 10.696 1.00 94.44 419 ALA A CA 1
ATOM 3312 C C . ALA A 1 419 ? -18.862 -3.585 9.358 1.00 94.44 419 ALA A C 1
ATOM 3314 O O . ALA A 1 419 ? -18.190 -4.469 8.831 1.00 94.44 419 ALA A O 1
ATOM 3315 N N . ARG A 1 420 ? -19.954 -3.076 8.772 1.00 95.31 420 ARG A N 1
ATOM 3316 C CA . ARG A 1 420 ? -20.420 -3.516 7.448 1.00 95.31 420 ARG A CA 1
ATOM 3317 C C . ARG A 1 420 ? -19.397 -3.188 6.362 1.00 95.31 420 ARG A C 1
ATOM 3319 O O . ARG A 1 420 ? -19.060 -4.064 5.578 1.00 95.31 420 ARG A O 1
ATOM 3326 N N . TRP A 1 421 ? -18.856 -1.968 6.362 1.00 94.94 421 TRP A N 1
ATOM 3327 C CA . TRP A 1 421 ? -17.792 -1.559 5.435 1.00 94.94 421 TRP A CA 1
ATOM 3328 C C . TRP A 1 421 ? -16.540 -2.433 5.568 1.00 94.94 421 TRP A C 1
ATOM 3330 O O . TRP A 1 421 ? -15.994 -2.883 4.564 1.00 94.94 421 TRP A O 1
ATOM 3340 N N . SER A 1 422 ? -16.117 -2.717 6.802 1.00 94.75 422 SER A N 1
ATOM 3341 C CA . SER A 1 422 ? -14.989 -3.610 7.077 1.00 94.75 422 SER A CA 1
ATOM 3342 C C . SER A 1 422 ? -15.228 -5.016 6.517 1.00 94.75 422 SER A C 1
ATOM 3344 O O . SER A 1 422 ? -14.338 -5.576 5.878 1.00 94.75 422 SER A O 1
ATOM 3346 N N . LEU A 1 423 ? -16.439 -5.557 6.692 1.00 94.38 423 LEU A N 1
ATOM 3347 C CA . LEU A 1 423 ? -16.815 -6.863 6.156 1.00 94.38 423 LEU A CA 1
ATOM 3348 C C . LEU A 1 423 ? -16.835 -6.877 4.623 1.00 94.38 423 LEU A C 1
ATOM 3350 O O . LEU A 1 423 ? -16.351 -7.842 4.039 1.00 94.38 423 LEU A O 1
ATOM 3354 N N . CYS A 1 424 ? -17.339 -5.820 3.975 1.00 96.00 424 CYS A N 1
ATOM 3355 C CA . CYS A 1 424 ? -17.307 -5.707 2.514 1.00 96.00 424 CYS A CA 1
ATOM 3356 C C . CYS A 1 424 ? -15.869 -5.767 1.991 1.00 96.00 424 CYS A C 1
ATOM 3358 O O . CYS A 1 424 ? -15.568 -6.593 1.140 1.00 96.00 424 CYS A O 1
ATOM 3360 N N . HIS A 1 425 ? -14.951 -4.984 2.564 1.00 95.75 425 HIS A N 1
ATOM 3361 C CA . HIS A 1 425 ? -13.549 -5.026 2.144 1.00 95.75 425 HIS A CA 1
ATOM 3362 C C . HIS A 1 425 ? -12.875 -6.372 2.428 1.00 95.75 425 HIS A C 1
ATOM 3364 O O . HIS A 1 425 ? -12.061 -6.824 1.628 1.00 95.75 425 HIS A O 1
ATOM 3370 N N . ALA A 1 426 ? -13.213 -7.037 3.536 1.00 93.50 426 ALA A N 1
ATOM 3371 C CA . ALA A 1 426 ? -12.726 -8.390 3.800 1.00 93.50 426 ALA A CA 1
ATOM 3372 C C . ALA A 1 426 ? -13.236 -9.392 2.748 1.00 93.50 426 ALA A C 1
ATOM 3374 O O . ALA A 1 426 ? -12.474 -10.241 2.287 1.00 93.50 426 ALA A O 1
ATOM 3375 N N . ALA A 1 427 ? -14.504 -9.278 2.344 1.00 94.75 427 ALA A N 1
ATOM 3376 C CA . ALA A 1 427 ? -15.082 -10.094 1.283 1.00 94.75 427 ALA A CA 1
ATOM 3377 C C . ALA A 1 427 ? -14.419 -9.811 -0.073 1.00 94.75 427 ALA A C 1
ATOM 3379 O O . ALA A 1 427 ? -14.056 -10.760 -0.761 1.00 94.75 427 ALA A O 1
ATOM 3380 N N . ASP A 1 428 ? -14.175 -8.542 -0.417 1.00 93.56 428 ASP A N 1
ATOM 3381 C CA . ASP A 1 428 ? -13.484 -8.154 -1.655 1.00 93.56 428 ASP A CA 1
ATOM 3382 C C . ASP A 1 428 ? -12.081 -8.775 -1.738 1.00 93.56 428 ASP A C 1
ATOM 3384 O O . ASP A 1 428 ? -11.700 -9.315 -2.775 1.00 93.56 428 ASP A O 1
ATOM 3388 N N . VAL A 1 429 ? -11.327 -8.772 -0.630 1.00 90.31 429 VAL A N 1
ATOM 3389 C CA . VAL A 1 429 ? -10.006 -9.425 -0.552 1.00 90.31 429 VAL A CA 1
ATOM 3390 C C . VAL A 1 429 ? -10.116 -10.931 -0.797 1.00 90.31 429 VAL A C 1
ATOM 3392 O O . VAL A 1 429 ? -9.322 -11.493 -1.552 1.00 90.31 429 VAL A O 1
ATOM 3395 N N . LEU A 1 430 ? -11.101 -11.596 -0.185 1.00 88.94 430 LEU A N 1
ATOM 3396 C CA . LEU A 1 430 ? -11.315 -13.035 -0.364 1.00 88.94 430 LEU A CA 1
ATOM 3397 C C . LEU A 1 430 ? -11.704 -13.380 -1.805 1.00 88.94 430 LEU A C 1
ATOM 3399 O O . LEU A 1 430 ? -11.137 -14.311 -2.376 1.00 88.94 430 LEU A O 1
ATOM 3403 N N . VAL A 1 431 ? -12.626 -12.620 -2.400 1.00 90.62 431 VAL A N 1
ATOM 3404 C CA . VAL A 1 431 ? -13.057 -12.797 -3.795 1.00 90.62 431 VAL A CA 1
ATOM 3405 C C . VAL A 1 431 ? -11.878 -12.601 -4.742 1.00 90.62 431 VAL A C 1
ATOM 3407 O O . VAL A 1 431 ? -11.636 -13.438 -5.611 1.00 90.62 431 VAL A O 1
ATOM 3410 N N . ALA A 1 432 ? -11.088 -11.546 -4.543 1.00 86.50 432 ALA A N 1
ATOM 3411 C CA . ALA A 1 432 ? -9.927 -11.277 -5.378 1.00 86.50 432 ALA A CA 1
ATOM 3412 C C . ALA A 1 432 ? -8.881 -12.409 -5.295 1.00 86.50 432 ALA A C 1
ATOM 3414 O O . ALA A 1 432 ? -8.330 -12.812 -6.317 1.00 86.50 432 ALA A O 1
ATOM 3415 N N . HIS A 1 433 ? -8.661 -12.988 -4.109 1.00 81.19 433 HIS A N 1
ATOM 3416 C CA . HIS A 1 433 ? -7.785 -14.153 -3.943 1.00 81.19 433 HIS A CA 1
ATOM 3417 C C . HIS A 1 433 ? -8.326 -15.428 -4.604 1.00 81.19 433 HIS A C 1
ATOM 3419 O O . HIS A 1 433 ? -7.556 -16.183 -5.201 1.00 81.19 433 HIS A O 1
ATOM 3425 N N . GLN A 1 434 ? -9.632 -15.683 -4.510 1.00 84.62 434 GLN A N 1
ATOM 3426 C CA . GLN A 1 434 ? -10.262 -16.844 -5.146 1.00 84.62 434 GLN A CA 1
ATOM 3427 C C . GLN A 1 434 ? -10.181 -16.766 -6.671 1.00 84.62 434 GLN A C 1
ATOM 3429 O O . GLN A 1 434 ? -9.895 -17.774 -7.315 1.00 84.62 434 GLN A O 1
ATOM 3434 N N . ASN A 1 435 ? -10.350 -15.570 -7.236 1.00 81.44 435 ASN A N 1
ATOM 3435 C CA . ASN A 1 435 ? -10.221 -15.350 -8.674 1.00 81.44 435 ASN A CA 1
ATOM 3436 C C . ASN A 1 435 ? -8.808 -15.673 -9.180 1.00 81.44 435 ASN A C 1
ATOM 3438 O O . ASN A 1 435 ? -8.670 -16.218 -10.267 1.00 81.44 435 ASN A O 1
ATOM 3442 N N . ILE A 1 436 ? -7.765 -15.425 -8.380 1.00 72.38 436 ILE A N 1
ATOM 3443 C CA . ILE A 1 436 ? -6.392 -15.825 -8.726 1.00 72.38 436 ILE A CA 1
ATOM 3444 C C . ILE A 1 436 ? -6.217 -17.341 -8.648 1.00 72.38 436 ILE A C 1
ATOM 3446 O O . ILE A 1 436 ? -5.637 -17.937 -9.549 1.00 72.38 436 ILE A O 1
ATOM 3450 N N . ALA A 1 437 ? -6.720 -17.978 -7.588 1.00 61.97 437 ALA A N 1
ATOM 3451 C CA . ALA A 1 437 ? -6.580 -19.423 -7.402 1.00 61.97 437 ALA A CA 1
ATOM 3452 C C . ALA A 1 437 ? -7.340 -20.243 -8.463 1.00 61.97 437 ALA A C 1
ATOM 3454 O O . ALA A 1 437 ? -6.969 -21.383 -8.740 1.00 61.97 437 ALA A O 1
ATOM 3455 N N . GLY A 1 438 ? -8.399 -19.671 -9.046 1.00 55.78 438 GLY A N 1
ATOM 3456 C CA . GLY A 1 438 ? -9.184 -20.283 -10.117 1.00 55.78 438 GLY A CA 1
ATOM 3457 C C . GLY A 1 438 ? -8.571 -20.152 -11.514 1.00 55.78 438 GLY A C 1
ATOM 3458 O O . GLY A 1 438 ? -8.972 -20.893 -12.411 1.00 55.78 438 GLY A O 1
ATOM 3459 N N . VAL A 1 439 ? -7.603 -19.252 -11.716 1.00 54.56 439 VAL A N 1
ATOM 3460 C CA . VAL A 1 439 ? -6.873 -19.143 -12.983 1.00 54.56 439 VAL A CA 1
ATOM 3461 C C . VAL A 1 439 ? -5.685 -20.103 -12.914 1.00 54.56 439 VAL A C 1
ATOM 3463 O O . VAL A 1 439 ? -4.767 -19.866 -12.126 1.00 54.56 439 VAL A O 1
ATOM 3466 N N . PRO A 1 440 ? -5.658 -21.200 -13.698 1.00 43.53 440 PRO A N 1
ATOM 3467 C CA . PRO A 1 440 ? -4.469 -22.032 -13.774 1.00 43.53 440 PRO A CA 1
ATOM 3468 C C . PRO A 1 440 ? -3.323 -21.141 -14.241 1.00 43.53 440 PRO A C 1
ATOM 3470 O O . PRO A 1 440 ? -3.362 -20.606 -15.347 1.00 43.53 440 PRO A O 1
ATOM 3473 N N . ILE A 1 441 ? -2.327 -20.946 -13.376 1.00 45.47 441 ILE A N 1
ATOM 3474 C CA . ILE A 1 441 ? -1.097 -20.241 -13.724 1.00 45.47 441 ILE A CA 1
ATOM 3475 C C . ILE A 1 441 ? -0.476 -21.055 -14.855 1.00 45.47 441 ILE A C 1
ATOM 3477 O O . ILE A 1 441 ? 0.145 -22.093 -14.622 1.00 45.47 441 ILE A O 1
ATOM 3481 N N . ILE A 1 442 ? -0.693 -20.620 -16.097 1.00 41.50 442 ILE A N 1
ATOM 3482 C CA . ILE A 1 442 ? 0.014 -21.149 -17.253 1.00 41.50 442 ILE A CA 1
ATOM 3483 C C . ILE A 1 442 ? 1.442 -20.643 -17.083 1.00 41.50 442 ILE A C 1
ATOM 3485 O O . ILE A 1 442 ? 1.819 -19.586 -17.584 1.00 41.50 442 ILE A O 1
ATOM 3489 N N . LEU A 1 443 ? 2.235 -21.385 -16.310 1.00 41.22 443 LEU A N 1
ATOM 3490 C CA . LEU A 1 443 ? 3.680 -21.339 -16.399 1.00 41.22 443 LEU A CA 1
ATOM 3491 C C . LEU A 1 443 ? 3.986 -21.714 -17.843 1.00 41.22 443 LEU A C 1
ATOM 3493 O O . LEU A 1 443 ? 3.976 -22.893 -18.186 1.00 41.22 443 LEU A O 1
ATOM 3497 N N . VAL A 1 444 ? 4.151 -20.709 -18.707 1.00 39.47 444 VAL A N 1
ATOM 3498 C CA . VAL A 1 444 ? 4.601 -20.908 -20.081 1.00 39.47 444 VAL A CA 1
ATOM 3499 C C . VAL A 1 444 ? 5.905 -21.693 -19.965 1.00 39.47 444 VAL A C 1
ATOM 3501 O O . VAL A 1 444 ? 6.879 -21.155 -19.432 1.00 39.47 444 VAL A O 1
ATOM 3504 N N . PRO A 1 445 ? 5.943 -22.975 -20.371 1.00 37.00 445 PRO A N 1
ATOM 3505 C CA . PRO A 1 445 ? 7.161 -23.750 -20.272 1.00 37.00 445 PRO A CA 1
ATOM 3506 C C . PRO A 1 445 ? 8.163 -23.070 -21.192 1.00 37.00 445 PRO A C 1
ATOM 3508 O O . PRO A 1 445 ? 7.916 -22.945 -22.393 1.00 37.00 445 PRO A O 1
ATOM 3511 N N . ASN A 1 446 ? 9.266 -22.593 -20.625 1.00 37.12 446 ASN A N 1
ATOM 3512 C CA . ASN A 1 446 ? 10.356 -22.011 -21.386 1.00 37.12 446 ASN A CA 1
ATOM 3513 C C . ASN A 1 446 ? 10.974 -23.131 -22.246 1.00 37.12 446 ASN A C 1
ATOM 3515 O O . ASN A 1 446 ? 11.834 -23.877 -21.790 1.00 37.12 446 ASN A O 1
ATOM 3519 N N . ARG A 1 447 ? 10.450 -23.334 -23.461 1.00 38.94 447 ARG A N 1
ATOM 3520 C CA . ARG A 1 447 ? 10.759 -24.482 -24.337 1.00 38.94 447 ARG A CA 1
ATOM 3521 C C . ARG A 1 447 ? 12.092 -24.363 -25.092 1.00 38.94 447 ARG A C 1
ATOM 3523 O O . ARG A 1 447 ? 12.357 -25.189 -25.954 1.00 38.94 447 ARG A O 1
ATOM 3530 N N . ASN A 1 448 ? 12.943 -23.389 -24.768 1.00 42.00 448 ASN A N 1
ATOM 3531 C CA . ASN A 1 448 ? 14.107 -23.037 -25.592 1.00 42.00 448 ASN A CA 1
ATOM 3532 C C . ASN A 1 448 ? 15.480 -23.410 -25.005 1.00 42.00 448 ASN A C 1
ATOM 3534 O O . ASN A 1 448 ? 16.458 -22.738 -25.317 1.00 42.00 448 ASN A O 1
ATOM 3538 N N . LEU A 1 449 ? 15.598 -24.465 -24.191 1.00 43.94 449 LEU A N 1
ATOM 3539 C CA . LEU A 1 449 ? 16.905 -24.862 -23.631 1.00 43.94 449 LEU A CA 1
ATOM 3540 C C . LEU A 1 449 ? 17.440 -26.248 -24.027 1.00 43.94 449 LEU A C 1
ATOM 3542 O O . LEU A 1 449 ? 18.563 -26.545 -23.651 1.00 43.94 449 LEU A O 1
ATOM 3546 N N . ASP A 1 450 ? 16.743 -27.034 -24.859 1.00 40.44 450 ASP A N 1
ATOM 3547 C CA . ASP A 1 450 ? 17.201 -28.388 -25.248 1.00 40.44 450 ASP A CA 1
ATOM 3548 C C . ASP A 1 450 ? 17.264 -28.628 -26.772 1.00 40.44 450 ASP A C 1
ATOM 3550 O O . ASP A 1 450 ? 16.811 -29.651 -27.282 1.00 40.44 450 ASP A O 1
ATOM 3554 N N . GLN A 1 451 ? 17.850 -27.706 -27.543 1.00 43.25 451 GLN A N 1
ATOM 3555 C CA . GLN A 1 451 ? 18.246 -28.003 -28.931 1.00 43.25 451 GLN A CA 1
ATOM 3556 C C . GLN A 1 451 ? 19.664 -27.525 -29.245 1.00 43.25 451 GLN A C 1
ATOM 3558 O O . GLN A 1 451 ? 19.871 -26.638 -30.064 1.00 43.25 451 GLN A O 1
ATOM 3563 N N . THR A 1 452 ? 20.656 -28.168 -28.631 1.00 45.28 452 THR A N 1
ATOM 3564 C CA . THR A 1 452 ? 22.003 -28.270 -29.210 1.00 45.28 452 THR A CA 1
ATOM 3565 C C . THR A 1 452 ? 22.607 -29.636 -28.887 1.00 45.28 452 THR A C 1
ATOM 3567 O O . THR A 1 452 ? 23.445 -29.763 -27.999 1.00 45.28 452 THR A O 1
ATOM 3570 N N . THR A 1 453 ? 22.200 -30.666 -29.628 1.00 43.38 453 THR A N 1
ATOM 3571 C CA . THR A 1 453 ? 23.050 -31.837 -29.886 1.00 43.38 453 THR A CA 1
ATOM 3572 C C . THR A 1 453 ? 23.461 -31.789 -31.354 1.00 43.38 453 THR A C 1
ATOM 3574 O O . THR A 1 453 ? 22.581 -31.836 -32.214 1.00 43.38 453 THR A O 1
ATOM 3577 N N . PRO A 1 454 ? 24.758 -31.653 -31.680 1.00 53.75 454 PRO A N 1
ATOM 3578 C CA . PRO A 1 454 ? 25.219 -31.859 -33.041 1.00 53.75 454 PRO A CA 1
ATOM 3579 C C . PRO A 1 454 ? 25.195 -33.362 -33.344 1.00 53.75 454 PRO A C 1
ATOM 3581 O O . PRO A 1 454 ? 25.825 -34.149 -32.638 1.00 53.75 454 PRO A O 1
ATOM 3584 N N . ASP A 1 455 ? 24.461 -33.745 -34.388 1.00 46.03 455 ASP A N 1
ATOM 3585 C CA . ASP A 1 455 ? 24.569 -35.062 -35.015 1.00 46.03 455 ASP A CA 1
ATOM 3586 C C . ASP A 1 455 ? 25.984 -35.209 -35.594 1.00 46.03 455 ASP A C 1
ATOM 3588 O O . ASP A 1 455 ? 26.308 -34.697 -36.668 1.00 46.03 455 ASP A O 1
ATOM 3592 N N . THR A 1 456 ? 26.838 -35.904 -34.852 1.00 63.12 456 THR A N 1
ATOM 3593 C CA . THR A 1 456 ? 27.997 -36.608 -35.401 1.00 63.12 456 THR A CA 1
ATOM 3594 C C . THR A 1 456 ? 27.557 -38.025 -35.760 1.00 63.12 456 THR A C 1
ATOM 3596 O O . THR A 1 456 ? 26.874 -38.676 -34.976 1.00 63.12 456 THR A O 1
ATOM 3599 N N . ASP A 1 457 ? 28.012 -38.477 -36.928 1.00 55.12 457 ASP A N 1
ATOM 3600 C CA . ASP A 1 457 ? 28.041 -39.860 -37.421 1.00 55.12 457 ASP A CA 1
ATOM 3601 C C . ASP A 1 457 ? 26.891 -40.338 -38.327 1.00 55.12 457 ASP A C 1
ATOM 3603 O O . ASP A 1 457 ? 25.931 -40.995 -37.926 1.00 55.12 457 ASP A O 1
ATOM 3607 N N . ARG A 1 458 ? 27.123 -40.178 -39.637 1.00 42.44 458 ARG A N 1
ATOM 3608 C CA . ARG A 1 458 ? 26.830 -41.235 -40.615 1.00 42.44 458 ARG A CA 1
ATOM 3609 C C . ARG A 1 458 ? 28.057 -41.514 -41.485 1.00 42.44 458 ARG A C 1
ATOM 3611 O O . ARG A 1 458 ? 28.507 -40.602 -42.177 1.00 42.44 458 ARG A O 1
ATOM 3618 N N . PRO A 1 459 ? 28.566 -42.757 -41.508 1.00 63.22 459 PRO A N 1
ATOM 3619 C CA . PRO A 1 459 ? 29.413 -43.241 -42.583 1.00 63.22 459 PRO A CA 1
ATOM 3620 C C . PRO A 1 459 ? 28.576 -43.944 -43.668 1.00 63.22 459 PRO A C 1
ATOM 3622 O O . PRO A 1 459 ? 27.524 -44.523 -43.375 1.00 63.22 459 PRO A O 1
ATOM 3625 N N . SER A 1 460 ? 29.155 -43.997 -44.874 1.00 54.41 460 SER A N 1
ATOM 3626 C CA . SER A 1 460 ? 28.711 -44.599 -46.158 1.00 54.41 460 SER A CA 1
ATOM 3627 C C . SER A 1 460 ? 27.982 -43.651 -47.104 1.00 54.41 460 SER A C 1
ATOM 3629 O O . SER A 1 460 ? 26.757 -43.459 -46.935 1.00 54.41 460 SER A O 1
#

Foldseek 3Di:
DDDDDDDDDDDDDDDDDDDDDDDDDDPDDDDDDDDDDDDDDDDDDDDDDDDDDDDDPDDDDDPDDDDDDDPVPDDPDPPDPPPDDDPDPDPLLVQQLVQLVQPPCLVAVLDPPVNDDCPPCVVVSVVSSLVSCVRVDDPVSVVVSVCCCCVVVVVDPCLLVVLVVCVVCLLLDPVSLDPPPDPPDDVVVSLVSLLSSLSVLLVSLLVLLVCCLVVVHARSDALVSNQAANHDDPLVPPPQPVSRVGGLSVLLCCLQPDLDDPGDDALVSLLSNLSNLSNLLSVLLPDPDDPVVSVVSLVSSVVSLVSSVVVLVVLVVLQVVVVPDPDDDPPRLSSQQDPQDPPDPCSVVSSVVSSVVSSLVSLLSSLSSLLSSLDNVVLVVVLVVLVVDDPVLVPDPVSVVVNVVSVVVVVVSCPDVSVVSNVVSVVVNVVSVVVVVPDPPCPPPPPPDPPDDDDDDDDD

Organism: NCBI:txid2795749